Protein AF-0000000086683714 (afdb_homodimer)

InterPro domains:
  IPR001851 ABC transporter, permease [PF02653] (77-359)
  IPR043428 High-affinity branched-chain amino acid transport system permease protein LivM-like [PTHR30482] (70-381)
  IPR043428 High-affinity branched-chain amino acid transport system permease protein LivM-like [cd06581] (82-370)

Solvent-accessible surface area (backbone atoms only — not comparable to full-atom values): 38631 Å² total; per-residue (Å²): 137,82,82,75,75,75,75,72,73,73,76,73,63,71,72,74,78,73,78,64,72,76,67,77,70,49,73,66,53,53,60,70,66,47,55,72,66,55,52,48,50,51,48,49,49,50,49,52,47,62,71,42,48,74,69,61,72,47,76,80,58,28,76,73,32,30,45,68,40,93,89,35,57,56,46,30,52,50,51,29,51,31,34,40,42,24,39,33,16,50,17,48,26,41,23,39,25,35,40,55,41,57,62,50,18,54,34,28,24,24,44,47,3,23,47,37,28,31,34,43,24,2,64,75,17,53,53,28,46,48,49,26,67,72,68,70,47,60,88,82,52,42,50,53,52,76,60,33,48,60,50,13,27,51,53,14,22,49,50,21,39,62,54,32,60,60,37,70,75,42,54,74,71,50,29,28,50,23,29,35,17,47,17,44,28,48,30,42,48,34,34,72,26,75,67,42,41,16,73,77,17,40,53,62,21,48,49,68,85,50,61,36,97,84,67,44,54,42,63,38,89,82,51,38,54,53,51,25,53,50,39,43,51,52,36,52,50,48,52,52,52,51,52,53,40,53,74,34,72,64,31,49,48,26,43,41,36,45,72,36,49,70,62,26,42,75,72,69,46,63,58,68,63,56,50,34,48,27,33,20,52,20,16,21,34,19,2,48,32,14,33,57,50,23,24,71,66,24,40,47,41,36,81,79,44,39,66,68,54,17,48,48,46,49,34,15,18,52,44,4,2,55,56,17,68,70,17,11,38,50,20,19,41,51,69,50,45,51,33,58,62,36,56,89,37,42,84,40,39,62,36,51,48,12,47,44,37,42,48,39,52,63,78,35,72,46,24,75,34,52,24,71,64,55,50,49,52,52,52,51,49,51,58,63,71,46,72,87,124,135,81,80,76,77,73,75,71,74,73,77,72,64,73,73,74,77,73,77,64,73,77,67,76,69,49,73,67,53,52,60,69,66,47,56,72,66,56,51,48,50,51,49,50,50,49,50,53,48,62,72,42,48,73,71,62,71,48,76,82,59,30,76,72,33,30,46,66,41,95,89,35,56,56,45,30,50,52,53,28,51,32,34,38,42,24,37,33,16,50,15,48,26,41,24,40,26,35,40,55,41,58,63,50,17,53,34,28,26,24,44,47,2,23,47,39,28,30,34,43,24,2,62,76,17,54,54,27,47,49,49,24,67,74,68,70,50,60,88,82,51,44,50,52,52,76,60,34,50,60,51,12,27,51,53,14,22,49,50,20,38,63,55,31,60,62,37,68,75,45,55,73,71,52,30,29,50,23,29,35,15,45,16,44,29,49,31,42,47,34,35,72,25,73,67,42,40,15,74,78,17,37,52,61,20,47,49,69,86,52,61,37,96,86,67,43,54,44,65,37,88,80,52,38,54,54,50,24,53,49,39,45,51,52,37,53,51,49,52,51,52,51,52,54,39,52,75,32,73,63,30,49,49,25,43,40,36,47,73,35,50,70,62,27,42,77,71,68,44,61,58,68,62,55,50,34,49,28,31,19,52,21,15,22,36,19,2,49,34,14,32,55,49,23,24,71,65,25,39,48,40,35,80,79,46,39,68,69,56,17,47,47,46,48,35,15,19,54,46,4,2,56,56,18,66,69,16,12,38,50,22,21,41,48,68,50,48,50,33,57,63,37,55,89,39,43,85,40,40,61,35,51,46,12,47,44,37,43,47,38,53,62,77,35,72,46,24,74,34,51,24,70,66,54,51,50,51,52,52,52,49,52,59,65,70,47,72,85,127

Sequence (778 aa):
MSDQKEGVLDLSQPPPPSQQPRKKQSIRDRWATLPGWQKLIGLAAFIGFLYYLPLFGIPGLNYLRTDAIAQGTSWAATLFTISIYVIIAIGLNVVIGLAGLLDLGYVGFFAIGAYSVGLFGSPDSKVVAWMREEFNLSQDWAVSWAICIPIAIALTMISGVILGWPTLRLRGDYLAIVTLGFGEIIRITARNSEFTGGPQGITSIPGPPGEKADGTRLFGVIDIKPWYWMALTVLLIVIFLVRRLEHSRVGRAWLAIREDEDAASVMGVYGFKFKLWAFAIGAALGGLSGVLFASRQGYVDPANFSLELSIMFVAMVVIGGPGNMAGVAVGAILLTYIPERFRELSDYRPLMVGLALVIIPILRPQGLIPSRRRARELKDREEAVAPSAMSDQKEGVLDLSQPPPPSQQPRKKQSIRDRWATLPGWQKLIGLAAFIGFLYYLPLFGIPGLNYLRTDAIAQGTSWAATLFTISIYVIIAIGLNVVIGLAGLLDLGYVGFFAIGAYSVGLFGSPDSKVVAWMREEFNLSQDWAVSWAICIPIAIALTMISGVILGWPTLRLRGDYLAIVTLGFGEIIRITARNSEFTGGPQGITSIPGPPGEKADGTRLFGVIDIKPWYWMALTVLLIVIFLVRRLEHSRVGRAWLAIREDEDAASVMGVYGFKFKLWAFAIGAALGGLSGVLFASRQGYVDPANFSLELSIMFVAMVVIGGPGNMAGVAVGAILLTYIPERFRELSDYRPLMVGLALVIIPILRPQGLIPSRRRARELKDREEAVAPSA

Organism: NCBI:txid175570

Radius of gyration: 31.66 Å; Cα contacts (8 Å, |Δi|>4): 1239; chains: 2; bounding box: 101×93×118 Å

Foldseek 3Di:
DPPPPPPPPCVPPPPDPPPPPPPPCPPVNVLVPDPPVVVVVVVVVVLVCLLCVLVCPPPVCCLLQQVSPDVFDRSLVLLLQLLLLLLLLLLVLLQCFQQNAAQLLLLLLLLLLQLLLLQQPALQFVNVVVVCVVVVHDSPDGPALVVSLVVLLVRLLVVLLVLLQVLVVDDRVVRHVSNLVSSVCSLQCLQPDVRQVHQVGGFQRADHADADPVRHGPLDLPDSSVLSVVSSVVSVVSVVVVVVCCPDPLSVLSNVCNQPVVVSVVVVRDSSVSSSVSSSSSSSSSSSSSSSVNNNVRTDGSVVRDSLVSLLSVLLCQQQFRNDSRSSSVSSSCLSSVCSSPVVCVVVSSVVSVCSVVPRCVVPVRHPDHDPVVVVSVVVVVVVPPPPD/DDPPPPPPPPVPPPPDPPPPPPPPCPPVNVLVPDPPVVVVVVVVVVLVCLLCVLVCPPPPCCLLQQVSPDVFDRSLVLLLQLLLLLLLLLLVLLQCFQQNAAQLLLLLLLLLLQLLLLQQPALQFVNVVVVCVVVVHDSPDGDALVVSLVVLLVRLLVVLLVLLVVLVVDDRVVRHVSNLVSSVVSLQCLQPDVRQVHQVGGFQRADHADADPVRHGPLDLPDSSVLSVVSSVVSVVSVVVVVVCCPDPLSVLSNVCNLPVVVSVVVPRDSSVSSSVSSSSSSSSSSSSSSSVNNNVRTDGSVVRDSLVSLLSVLLCQQQFRNDSRSSSVSSSCLSSVCSSVVVCVVVSSVVSVCSVPPRCVVPVRHPDHDPVVVVSVVVVVVVPPPPD

Structure (mmCIF, N/CA/C/O backbone):
data_AF-0000000086683714-model_v1
#
loop_
_entity.id
_entity.type
_entity.pdbx_description
1 polymer 'Branched-chain amino acid ABC transporter permease'
#
loop_
_atom_site.group_PDB
_atom_site.id
_atom_site.type_symbol
_atom_site.label_atom_id
_atom_site.label_alt_id
_atom_site.label_comp_id
_atom_site.label_asym_id
_atom_site.label_entity_id
_atom_site.label_seq_id
_atom_site.pdbx_PDB_ins_code
_atom_site.Cartn_x
_atom_site.Cartn_y
_atom_site.Cartn_z
_atom_site.occupancy
_atom_site.B_iso_or_equiv
_atom_site.auth_seq_id
_atom_site.auth_comp_id
_atom_site.auth_asym_id
_atom_site.auth_atom_id
_atom_site.pdbx_PDB_model_num
ATOM 1 N N . MET A 1 1 ? 69.812 -31.594 58.125 1 29.23 1 MET A N 1
ATOM 2 C CA . MET A 1 1 ? 69.312 -30.469 57.344 1 29.23 1 MET A CA 1
ATOM 3 C C . MET A 1 1 ? 68.75 -30.938 56.031 1 29.23 1 MET A C 1
ATOM 5 O O . MET A 1 1 ? 69.5 -31.297 55.125 1 29.23 1 MET A O 1
ATOM 9 N N . SER A 1 2 ? 67.625 -31.766 56.094 1 31.77 2 SER A N 1
ATOM 10 C CA . SER A 1 2 ? 66.812 -32.438 55.125 1 31.77 2 SER A CA 1
ATOM 11 C C . SER A 1 2 ? 66.25 -31.469 54.094 1 31.77 2 SER A C 1
ATOM 13 O O . SER A 1 2 ? 65.688 -30.438 54.469 1 31.77 2 SER A O 1
ATOM 15 N N . ASP A 1 3 ? 66.875 -31.438 52.906 1 32.06 3 ASP A N 1
ATOM 16 C CA . ASP A 1 3 ? 66.625 -30.656 51.688 1 32.06 3 ASP A CA 1
ATOM 17 C C . ASP A 1 3 ? 65.188 -30.875 51.156 1 32.06 3 ASP A C 1
ATOM 19 O O . ASP A 1 3 ? 64.938 -31.922 50.562 1 32.06 3 ASP A O 1
ATOM 23 N N . GLN A 1 4 ? 64.125 -30.656 51.906 1 27.91 4 GLN A N 1
ATOM 24 C CA . GLN A 1 4 ? 62.781 -30.781 51.469 1 27.91 4 GLN A CA 1
ATOM 25 C C . GLN A 1 4 ? 62.531 -29.906 50.219 1 27.91 4 GLN A C 1
ATOM 27 O O . GLN A 1 4 ? 62.531 -28.688 50.312 1 27.91 4 GLN A O 1
ATOM 32 N N . LYS A 1 5 ? 63 -30.391 49.031 1 31.12 5 LYS A N 1
ATOM 33 C CA . LYS A 1 5 ? 62.781 -29.766 47.75 1 31.12 5 LYS A CA 1
ATOM 34 C C . LYS A 1 5 ? 61.281 -29.5 47.531 1 31.12 5 LYS A C 1
ATOM 36 O O . LYS A 1 5 ? 60.469 -30.422 47.562 1 31.12 5 LYS A O 1
ATOM 41 N N . GLU A 1 6 ? 60.719 -28.406 48.062 1 33.75 6 GLU A N 1
ATOM 42 C CA . GLU A 1 6 ? 59.375 -27.953 47.781 1 33.75 6 GLU A CA 1
ATOM 43 C C . GLU A 1 6 ? 59.062 -28 46.281 1 33.75 6 GLU A C 1
ATOM 45 O O . GLU A 1 6 ? 59.812 -27.438 45.469 1 33.75 6 GLU A O 1
ATOM 50 N N . GLY A 1 7 ? 58.656 -29.172 45.75 1 33.69 7 GLY A N 1
ATOM 51 C CA . GLY A 1 7 ? 58.188 -29.375 44.406 1 33.69 7 GLY A CA 1
ATOM 52 C C . GLY A 1 7 ? 57.312 -28.25 43.906 1 33.69 7 GLY A C 1
ATOM 53 O O . GLY A 1 7 ? 56.25 -27.953 44.5 1 33.69 7 GLY A O 1
ATOM 54 N N . VAL A 1 8 ? 57.938 -27.156 43.406 1 36.12 8 VAL A N 1
ATOM 55 C CA . VAL A 1 8 ? 57.281 -26.062 42.719 1 36.12 8 VAL A CA 1
ATOM 56 C C . VAL A 1 8 ? 56.25 -26.609 41.719 1 36.12 8 VAL A C 1
ATOM 58 O O . VAL A 1 8 ? 56.594 -27.375 40.812 1 36.12 8 VAL A O 1
ATOM 61 N N . LEU A 1 9 ? 55.031 -26.969 42.281 1 37.41 9 LEU A N 1
ATOM 62 C CA . LEU A 1 9 ? 53.906 -27.266 41.438 1 37.41 9 LEU A CA 1
ATOM 63 C C . LEU A 1 9 ? 53.906 -26.359 40.188 1 37.41 9 LEU A C 1
ATOM 65 O O . LEU A 1 9 ? 53.969 -25.141 40.312 1 37.41 9 LEU A O 1
ATOM 69 N N . ASP A 1 10 ? 54.594 -26.844 39.156 1 38.44 10 ASP A N 1
ATOM 70 C CA . ASP A 1 10 ? 54.625 -26.172 37.844 1 38.44 10 ASP A CA 1
ATOM 71 C C . ASP A 1 10 ? 53.219 -25.734 37.438 1 38.44 10 ASP A C 1
ATOM 73 O O . ASP A 1 10 ? 52.375 -26.562 37.062 1 38.44 10 ASP A O 1
ATOM 77 N N . LEU A 1 11 ? 52.562 -24.812 38.188 1 41.25 11 LEU A N 1
ATOM 78 C CA . LEU A 1 11 ? 51.281 -24.141 37.906 1 41.25 11 LEU A CA 1
ATOM 79 C C . LEU A 1 11 ? 51.188 -23.719 36.438 1 41.25 11 LEU A C 1
ATOM 81 O O . LEU A 1 11 ? 50.25 -23.016 36.062 1 41.25 11 LEU A O 1
ATOM 85 N N . SER A 1 12 ? 52.281 -23.906 35.688 1 39.97 12 SER A N 1
ATOM 86 C CA . SER A 1 12 ? 52.188 -23.328 34.344 1 39.97 12 SER A CA 1
ATOM 87 C C . SER A 1 12 ? 51.281 -24.141 33.438 1 39.97 12 SER A C 1
ATOM 89 O O . SER A 1 12 ? 51.219 -23.922 32.25 1 39.97 12 SER A O 1
ATOM 91 N N . GLN A 1 13 ? 50.938 -25.359 33.844 1 41.69 13 GLN A N 1
ATOM 92 C CA . GLN A 1 13 ? 50.125 -26 32.812 1 41.69 13 GLN A CA 1
ATOM 93 C C . GLN A 1 13 ? 48.781 -25.328 32.656 1 41.69 13 GLN A C 1
ATOM 95 O O . GLN A 1 13 ? 48.094 -25.094 33.656 1 41.69 13 GLN A O 1
ATOM 100 N N . PRO A 1 14 ? 48.594 -24.578 31.531 1 43.91 14 PRO A N 1
ATOM 101 C CA . PRO A 1 14 ? 47.281 -23.969 31.375 1 43.91 14 PRO A CA 1
ATOM 102 C C . PRO A 1 14 ? 46.125 -24.969 31.625 1 43.91 14 PRO A C 1
ATOM 104 O O . PRO A 1 14 ? 46.312 -26.172 31.469 1 43.91 14 PRO A O 1
ATOM 107 N N . PRO A 1 15 ? 45.25 -24.594 32.562 1 48.72 15 PRO A N 1
ATOM 108 C CA . PRO A 1 15 ? 44.125 -25.516 32.781 1 48.72 15 PRO A CA 1
ATOM 109 C C . PRO A 1 15 ? 43.594 -26.109 31.5 1 48.72 15 PRO A C 1
ATOM 111 O O . PRO A 1 15 ? 43.719 -25.516 30.438 1 48.72 15 PRO A O 1
ATOM 114 N N . PRO A 1 16 ? 43.375 -27.484 31.484 1 44.5 16 PRO A N 1
ATOM 115 C CA . PRO A 1 16 ? 42.812 -28.062 30.281 1 44.5 16 PRO A CA 1
ATOM 116 C C . PRO A 1 16 ? 41.656 -27.234 29.719 1 44.5 16 PRO A C 1
ATOM 118 O O . PRO A 1 16 ? 40.969 -26.547 30.484 1 44.5 16 PRO A O 1
ATOM 121 N N . PRO A 1 17 ? 41.75 -26.828 28.422 1 39.72 17 PRO A N 1
ATOM 122 C CA . PRO A 1 17 ? 40.688 -26.016 27.859 1 39.72 17 PRO A CA 1
ATOM 123 C C . PRO A 1 17 ? 39.281 -26.469 28.312 1 39.72 17 PRO A C 1
ATOM 125 O O . PRO A 1 17 ? 39.062 -27.672 28.516 1 39.72 17 PRO A O 1
ATOM 128 N N . SER A 1 18 ? 38.688 -25.719 29.219 1 39.81 18 SER A N 1
ATOM 129 C CA . SER A 1 18 ? 37.281 -25.969 29.594 1 39.81 18 SER A CA 1
ATOM 130 C C . SER A 1 18 ? 36.5 -26.531 28.438 1 39.81 18 SER A C 1
ATOM 132 O O . SER A 1 18 ? 36.562 -26.016 27.312 1 39.81 18 SER A O 1
ATOM 134 N N . GLN A 1 19 ? 36.281 -27.859 28.438 1 37.38 19 GLN A N 1
ATOM 135 C CA . GLN A 1 19 ? 35.344 -28.5 27.5 1 37.38 19 GLN A CA 1
ATOM 136 C C . GLN A 1 19 ? 34.156 -27.609 27.234 1 37.38 19 GLN A C 1
ATOM 138 O O . GLN A 1 19 ? 33.312 -27.391 28.125 1 37.38 19 GLN A O 1
ATOM 143 N N . GLN A 1 20 ? 34.344 -26.531 26.484 1 37.59 20 GLN A N 1
ATOM 144 C CA . GLN A 1 20 ? 33.156 -25.797 26.047 1 37.59 20 GLN A CA 1
ATOM 145 C C . GLN A 1 20 ? 32.031 -26.75 25.734 1 37.59 20 GLN A C 1
ATOM 147 O O . GLN A 1 20 ? 32.219 -27.781 25.078 1 37.59 20 GLN A O 1
ATOM 152 N N . PRO A 1 21 ? 31 -26.812 26.547 1 37.69 21 PRO A N 1
ATOM 153 C CA . PRO A 1 21 ? 29.891 -27.703 26.219 1 37.69 21 PRO A CA 1
ATOM 154 C C . PRO A 1 21 ? 29.594 -27.734 24.719 1 37.69 21 PRO A C 1
ATOM 156 O O . PRO A 1 21 ? 29.797 -26.75 24.016 1 37.69 21 PRO A O 1
ATOM 159 N N . ARG A 1 22 ? 29.812 -28.938 24.094 1 35.31 22 ARG A N 1
ATOM 160 C CA . ARG A 1 22 ? 29.391 -29.156 22.719 1 35.31 22 ARG A CA 1
ATOM 161 C C . ARG A 1 22 ? 28.078 -28.406 22.438 1 35.31 22 ARG A C 1
ATOM 163 O O . ARG A 1 22 ? 27.062 -28.688 23.062 1 35.31 22 ARG A O 1
ATOM 170 N N . LYS A 1 23 ? 28.156 -27.25 22.156 1 37.91 23 LYS A N 1
ATOM 171 C CA . LYS A 1 23 ? 26.984 -26.562 21.641 1 37.91 23 LYS A CA 1
ATOM 172 C C . LYS A 1 23 ? 26.047 -27.516 20.922 1 37.91 23 LYS A C 1
ATOM 174 O O . LYS A 1 23 ? 26.469 -28.266 20.031 1 37.91 23 LYS A O 1
ATOM 179 N N . LYS A 1 24 ? 25 -27.984 21.5 1 38.47 24 LYS A N 1
ATOM 180 C CA . LYS A 1 24 ? 23.938 -28.734 20.859 1 38.47 24 LYS A CA 1
ATOM 181 C C . LYS A 1 24 ? 23.859 -28.438 19.359 1 38.47 24 LYS A C 1
ATOM 183 O O . LYS A 1 24 ? 23.625 -27.297 18.969 1 38.47 24 LYS A O 1
ATOM 188 N N . GLN A 1 25 ? 24.578 -29.047 18.484 1 41.75 25 GLN A N 1
ATOM 189 C CA . GLN A 1 25 ? 24.516 -28.938 17.031 1 41.75 25 GLN A CA 1
ATOM 190 C C . GLN A 1 25 ? 23.062 -28.797 16.562 1 41.75 25 GLN A C 1
ATOM 192 O O . GLN A 1 25 ? 22.234 -29.672 16.812 1 41.75 25 GLN A O 1
ATOM 197 N N . SER A 1 26 ? 22.484 -27.594 16.516 1 45.69 26 SER A N 1
ATOM 198 C CA . SER A 1 26 ? 21.141 -27.281 16.047 1 45.69 26 SER A CA 1
ATOM 199 C C . SER A 1 26 ? 20.75 -28.172 14.875 1 45.69 26 SER A C 1
ATOM 201 O O . SER A 1 26 ? 21.609 -28.719 14.172 1 45.69 26 SER A O 1
ATOM 203 N N . ILE A 1 27 ? 19.594 -28.922 14.938 1 49.22 27 ILE A N 1
ATOM 204 C CA . ILE A 1 27 ? 19 -29.703 13.867 1 49.22 27 ILE A CA 1
ATOM 205 C C . ILE A 1 27 ? 19.469 -29.172 12.508 1 49.22 27 ILE A C 1
ATOM 207 O O . ILE A 1 27 ? 19.672 -29.953 11.57 1 49.22 27 ILE A O 1
ATOM 211 N N . ARG A 1 28 ? 19.641 -27.953 12.43 1 53.19 28 ARG A N 1
ATOM 212 C CA . ARG A 1 28 ? 20.125 -27.328 11.203 1 53.19 28 ARG A CA 1
ATOM 213 C C . ARG A 1 28 ? 21.547 -27.766 10.883 1 53.19 28 ARG A C 1
ATOM 215 O O . ARG A 1 28 ? 21.891 -27.984 9.719 1 53.19 28 ARG A O 1
ATOM 222 N N . ASP A 1 29 ? 22.375 -27.859 11.844 1 51.56 29 ASP A N 1
ATOM 223 C CA . ASP A 1 29 ? 23.766 -28.266 11.648 1 51.56 29 ASP A CA 1
ATOM 224 C C . ASP A 1 29 ? 23.844 -29.75 11.266 1 51.56 29 ASP A C 1
ATOM 226 O O . ASP A 1 29 ? 24.688 -30.141 10.453 1 51.56 29 ASP A O 1
ATOM 230 N N . ARG A 1 30 ? 23.016 -30.531 11.867 1 50.88 30 ARG A N 1
ATOM 231 C CA . ARG A 1 30 ? 23.031 -31.953 11.523 1 50.88 30 ARG A CA 1
ATOM 232 C C . ARG A 1 30 ? 22.578 -32.156 10.078 1 50.88 30 ARG A C 1
ATOM 234 O O . ARG A 1 30 ? 23.094 -33.062 9.391 1 50.88 30 ARG A O 1
ATOM 241 N N . TRP A 1 31 ? 21.531 -31.469 9.703 1 53.91 31 TRP A N 1
ATOM 242 C CA . TRP A 1 31 ? 21.078 -31.562 8.32 1 53.91 31 TRP A CA 1
ATOM 243 C C . TRP A 1 31 ? 22.172 -31.125 7.352 1 53.91 31 TRP A C 1
ATOM 245 O O . TRP A 1 31 ? 22.328 -31.703 6.273 1 53.91 31 TRP A O 1
ATOM 255 N N . ALA A 1 32 ? 22.938 -30.172 7.73 1 56.62 32 ALA A N 1
ATOM 256 C CA . ALA A 1 32 ? 24.016 -29.688 6.871 1 56.62 32 ALA A CA 1
ATOM 257 C C . ALA A 1 32 ? 25.109 -30.734 6.727 1 56.62 32 ALA A C 1
ATOM 259 O O . ALA A 1 32 ? 25.828 -30.766 5.727 1 56.62 32 ALA A O 1
ATOM 260 N N . THR A 1 33 ? 25.203 -31.609 7.727 1 54.69 33 THR A N 1
ATOM 261 C CA . THR A 1 33 ? 26.297 -32.562 7.66 1 54.69 33 THR A CA 1
ATOM 262 C C . THR A 1 33 ? 25.812 -33.875 7.043 1 54.69 33 THR A C 1
ATOM 264 O O . THR A 1 33 ? 26.609 -34.812 6.859 1 54.69 33 THR A O 1
ATOM 267 N N . LEU A 1 34 ? 24.547 -34.031 6.875 1 56.5 34 LEU A N 1
ATOM 268 C CA . LEU A 1 34 ? 24.094 -35.312 6.336 1 56.5 34 LEU A CA 1
ATOM 269 C C . LEU A 1 34 ? 24.531 -35.5 4.883 1 56.5 34 LEU A C 1
ATOM 271 O O . LEU A 1 34 ? 24.641 -34.5 4.148 1 56.5 34 LEU A O 1
ATOM 275 N N . PRO A 1 35 ? 24.938 -36.656 4.547 1 61.38 35 PRO A N 1
ATOM 276 C CA . PRO A 1 35 ? 25.359 -36.938 3.17 1 61.38 35 PRO A CA 1
ATOM 277 C C . PRO A 1 35 ? 24.266 -36.625 2.15 1 61.38 35 PRO A C 1
ATOM 279 O O . PRO A 1 35 ? 23.094 -36.531 2.506 1 61.38 35 PRO A O 1
ATOM 282 N N . GLY A 1 36 ? 24.578 -36.125 1.01 1 60.66 36 GLY A N 1
ATOM 283 C CA . GLY A 1 36 ? 23.734 -35.719 -0.099 1 60.66 36 GLY A CA 1
ATOM 284 C C . GLY A 1 36 ? 22.562 -36.625 -0.335 1 60.66 36 GLY A C 1
ATOM 285 O O . GLY A 1 36 ? 21.438 -36.156 -0.582 1 60.66 36 GLY A O 1
ATOM 286 N N . TRP A 1 37 ? 22.875 -37.938 -0.107 1 64.38 37 TRP A N 1
ATOM 287 C CA . TRP A 1 37 ? 21.828 -38.906 -0.415 1 64.38 37 TRP A CA 1
ATOM 288 C C . TRP A 1 37 ? 20.719 -38.875 0.637 1 64.38 37 TRP A C 1
ATOM 290 O O . TRP A 1 37 ? 19.531 -39 0.311 1 64.38 37 TRP A O 1
ATOM 300 N N . GLN A 1 38 ? 20.984 -38.688 1.846 1 65.06 38 GLN A N 1
ATOM 301 C CA . GLN A 1 38 ? 19.984 -38.594 2.914 1 65.06 38 GLN A CA 1
ATOM 302 C C . GLN A 1 38 ? 19.156 -37.344 2.807 1 65.06 38 GLN A C 1
ATOM 304 O O . GLN A 1 38 ? 17.953 -37.344 3.076 1 65.06 38 GLN A O 1
ATOM 309 N N . LYS A 1 39 ? 19.875 -36.375 2.389 1 68.62 39 LYS A N 1
ATOM 310 C CA . LYS A 1 39 ? 19.125 -35.156 2.143 1 68.62 39 LYS A CA 1
ATOM 311 C C . LYS A 1 39 ? 18.078 -35.344 1.05 1 68.62 39 LYS A C 1
ATOM 313 O O . LYS A 1 39 ? 16.953 -34.844 1.152 1 68.62 39 LYS A O 1
ATOM 318 N N . LEU A 1 40 ? 18.531 -36.156 0.117 1 73.56 40 LEU A N 1
ATOM 319 C CA . LEU A 1 40 ? 17.625 -36.406 -0.994 1 73.56 40 LEU A CA 1
ATOM 320 C C . LEU A 1 40 ? 16.453 -37.281 -0.543 1 73.56 40 LEU A C 1
ATOM 322 O O . LEU A 1 40 ? 15.32 -37.062 -0.964 1 73.56 40 LEU A O 1
ATOM 326 N N . ILE A 1 41 ? 16.719 -38.25 0.296 1 72.19 41 ILE A N 1
ATOM 327 C CA . ILE A 1 41 ? 15.672 -39.125 0.803 1 72.19 41 ILE A CA 1
ATOM 328 C C . ILE A 1 41 ? 14.727 -38.312 1.7 1 72.19 41 ILE A C 1
ATOM 330 O O . ILE A 1 41 ? 13.508 -38.5 1.641 1 72.19 41 ILE A O 1
ATOM 334 N N . GLY A 1 42 ? 15.328 -37.562 2.514 1 71.38 42 GLY A N 1
ATOM 335 C CA . GLY A 1 42 ? 14.5 -36.688 3.348 1 71.38 42 GLY A CA 1
ATOM 336 C C . GLY A 1 42 ? 13.617 -35.75 2.547 1 71.38 42 GLY A C 1
ATOM 337 O O . GLY A 1 42 ? 12.445 -35.562 2.871 1 71.38 42 GLY A O 1
ATOM 338 N N . LEU A 1 43 ? 14.211 -35.219 1.555 1 78.25 43 LEU A N 1
ATOM 339 C CA . LEU A 1 43 ? 13.453 -34.344 0.681 1 78.25 43 LEU A CA 1
ATOM 340 C C . LEU A 1 43 ? 12.336 -35.094 -0.032 1 78.25 43 LEU A C 1
ATOM 342 O O . LEU A 1 43 ? 11.211 -34.594 -0.139 1 78.25 43 LEU A O 1
ATOM 346 N N . ALA A 1 44 ? 12.719 -36.281 -0.514 1 80.44 44 ALA A N 1
ATOM 347 C CA . ALA A 1 44 ? 11.711 -37.125 -1.185 1 80.44 44 ALA A CA 1
ATOM 348 C C . ALA A 1 44 ? 10.586 -37.5 -0.227 1 80.44 44 ALA A C 1
ATOM 350 O O . ALA A 1 44 ? 9.406 -37.469 -0.602 1 80.44 44 ALA A O 1
ATOM 351 N N . ALA A 1 45 ? 10.953 -37.812 0.948 1 76 45 ALA A N 1
ATOM 352 C CA . ALA A 1 45 ? 9.953 -38.156 1.953 1 76 45 ALA A CA 1
ATOM 353 C C . ALA A 1 45 ? 9.07 -36.969 2.271 1 76 45 ALA A C 1
ATOM 355 O O . ALA A 1 45 ? 7.859 -37.094 2.453 1 76 45 ALA A O 1
ATOM 356 N N . PHE A 1 46 ? 9.711 -35.875 2.346 1 80.19 46 PHE A N 1
ATOM 357 C CA . PHE A 1 46 ? 8.969 -34.656 2.615 1 80.19 46 PHE A CA 1
ATOM 358 C C . PHE A 1 46 ? 8 -34.344 1.48 1 80.19 46 PHE A C 1
ATOM 360 O O . PHE A 1 46 ? 6.844 -34 1.724 1 80.19 46 PHE A O 1
ATOM 367 N N . ILE A 1 47 ? 8.398 -34.562 0.293 1 83 47 ILE A N 1
ATOM 368 C CA . ILE A 1 47 ? 7.547 -34.344 -0.873 1 83 47 ILE A CA 1
ATOM 369 C C . ILE A 1 47 ? 6.395 -35.344 -0.867 1 83 47 ILE A C 1
ATOM 371 O O . ILE A 1 47 ? 5.246 -35 -1.134 1 83 47 ILE A O 1
ATOM 375 N N . GLY A 1 48 ? 6.762 -36.594 -0.638 1 83.31 48 GLY A N 1
ATOM 376 C CA . GLY A 1 48 ? 5.719 -37.594 -0.515 1 83.31 48 GLY A CA 1
ATOM 377 C C . GLY A 1 48 ? 4.695 -37.281 0.559 1 83.31 48 GLY A C 1
ATOM 378 O O . GLY A 1 48 ? 3.496 -37.469 0.364 1 83.31 48 GLY A O 1
ATOM 379 N N . PHE A 1 49 ? 5.219 -36.781 1.619 1 80.25 49 PHE A N 1
ATOM 380 C CA . PHE A 1 49 ? 4.336 -36.375 2.707 1 80.25 49 PHE A CA 1
ATOM 381 C C . PHE A 1 49 ? 3.406 -35.25 2.264 1 80.25 49 PHE A C 1
ATOM 383 O O . PHE A 1 49 ? 2.217 -35.25 2.588 1 80.25 49 PHE A O 1
ATOM 390 N N . LEU A 1 50 ? 3.932 -34.281 1.524 1 84.44 50 LEU A N 1
ATOM 391 C CA . LEU A 1 50 ? 3.125 -33.188 1.045 1 84.44 50 LEU A CA 1
ATOM 392 C C . LEU A 1 50 ? 2.023 -33.656 0.112 1 84.44 50 LEU A C 1
ATOM 394 O O . LEU A 1 50 ? 0.904 -33.156 0.141 1 84.44 50 LEU A O 1
ATOM 398 N N . TYR A 1 51 ? 2.328 -34.656 -0.729 1 84.38 51 TYR A N 1
ATOM 399 C CA . TYR A 1 51 ? 1.323 -35.188 -1.638 1 84.38 51 TYR A CA 1
ATOM 400 C C . TYR A 1 51 ? 0.27 -36 -0.875 1 84.38 51 TYR A C 1
ATOM 402 O O . TYR A 1 51 ? -0.873 -36.125 -1.322 1 84.38 51 TYR A O 1
ATOM 410 N N . TYR A 1 52 ? 0.63 -36.469 0.303 1 77.75 52 TYR A N 1
ATOM 411 C CA . TYR A 1 52 ? -0.277 -37.312 1.085 1 77.75 52 TYR A CA 1
ATOM 412 C C . TYR A 1 52 ? -1.113 -36.469 2.035 1 77.75 52 TYR A C 1
ATOM 414 O O . TYR A 1 52 ? -2.088 -36.938 2.615 1 77.75 52 TYR A O 1
ATOM 422 N N . LEU A 1 53 ? -0.874 -35.219 2.164 1 78.31 53 LEU A N 1
ATOM 423 C CA . LEU A 1 53 ? -1.481 -34.344 3.158 1 78.31 53 LEU A CA 1
ATOM 424 C C . LEU A 1 53 ? -2.998 -34.344 3.008 1 78.31 53 LEU A C 1
ATOM 426 O O . LEU A 1 53 ? -3.727 -34.312 4.004 1 78.31 53 LEU A O 1
ATOM 430 N N . PRO A 1 54 ? -3.471 -34.25 1.759 1 71.62 54 PRO A N 1
ATOM 431 C CA . PRO A 1 54 ? -4.93 -34.156 1.661 1 71.62 54 PRO A CA 1
ATOM 432 C C . PRO A 1 54 ? -5.613 -35.438 2.137 1 71.62 54 PRO A C 1
ATOM 434 O O . PRO A 1 54 ? -6.797 -35.438 2.492 1 71.62 54 PRO A O 1
ATOM 437 N N . LEU A 1 55 ? -4.867 -36.5 2.043 1 66.56 55 LEU A N 1
ATOM 438 C CA . LEU A 1 55 ? -5.438 -37.781 2.422 1 66.56 55 LEU A CA 1
ATOM 439 C C . LEU A 1 55 ? -5.391 -38 3.934 1 66.56 55 LEU A C 1
ATOM 441 O O . LEU A 1 55 ? -5.988 -38.938 4.461 1 66.56 55 LEU A O 1
ATOM 445 N N . PHE A 1 56 ? -4.453 -37.125 4.625 1 60.62 56 PHE A N 1
ATOM 446 C CA . PHE A 1 56 ? -4.238 -37.312 6.059 1 60.62 56 PHE A CA 1
ATOM 447 C C . PHE A 1 56 ? -5.527 -37.094 6.832 1 60.62 56 PHE A C 1
ATOM 449 O O . PHE A 1 56 ? -6.008 -35.938 6.926 1 60.62 56 PHE A O 1
ATOM 456 N N . GLY A 1 57 ? -6.52 -37.781 6.695 1 50.75 57 GLY A N 1
ATOM 457 C CA . GLY A 1 57 ? -7.66 -37.906 7.586 1 50.75 57 GLY A CA 1
ATOM 458 C C . GLY A 1 57 ? -7.273 -38.312 8.992 1 50.75 57 GLY A C 1
ATOM 459 O O . GLY A 1 57 ? -8.031 -39.031 9.664 1 50.75 57 GLY A O 1
ATOM 460 N N . ILE A 1 58 ? -6.145 -38.125 9.383 1 43.28 58 ILE A N 1
ATOM 461 C CA . ILE A 1 58 ? -5.773 -38.688 10.68 1 43.28 58 ILE A CA 1
ATOM 462 C C . ILE A 1 58 ? -6.473 -37.906 11.797 1 43.28 58 ILE A C 1
ATOM 464 O O . ILE A 1 58 ? -6.395 -36.688 11.844 1 43.28 58 ILE A O 1
ATOM 468 N N . PRO A 1 59 ? -7.289 -38.5 12.57 1 43.03 59 PRO A N 1
ATOM 469 C CA . PRO A 1 59 ? -8.055 -37.938 13.68 1 43.03 59 PRO A CA 1
ATOM 470 C C . PRO A 1 59 ? -7.285 -36.844 14.422 1 43.03 59 PRO A C 1
ATOM 472 O O . PRO A 1 59 ? -7.883 -35.844 14.859 1 43.03 59 PRO A O 1
ATOM 475 N N . GLY A 1 60 ? -6.102 -37.094 14.898 1 43.22 60 GLY A N 1
ATOM 476 C CA . GLY A 1 60 ? -5.316 -36.25 15.781 1 43.22 60 GLY A CA 1
ATOM 477 C C . GLY A 1 60 ? -4.867 -34.938 15.133 1 43.22 60 GLY A C 1
ATOM 478 O O . GLY A 1 60 ? -4.672 -33.938 15.812 1 43.22 60 GLY A O 1
ATOM 479 N N . LEU A 1 61 ? -4.402 -34.969 14.031 1 46.09 61 LEU A N 1
ATOM 480 C CA . LEU A 1 61 ? -4 -33.781 13.32 1 46.09 61 LEU A CA 1
ATOM 481 C C . LEU A 1 61 ? -5.203 -33.094 12.664 1 46.09 61 LEU A C 1
ATOM 483 O O . LEU A 1 61 ? -5.051 -32.156 11.898 1 46.09 61 LEU A O 1
ATOM 487 N N . ASN A 1 62 ? -6.188 -33.75 12.742 1 47.88 62 ASN A N 1
ATOM 488 C CA . ASN A 1 62 ? -7.5 -33.25 12.367 1 47.88 62 ASN A CA 1
ATOM 489 C C . ASN A 1 62 ? -7.711 -31.828 12.875 1 47.88 62 ASN A C 1
ATOM 491 O O . ASN A 1 62 ? -8.461 -31.047 12.281 1 47.88 62 ASN A O 1
ATOM 495 N N . TYR A 1 63 ? -7.047 -31.75 14.016 1 49.28 63 TYR A N 1
ATOM 496 C CA . TYR A 1 63 ? -7.215 -30.406 14.586 1 49.28 63 TYR A CA 1
ATOM 497 C C . TYR A 1 63 ? -6.602 -29.359 13.672 1 49.28 63 TYR A C 1
ATOM 499 O O . TYR A 1 63 ? -7.012 -28.188 13.703 1 49.28 63 TYR A O 1
ATOM 507 N N . LEU A 1 64 ? -5.66 -29.891 12.93 1 54.25 64 LEU A N 1
ATOM 508 C CA . LEU A 1 64 ? -5.027 -28.922 12.039 1 54.25 64 LEU A CA 1
ATOM 509 C C . LEU A 1 64 ? -5.852 -28.75 10.766 1 54.25 64 LEU A C 1
ATOM 511 O O . LEU A 1 64 ? -5.66 -27.766 10.031 1 54.25 64 LEU A O 1
ATOM 515 N N . ARG A 1 65 ? -6.766 -29.719 10.594 1 56.19 65 ARG A N 1
ATOM 516 C CA . ARG A 1 65 ? -7.562 -29.656 9.375 1 56.19 65 ARG A CA 1
ATOM 517 C C . ARG A 1 65 ? -8.672 -28.625 9.5 1 56.19 65 ARG A C 1
ATOM 519 O O . ARG A 1 65 ? -9.375 -28.578 10.516 1 56.19 65 ARG A O 1
ATOM 526 N N . THR A 1 66 ? -8.68 -27.688 8.648 1 53.75 66 THR A N 1
ATOM 527 C CA . THR A 1 66 ? -9.656 -26.609 8.656 1 53.75 66 THR A CA 1
ATOM 528 C C . THR A 1 66 ? -11.078 -27.156 8.539 1 53.75 66 THR A C 1
ATOM 530 O O . THR A 1 66 ? -12.039 -26.484 8.93 1 53.75 66 THR A O 1
ATOM 533 N N . ASP A 1 67 ? -11.32 -28.484 7.898 1 53.09 67 ASP A N 1
ATOM 534 C CA . ASP A 1 67 ? -12.672 -29.016 7.746 1 53.09 67 ASP A CA 1
ATOM 535 C C . ASP A 1 67 ? -13.172 -29.625 9.062 1 53.09 67 ASP A C 1
ATOM 537 O O . ASP A 1 67 ? -14.336 -29.984 9.172 1 53.09 67 ASP A O 1
ATOM 541 N N . ALA A 1 68 ? -12.203 -29.922 9.93 1 50.97 68 ALA A N 1
ATOM 542 C CA . ALA A 1 68 ? -12.648 -30.562 11.172 1 50.97 68 ALA A CA 1
ATOM 543 C C . ALA A 1 68 ? -13.398 -29.562 12.055 1 50.97 68 ALA A C 1
ATOM 545 O O . ALA A 1 68 ? -14.086 -29.969 13 1 50.97 68 ALA A O 1
ATOM 546 N N . ILE A 1 69 ? -13.086 -28.391 11.789 1 50.72 69 ILE A N 1
ATOM 547 C CA . ILE A 1 69 ? -13.859 -27.453 12.594 1 50.72 69 ILE A CA 1
ATOM 548 C C . ILE A 1 69 ? -15.219 -27.203 11.93 1 50.72 69 ILE A C 1
ATOM 550 O O . ILE A 1 69 ? -15.359 -27.344 10.719 1 50.72 69 ILE A O 1
ATOM 554 N N . ALA A 1 70 ? -16.297 -27.172 12.68 1 45.56 70 ALA A N 1
ATOM 555 C CA . ALA A 1 70 ? -17.656 -26.828 12.273 1 45.56 70 ALA A CA 1
ATOM 556 C C . ALA A 1 70 ? -17.641 -25.672 11.281 1 45.56 70 ALA A C 1
ATOM 558 O O . ALA A 1 70 ? -17.031 -24.625 11.531 1 45.56 70 ALA A O 1
ATOM 559 N N . GLN A 1 71 ? -17.984 -25.906 9.859 1 49.81 71 GLN A N 1
ATOM 560 C CA . GLN A 1 71 ? -18.156 -24.953 8.758 1 49.81 71 GLN A CA 1
ATOM 561 C C . GLN A 1 71 ? -16.844 -24.734 8.008 1 49.81 71 GLN A C 1
ATOM 563 O O . GLN A 1 71 ? -16.641 -23.688 7.402 1 49.81 71 GLN A O 1
ATOM 568 N N . GLY A 1 72 ? -15.961 -25.594 8.344 1 53.41 72 GLY A N 1
ATOM 569 C CA . GLY A 1 72 ? -14.602 -25.375 7.867 1 53.41 72 GLY A CA 1
ATOM 570 C C . GLY A 1 72 ? -14.438 -25.625 6.383 1 53.41 72 GLY A C 1
ATOM 571 O O . GLY A 1 72 ? -15.289 -26.281 5.766 1 53.41 72 GLY A O 1
ATOM 572 N N . THR A 1 73 ? -13.695 -24.797 5.703 1 60.47 73 THR A N 1
ATOM 573 C CA . THR A 1 73 ? -13.367 -24.938 4.289 1 60.47 73 THR A CA 1
ATOM 574 C C . THR A 1 73 ? -12.656 -26.266 4.031 1 60.47 73 THR A C 1
ATOM 576 O O . THR A 1 73 ? -12.055 -26.844 4.941 1 60.47 73 THR A O 1
ATOM 579 N N . SER A 1 74 ? -12.977 -26.938 2.918 1 73.69 74 SER A N 1
ATOM 580 C CA . SER A 1 74 ? -12.32 -28.172 2.463 1 73.69 74 SER A CA 1
ATOM 581 C C . SER A 1 74 ? -10.812 -28.094 2.648 1 73.69 74 SER A C 1
ATOM 583 O O . SER A 1 74 ? -10.195 -27.062 2.328 1 73.69 74 SER A O 1
ATOM 585 N N . TRP A 1 75 ? -10.273 -28.938 3.521 1 79.12 75 TRP A N 1
ATOM 586 C CA . TRP A 1 75 ? -8.844 -29.047 3.773 1 79.12 75 TRP A CA 1
ATOM 587 C C . TRP A 1 75 ? -8.055 -28.984 2.471 1 79.12 75 TRP A C 1
ATOM 589 O O . TRP A 1 75 ? -7.051 -28.281 2.369 1 79.12 75 TRP A O 1
ATOM 599 N N . ALA A 1 76 ? -8.586 -29.672 1.488 1 80.38 76 ALA A N 1
ATOM 600 C CA . ALA A 1 76 ? -7.91 -29.688 0.192 1 80.38 76 ALA A CA 1
ATOM 601 C C . ALA A 1 76 ? -7.926 -28.312 -0.459 1 80.38 76 ALA A C 1
ATOM 603 O O . ALA A 1 76 ? -6.969 -27.922 -1.13 1 80.38 76 ALA A O 1
ATOM 604 N N . ALA A 1 77 ? -8.992 -27.609 -0.215 1 83.5 77 ALA A N 1
ATOM 605 C CA . ALA A 1 77 ? -9.094 -26.266 -0.765 1 83.5 77 ALA A CA 1
ATOM 606 C C . ALA A 1 77 ? -8.078 -25.328 -0.12 1 83.5 77 ALA A C 1
ATOM 608 O O . ALA A 1 77 ? -7.477 -24.484 -0.8 1 83.5 77 ALA A O 1
ATOM 609 N N . THR A 1 78 ? -7.914 -25.484 1.143 1 86.06 78 THR A N 1
ATOM 610 C CA . THR A 1 78 ? -6.945 -24.672 1.866 1 86.06 78 THR A CA 1
ATOM 611 C C . THR A 1 78 ? -5.523 -24.984 1.41 1 86.06 78 THR A C 1
ATOM 613 O O . THR A 1 78 ? -4.711 -24.078 1.224 1 86.06 78 THR A O 1
ATOM 616 N N . LEU A 1 79 ? -5.258 -26.25 1.213 1 89.62 79 LEU A N 1
ATOM 617 C CA . LEU A 1 79 ? -3.934 -26.656 0.758 1 89.62 79 LEU A CA 1
ATOM 618 C C . LEU A 1 79 ? -3.648 -26.125 -0.639 1 89.62 79 LEU A C 1
ATOM 620 O O . LEU A 1 79 ? -2.514 -25.75 -0.944 1 89.62 79 LEU A O 1
ATOM 624 N N . PHE A 1 80 ? -4.645 -26.094 -1.466 1 90.88 80 PHE A N 1
ATOM 625 C CA . PHE A 1 80 ? -4.5 -25.516 -2.795 1 90.88 80 PHE A CA 1
ATOM 626 C C . PHE A 1 80 ? -4.152 -24.031 -2.699 1 90.88 80 PHE A C 1
ATOM 628 O O . PHE A 1 80 ? -3.209 -23.578 -3.342 1 90.88 80 PHE A O 1
ATOM 635 N N . THR A 1 81 ? -4.871 -23.359 -1.852 1 91.56 81 THR A N 1
ATOM 636 C CA . THR A 1 81 ? -4.648 -21.922 -1.691 1 91.56 81 THR A CA 1
ATOM 637 C C . THR A 1 81 ? -3.254 -21.641 -1.139 1 91.56 81 THR A C 1
ATOM 639 O O . THR A 1 81 ? -2.572 -20.719 -1.587 1 91.56 81 THR A O 1
ATOM 642 N N . ILE A 1 82 ? -2.836 -22.406 -0.236 1 93.44 82 ILE A N 1
ATOM 643 C CA . ILE A 1 82 ? -1.5 -22.266 0.332 1 93.44 82 ILE A CA 1
ATOM 644 C C . ILE A 1 82 ? -0.452 -22.438 -0.764 1 93.44 82 ILE A C 1
ATOM 646 O O . ILE A 1 82 ? 0.503 -21.672 -0.848 1 93.44 82 ILE A O 1
ATOM 650 N N . SER A 1 83 ? -0.663 -23.453 -1.559 1 95.62 83 SER A N 1
ATOM 651 C CA . SER A 1 83 ? 0.292 -23.734 -2.627 1 95.62 83 SER A CA 1
ATOM 652 C C . SER A 1 83 ? 0.398 -22.547 -3.588 1 95.62 83 SER A C 1
ATOM 654 O O . SER A 1 83 ? 1.501 -22.141 -3.965 1 95.62 83 SER A O 1
ATOM 656 N N . ILE A 1 84 ? -0.682 -21.906 -3.941 1 96.5 84 ILE A N 1
ATOM 657 C CA . ILE A 1 84 ? -0.705 -20.781 -4.863 1 96.5 84 ILE A CA 1
ATOM 658 C C . ILE A 1 84 ? -0.007 -19.578 -4.227 1 96.5 84 ILE A C 1
ATOM 660 O O . ILE A 1 84 ? 0.791 -18.906 -4.879 1 96.5 84 ILE A O 1
ATOM 664 N N . TYR A 1 85 ? -0.266 -19.375 -2.992 1 96.5 85 TYR A N 1
ATOM 665 C CA . TYR A 1 85 ? 0.305 -18.219 -2.318 1 96.5 85 TYR A CA 1
ATOM 666 C C . TYR A 1 85 ? 1.799 -18.406 -2.08 1 96.5 85 TYR A C 1
ATOM 668 O O . TYR A 1 85 ? 2.561 -17.438 -2.082 1 96.5 85 TYR A O 1
ATOM 676 N N . VAL A 1 86 ? 2.188 -19.656 -1.902 1 97.62 86 VAL A N 1
ATOM 677 C CA . VAL A 1 86 ? 3.621 -19.891 -1.79 1 97.62 86 VAL A CA 1
ATOM 678 C C . VAL A 1 86 ? 4.305 -19.578 -3.119 1 97.62 86 VAL A C 1
ATOM 680 O O . VAL A 1 86 ? 5.395 -19 -3.143 1 97.62 86 VAL A O 1
ATOM 683 N N . ILE A 1 87 ? 3.666 -19.953 -4.234 1 98.06 87 ILE A N 1
ATOM 684 C CA . ILE A 1 87 ? 4.215 -19.625 -5.547 1 98.06 87 ILE A CA 1
ATOM 685 C C . ILE A 1 87 ? 4.324 -18.109 -5.699 1 98.06 87 ILE A C 1
ATOM 687 O O . ILE A 1 87 ? 5.352 -17.609 -6.148 1 98.06 87 ILE A O 1
ATOM 691 N N . ILE A 1 88 ? 3.336 -17.391 -5.254 1 98 88 ILE A N 1
ATOM 692 C CA . ILE A 1 88 ? 3.311 -15.938 -5.328 1 98 88 ILE A CA 1
ATOM 693 C C . ILE A 1 88 ? 4.438 -15.359 -4.477 1 98 88 ILE A C 1
ATOM 695 O O . ILE A 1 88 ? 5.176 -14.477 -4.926 1 98 88 ILE A O 1
ATOM 699 N N . ALA A 1 89 ? 4.516 -15.867 -3.291 1 97.81 89 ALA A N 1
ATOM 700 C CA . ALA A 1 89 ? 5.52 -15.359 -2.363 1 97.81 89 ALA A CA 1
ATOM 701 C C . ALA A 1 89 ? 6.93 -15.602 -2.895 1 97.81 89 ALA A C 1
ATOM 703 O O . ALA A 1 89 ? 7.805 -14.742 -2.773 1 97.81 89 ALA A O 1
ATOM 704 N N . ILE A 1 90 ? 7.148 -16.75 -3.496 1 97.75 90 ILE A N 1
ATOM 705 C CA . ILE A 1 90 ? 8.453 -17.078 -4.062 1 97.75 90 ILE A CA 1
ATOM 706 C C . ILE A 1 90 ? 8.75 -16.141 -5.238 1 97.75 90 ILE A C 1
ATOM 708 O O . ILE A 1 90 ? 9.867 -15.656 -5.387 1 97.75 90 ILE A O 1
ATOM 712 N N . GLY A 1 91 ? 7.777 -15.961 -6.066 1 98 91 GLY A N 1
ATOM 713 C CA . GLY A 1 91 ? 7.953 -15.023 -7.164 1 98 91 GLY A CA 1
ATOM 714 C C . GLY A 1 91 ? 8.281 -13.617 -6.703 1 98 91 GLY A C 1
ATOM 715 O O . GLY A 1 91 ? 9.18 -12.977 -7.25 1 98 91 GLY A O 1
ATOM 716 N N . LEU A 1 92 ? 7.543 -13.164 -5.738 1 97.81 92 LEU A N 1
ATOM 717 C CA . LEU A 1 92 ? 7.781 -11.828 -5.195 1 97.81 92 LEU A CA 1
ATOM 718 C C . LEU A 1 92 ? 9.133 -11.766 -4.488 1 97.81 92 LEU A C 1
ATOM 720 O O . LEU A 1 92 ? 9.781 -10.719 -4.48 1 97.81 92 LEU A O 1
ATOM 724 N N . ASN A 1 93 ? 9.562 -12.867 -3.932 1 96.81 93 ASN A N 1
ATOM 725 C CA . ASN A 1 93 ? 10.867 -12.945 -3.277 1 96.81 93 ASN A CA 1
ATOM 726 C C . ASN A 1 93 ? 12 -12.727 -4.273 1 96.81 93 ASN A C 1
ATOM 728 O O . ASN A 1 93 ? 13.055 -12.211 -3.908 1 96.81 93 ASN A O 1
ATOM 732 N N . VAL A 1 94 ? 11.828 -13.117 -5.465 1 96.69 94 VAL A N 1
ATOM 733 C CA . VAL A 1 94 ? 12.836 -12.875 -6.496 1 96.69 94 VAL A CA 1
ATOM 734 C C . VAL A 1 94 ? 13.039 -11.375 -6.68 1 96.69 94 VAL A C 1
ATOM 736 O O . VAL A 1 94 ? 14.18 -10.906 -6.758 1 96.69 94 VAL A O 1
ATOM 739 N N . VAL A 1 95 ? 11.969 -10.648 -6.637 1 95.69 95 VAL A N 1
ATOM 740 C CA . VAL A 1 95 ? 12.023 -9.219 -6.91 1 95.69 95 VAL A CA 1
ATOM 741 C C . VAL A 1 95 ? 12.461 -8.469 -5.652 1 95.69 95 VAL A C 1
ATOM 743 O O . VAL A 1 95 ? 13.469 -7.75 -5.672 1 95.69 95 VAL A O 1
ATOM 746 N N . ILE A 1 96 ? 11.781 -8.719 -4.559 1 93.81 96 ILE A N 1
ATOM 747 C CA . ILE A 1 96 ? 12.062 -7.992 -3.326 1 93.81 96 ILE A CA 1
ATOM 748 C C . ILE A 1 96 ? 13.281 -8.594 -2.631 1 93.81 96 ILE A C 1
ATOM 750 O O . ILE A 1 96 ? 14.172 -7.871 -2.191 1 93.81 96 ILE A O 1
ATOM 754 N N . GLY A 1 97 ? 13.352 -9.891 -2.545 1 92.19 97 GLY A N 1
ATOM 755 C CA . GLY A 1 97 ? 14.336 -10.57 -1.717 1 92.19 97 GLY A CA 1
ATOM 756 C C . GLY A 1 97 ? 15.703 -10.664 -2.369 1 92.19 97 GLY A C 1
ATOM 757 O O . GLY A 1 97 ? 16.719 -10.398 -1.729 1 92.19 97 GLY A O 1
ATOM 758 N N . LEU A 1 98 ? 15.734 -11.031 -3.596 1 93.88 98 LEU A N 1
ATOM 759 C CA . LEU A 1 98 ? 17.016 -11.25 -4.262 1 93.88 98 LEU A CA 1
ATOM 760 C C . LEU A 1 98 ? 17.5 -9.977 -4.949 1 93.88 98 LEU A C 1
ATOM 762 O O . LEU A 1 98 ? 18.625 -9.523 -4.703 1 93.88 98 LEU A O 1
ATOM 766 N N . ALA A 1 99 ? 16.641 -9.344 -5.691 1 93.19 99 ALA A N 1
ATOM 767 C CA . ALA A 1 99 ? 17.078 -8.18 -6.469 1 93.19 99 ALA A CA 1
ATOM 768 C C . ALA A 1 99 ? 16.969 -6.902 -5.645 1 93.19 99 ALA A C 1
ATOM 770 O O . ALA A 1 99 ? 17.531 -5.871 -6.012 1 93.19 99 ALA A O 1
ATOM 771 N N . GLY A 1 100 ? 16.188 -6.918 -4.598 1 90.69 100 GLY A N 1
ATOM 772 C CA . GLY A 1 100 ? 16.094 -5.77 -3.713 1 90.69 100 GLY A CA 1
ATOM 773 C C . GLY A 1 100 ? 15.195 -4.672 -4.25 1 90.69 100 GLY A C 1
ATOM 774 O O . GLY A 1 100 ? 15.43 -3.488 -3.988 1 90.69 100 GLY A O 1
ATOM 775 N N . LEU A 1 101 ? 14.211 -5.008 -5.043 1 92.06 101 LEU A N 1
ATOM 776 C CA . LEU A 1 101 ? 13.281 -4.047 -5.633 1 92.06 101 LEU A CA 1
ATOM 777 C C . LEU A 1 101 ? 11.922 -4.125 -4.957 1 92.06 101 LEU A C 1
ATOM 779 O O . LEU A 1 101 ? 11.312 -5.195 -4.891 1 92.06 101 LEU A O 1
ATOM 783 N N . LEU A 1 102 ? 11.516 -3.057 -4.434 1 91.94 102 LEU A N 1
ATOM 784 C CA . LEU A 1 102 ? 10.242 -3.055 -3.719 1 91.94 102 LEU A CA 1
ATOM 785 C C . LEU A 1 102 ? 9.07 -3.008 -4.691 1 91.94 102 LEU A C 1
ATOM 787 O O . LEU A 1 102 ? 8.828 -1.979 -5.324 1 91.94 102 LEU A O 1
ATOM 791 N N . ASP A 1 103 ? 8.469 -4.094 -4.859 1 94.25 103 ASP A N 1
ATOM 792 C CA . ASP A 1 103 ? 7.285 -4.203 -5.703 1 94.25 103 ASP A CA 1
ATOM 793 C C . ASP A 1 103 ? 6.016 -4.32 -4.859 1 94.25 103 ASP A C 1
ATOM 795 O O . ASP A 1 103 ? 5.707 -5.395 -4.344 1 94.25 103 ASP A O 1
ATOM 799 N N . LEU A 1 104 ? 5.207 -3.242 -4.824 1 92.81 104 LEU A N 1
ATOM 800 C CA . LEU A 1 104 ? 4.023 -3.215 -3.975 1 92.81 104 LEU A CA 1
ATOM 801 C C . LEU A 1 104 ? 2.768 -3.518 -4.785 1 92.81 104 LEU A C 1
ATOM 803 O O . LEU A 1 104 ? 1.681 -3.668 -4.219 1 92.81 104 LEU A O 1
ATOM 807 N N . GLY A 1 105 ? 2.883 -3.566 -6.043 1 93.81 105 GLY A N 1
ATOM 808 C CA . GLY A 1 105 ? 1.752 -3.844 -6.914 1 93.81 105 GLY A CA 1
ATOM 809 C C . GLY A 1 105 ? 1.818 -5.215 -7.559 1 93.81 105 GLY A C 1
ATOM 810 O O . GLY A 1 105 ? 1.377 -5.395 -8.695 1 93.81 105 GLY A O 1
ATOM 811 N N . TYR A 1 106 ? 2.344 -6.18 -6.844 1 97.06 106 TYR A N 1
ATOM 812 C CA . TYR A 1 106 ? 2.586 -7.508 -7.398 1 97.06 106 TYR A CA 1
ATOM 813 C C . TYR A 1 106 ? 1.275 -8.195 -7.77 1 97.06 106 TYR A C 1
ATOM 815 O O . TYR A 1 106 ? 1.248 -9.062 -8.641 1 97.06 106 TYR A O 1
ATOM 823 N N . VAL A 1 107 ? 0.181 -7.773 -7.141 1 96.81 107 VAL A N 1
ATOM 824 C CA . VAL A 1 107 ? -1.145 -8.328 -7.406 1 96.81 107 VAL A CA 1
ATOM 825 C C . VAL A 1 107 ? -1.526 -8.078 -8.859 1 96.81 107 VAL A C 1
ATOM 827 O O . VAL A 1 107 ? -2.318 -8.82 -9.438 1 96.81 107 VAL A O 1
ATOM 830 N N . GLY A 1 108 ? -0.964 -7.016 -9.461 1 96.69 108 GLY A N 1
ATOM 831 C CA . GLY A 1 108 ? -1.216 -6.746 -10.867 1 96.69 108 GLY A CA 1
ATOM 832 C C . GLY A 1 108 ? -0.806 -7.891 -11.781 1 96.69 108 GLY A C 1
ATOM 833 O O . GLY A 1 108 ? -1.524 -8.227 -12.727 1 96.69 108 GLY A O 1
ATOM 834 N N . PHE A 1 109 ? 0.313 -8.492 -11.508 1 98.19 109 PHE A N 1
ATOM 835 C CA . PHE A 1 109 ? 0.775 -9.617 -12.312 1 98.19 109 PHE A CA 1
ATOM 836 C C . PHE A 1 109 ? -0.094 -10.852 -12.07 1 98.19 109 PHE A C 1
ATOM 838 O O . PHE A 1 109 ? -0.368 -11.617 -12.992 1 98.19 109 PHE A O 1
ATOM 845 N N . PHE A 1 110 ? -0.503 -11.023 -10.812 1 98.19 110 PHE A N 1
ATOM 846 C CA . PHE A 1 110 ? -1.465 -12.062 -10.461 1 98.19 110 PHE A CA 1
ATOM 847 C C . PHE A 1 110 ? -2.752 -11.898 -11.258 1 98.19 110 PHE A C 1
ATOM 849 O O . PHE A 1 110 ? -3.281 -12.875 -11.789 1 98.19 110 PHE A O 1
ATOM 856 N N . ALA A 1 111 ? -3.186 -10.672 -11.375 1 98.12 111 ALA A N 1
ATOM 857 C CA . ALA A 1 111 ? -4.402 -10.344 -12.109 1 98.12 111 ALA A CA 1
ATOM 858 C C . ALA A 1 111 ? -4.227 -10.602 -13.609 1 98.12 111 ALA A C 1
ATOM 860 O O . ALA A 1 111 ? -5.105 -11.172 -14.25 1 98.12 111 ALA A O 1
ATOM 861 N N . ILE A 1 112 ? -3.127 -10.211 -14.125 1 97.81 112 ILE A N 1
ATOM 862 C CA . ILE A 1 112 ? -2.873 -10.391 -15.555 1 97.81 112 ILE A CA 1
ATOM 863 C C . ILE A 1 112 ? -2.893 -11.883 -15.891 1 97.81 112 ILE A C 1
ATOM 865 O O . ILE A 1 112 ? -3.469 -12.289 -16.906 1 97.81 112 ILE A O 1
ATOM 869 N N . GLY A 1 113 ? -2.307 -12.688 -15.07 1 98.06 113 GLY A N 1
ATOM 870 C CA . GLY A 1 113 ? -2.342 -14.125 -15.281 1 98.06 113 GLY A CA 1
ATOM 871 C C . GLY A 1 113 ? -3.742 -14.703 -15.219 1 98.06 113 GLY A C 1
ATOM 872 O O . GLY A 1 113 ? -4.125 -15.516 -16.062 1 98.06 113 GLY A O 1
ATOM 873 N N . ALA A 1 114 ? -4.488 -14.305 -14.234 1 97.81 114 ALA A N 1
ATOM 874 C CA . ALA A 1 114 ? -5.855 -14.781 -14.055 1 97.81 114 ALA A CA 1
ATOM 875 C C . ALA A 1 114 ? -6.738 -14.383 -15.234 1 97.81 114 ALA A C 1
ATOM 877 O O . ALA A 1 114 ? -7.473 -15.211 -15.773 1 97.81 114 ALA A O 1
ATOM 878 N N . TYR A 1 115 ? -6.594 -13.172 -15.664 1 96.81 115 TYR A N 1
ATOM 879 C CA . TYR A 1 115 ? -7.43 -12.695 -16.766 1 96.81 115 TYR A CA 1
ATOM 880 C C . TYR A 1 115 ? -6.973 -13.281 -18.094 1 96.81 115 TYR A C 1
ATOM 882 O O . TYR A 1 115 ? -7.773 -13.43 -19.016 1 96.81 115 TYR A O 1
ATOM 890 N N . SER A 1 116 ? -5.691 -13.594 -18.172 1 96.5 116 SER A N 1
ATOM 891 C CA . SER A 1 116 ? -5.207 -14.219 -19.406 1 96.5 116 SER A CA 1
ATOM 892 C C . SER A 1 116 ? -5.918 -15.539 -19.672 1 96.5 116 SER A C 1
ATOM 894 O O . SER A 1 116 ? -6.422 -15.766 -20.781 1 96.5 116 SER A O 1
ATOM 896 N N . VAL A 1 117 ? -6.027 -16.375 -18.688 1 95.5 117 VAL A N 1
ATOM 897 C CA . VAL A 1 117 ? -6.695 -17.672 -18.891 1 95.5 117 VAL A CA 1
ATOM 898 C C . VAL A 1 117 ? -8.195 -17.453 -19.062 1 95.5 117 VAL A C 1
ATOM 900 O O . VAL A 1 117 ? -8.859 -18.203 -19.781 1 95.5 117 VAL A O 1
ATOM 903 N N . GLY A 1 118 ? -8.75 -16.453 -18.391 1 94.81 118 GLY A N 1
ATOM 904 C CA . GLY A 1 118 ? -10.156 -16.125 -18.578 1 94.81 118 GLY A CA 1
ATOM 905 C C . GLY A 1 118 ? -10.461 -15.602 -19.969 1 94.81 118 GLY A C 1
ATOM 906 O O . GLY A 1 118 ? -11.461 -16 -20.578 1 94.81 118 GLY A O 1
ATOM 907 N N . LEU A 1 119 ? -9.617 -14.781 -20.5 1 94.69 119 LEU A N 1
ATOM 908 C CA . LEU A 1 119 ? -9.836 -14.125 -21.781 1 94.69 119 LEU A CA 1
ATOM 909 C C . LEU A 1 119 ? -9.625 -15.109 -22.938 1 94.69 119 LEU A C 1
ATOM 911 O O . LEU A 1 119 ? -10.359 -15.078 -23.922 1 94.69 119 LEU A O 1
ATOM 915 N N . PHE A 1 120 ? -8.688 -16.031 -22.828 1 93.88 120 PHE A N 1
ATOM 916 C CA . PHE A 1 120 ? -8.352 -16.922 -23.938 1 93.88 120 PHE A CA 1
ATOM 917 C C . PHE A 1 120 ? -8.961 -18.297 -23.734 1 93.88 120 PHE A C 1
ATOM 919 O O . PHE A 1 120 ? -9.164 -19.047 -24.688 1 93.88 120 PHE A O 1
ATOM 926 N N . GLY A 1 121 ? -9.266 -18.641 -22.484 1 92.31 121 GLY A N 1
ATOM 927 C CA . GLY A 1 121 ? -9.695 -20 -22.219 1 92.31 121 GLY A CA 1
ATOM 928 C C . GLY A 1 121 ? -11.195 -20.109 -22 1 92.31 121 GLY A C 1
ATOM 929 O O . GLY A 1 121 ? -11.758 -21.203 -22.125 1 92.31 121 GLY A O 1
ATOM 930 N N . SER A 1 122 ? -11.844 -19.062 -21.688 1 91.56 122 SER A N 1
ATOM 931 C CA . SER A 1 122 ? -13.266 -19.125 -21.375 1 91.56 122 SER A CA 1
ATOM 932 C C . SER A 1 122 ? -14.117 -18.969 -22.641 1 91.56 122 SER A C 1
ATOM 934 O O . SER A 1 122 ? -13.883 -18.047 -23.438 1 91.56 122 SER A O 1
ATOM 936 N N . PRO A 1 123 ? -15.117 -19.812 -22.75 1 87.25 123 PRO A N 1
ATOM 937 C CA . PRO A 1 123 ? -16.031 -19.656 -23.891 1 87.25 123 PRO A CA 1
ATOM 938 C C . PRO A 1 123 ? -16.891 -18.391 -23.781 1 87.25 123 PRO A C 1
ATOM 940 O O . PRO A 1 123 ? -17.422 -17.922 -24.797 1 87.25 123 PRO A O 1
ATOM 943 N N . ASP A 1 124 ? -17 -17.859 -22.594 1 85.19 124 ASP A N 1
ATOM 944 C CA . ASP A 1 124 ? -17.859 -16.688 -22.375 1 85.19 124 ASP A CA 1
ATOM 945 C C . ASP A 1 124 ? -17.078 -15.398 -22.578 1 85.19 124 ASP A C 1
ATOM 947 O O . ASP A 1 124 ? -17.641 -14.305 -22.516 1 85.19 124 ASP A O 1
ATOM 951 N N . SER A 1 125 ? -15.805 -15.547 -22.875 1 89.62 125 SER A N 1
ATOM 952 C CA . SER A 1 125 ? -14.969 -14.367 -23.047 1 89.62 125 SER A CA 1
ATOM 953 C C . SER A 1 125 ? -15.203 -13.727 -24.422 1 89.62 125 SER A C 1
ATOM 955 O O . SER A 1 125 ? -15.469 -14.422 -25.406 1 89.62 125 SER A O 1
ATOM 957 N N . LYS A 1 126 ? -15.125 -12.414 -24.469 1 86.19 126 LYS A N 1
ATOM 958 C CA . LYS A 1 126 ? -15.32 -11.672 -25.703 1 86.19 126 LYS A CA 1
ATOM 959 C C . LYS A 1 126 ? -14.148 -11.891 -26.656 1 86.19 126 LYS A C 1
ATOM 961 O O . LYS A 1 126 ? -14.32 -11.812 -27.875 1 86.19 126 LYS A O 1
ATOM 966 N N . VAL A 1 127 ? -13.008 -12.172 -26.109 1 86.31 127 VAL A N 1
ATOM 967 C CA . VAL A 1 127 ? -11.836 -12.406 -26.953 1 86.31 127 VAL A CA 1
ATOM 968 C C . VAL A 1 127 ? -11.992 -13.727 -27.703 1 86.31 127 VAL A C 1
ATOM 970 O O . VAL A 1 127 ? -11.711 -13.805 -28.891 1 86.31 127 VAL A O 1
ATOM 973 N N . VAL A 1 128 ? -12.43 -14.727 -27.016 1 87.44 128 VAL A N 1
ATOM 974 C CA . VAL A 1 128 ? -12.656 -16.031 -27.641 1 87.44 128 VAL A CA 1
ATOM 975 C C . VAL A 1 128 ? -13.781 -15.906 -28.672 1 87.44 128 VAL A C 1
ATOM 977 O O . VAL A 1 128 ? -13.711 -16.5 -29.75 1 87.44 128 VAL A O 1
ATOM 980 N N . ALA A 1 129 ? -14.828 -15.141 -28.266 1 84.88 129 ALA A N 1
ATOM 981 C CA . ALA A 1 129 ? -15.922 -14.906 -29.203 1 84.88 129 ALA A CA 1
ATOM 982 C C . ALA A 1 129 ? -15.422 -14.234 -30.484 1 84.88 129 ALA A C 1
ATOM 984 O O . ALA A 1 129 ? -15.82 -14.602 -31.578 1 84.88 129 ALA A O 1
ATOM 985 N N . TRP A 1 130 ? -14.57 -13.281 -30.266 1 83.38 130 TRP A N 1
ATOM 986 C CA . TRP A 1 130 ? -13.984 -12.578 -31.406 1 83.38 130 TRP A CA 1
ATOM 987 C C . TRP A 1 130 ? -13.133 -13.531 -32.25 1 83.38 130 TRP A C 1
ATOM 989 O O . TRP A 1 130 ? -13.203 -13.508 -33.469 1 83.38 130 TRP A O 1
ATOM 999 N N . MET A 1 131 ? -12.32 -14.344 -31.609 1 83.06 131 MET A N 1
ATOM 1000 C CA . MET A 1 131 ? -11.469 -15.297 -32.312 1 83.06 131 MET A CA 1
ATOM 1001 C C . MET A 1 131 ? -12.305 -16.328 -33.062 1 83.06 131 MET A C 1
ATOM 1003 O O . MET A 1 131 ? -11.953 -16.75 -34.156 1 83.06 131 MET A O 1
ATOM 1007 N N . ARG A 1 132 ? -13.414 -16.703 -32.406 1 84.38 132 ARG A N 1
ATOM 1008 C CA . ARG A 1 132 ? -14.32 -17.672 -33.031 1 84.38 132 ARG A CA 1
ATOM 1009 C C . ARG A 1 132 ? -14.914 -17.094 -34.312 1 84.38 132 ARG A C 1
ATOM 1011 O O . ARG A 1 132 ? -15.008 -17.797 -35.312 1 84.38 132 ARG A O 1
ATOM 1018 N N . GLU A 1 133 ? -15.336 -15.898 -34.188 1 83.19 133 GLU A N 1
ATOM 1019 C CA . GLU A 1 133 ? -15.93 -15.234 -35.344 1 83.19 133 GLU A CA 1
ATOM 1020 C C . GLU A 1 133 ? -14.891 -15.016 -36.438 1 83.19 133 GLU A C 1
ATOM 1022 O O . GLU A 1 133 ? -15.18 -15.203 -37.625 1 83.19 133 GLU A O 1
ATOM 1027 N N . GLU A 1 134 ? -13.727 -14.602 -36.094 1 82.44 134 GLU A N 1
ATOM 1028 C CA . GLU A 1 134 ? -12.68 -14.266 -37.062 1 82.44 134 GLU A CA 1
ATOM 1029 C C . GLU A 1 134 ? -12.125 -15.523 -37.75 1 82.44 134 GLU A C 1
ATOM 1031 O O . GLU A 1 134 ? -11.844 -15.523 -38.938 1 82.44 134 GLU A O 1
ATOM 1036 N N . PHE A 1 135 ? -11.898 -16.594 -37 1 83.62 135 PHE A N 1
ATOM 1037 C CA . PHE A 1 135 ? -11.258 -17.781 -37.531 1 83.62 135 PHE A CA 1
ATOM 1038 C C . PHE A 1 135 ? -12.281 -18.875 -37.812 1 83.62 135 PHE A C 1
ATOM 1040 O O . PHE A 1 135 ? -11.914 -20 -38.156 1 83.62 135 PHE A O 1
ATOM 1047 N N . ASN A 1 136 ? -13.57 -18.594 -37.688 1 80.38 136 ASN A N 1
ATOM 1048 C CA . ASN A 1 136 ? -14.68 -19.5 -38 1 80.38 136 ASN A CA 1
ATOM 1049 C C . ASN A 1 136 ? -14.547 -20.812 -37.25 1 80.38 136 ASN A C 1
ATOM 1051 O O . ASN A 1 136 ? -14.617 -21.891 -37.844 1 80.38 136 ASN A O 1
ATOM 1055 N N . LEU A 1 137 ? -14.305 -20.672 -35.969 1 77.81 137 LEU A N 1
ATOM 1056 C CA . LEU A 1 137 ? -14.133 -21.859 -35.125 1 77.81 137 LEU A CA 1
ATOM 1057 C C . LEU A 1 137 ? -15.453 -22.266 -34.469 1 77.81 137 LEU A C 1
ATOM 1059 O O . LEU A 1 137 ? -16.438 -21.531 -34.531 1 77.81 137 LEU A O 1
ATOM 1063 N N . SER A 1 138 ? -15.492 -23.562 -33.969 1 75.06 138 SER A N 1
ATOM 1064 C CA . SER A 1 138 ? -16.719 -24.078 -33.375 1 75.06 138 SER A CA 1
ATOM 1065 C C . SER A 1 138 ? -17.141 -23.25 -32.156 1 75.06 138 SER A C 1
ATOM 1067 O O . SER A 1 138 ? -16.328 -22.547 -31.578 1 75.06 138 SER A O 1
ATOM 1069 N N . GLN A 1 139 ? -18.391 -23.25 -31.859 1 69.81 139 GLN A N 1
ATOM 1070 C CA . GLN A 1 139 ? -18.984 -22.469 -30.781 1 69.81 139 GLN A CA 1
ATOM 1071 C C . GLN A 1 139 ? -18.391 -22.859 -29.438 1 69.81 139 GLN A C 1
ATOM 1073 O O . GLN A 1 139 ? -18.344 -22.047 -28.5 1 69.81 139 GLN A O 1
ATOM 1078 N N . ASP A 1 140 ? -17.875 -24.078 -29.391 1 68.56 140 ASP A N 1
ATOM 1079 C CA . ASP A 1 140 ? -17.391 -24.562 -28.109 1 68.56 140 ASP A CA 1
ATOM 1080 C C . ASP A 1 140 ? -15.875 -24.469 -28.016 1 68.56 140 ASP A C 1
ATOM 1082 O O . ASP A 1 140 ? -15.273 -24.953 -27.062 1 68.56 140 ASP A O 1
ATOM 1086 N N . TRP A 1 141 ? -15.383 -23.875 -29.031 1 73 141 TRP A N 1
ATOM 1087 C CA . TRP A 1 141 ? -13.93 -23.844 -29.078 1 73 141 TRP A CA 1
ATOM 1088 C C . TRP A 1 141 ? -13.375 -22.766 -28.156 1 73 141 TRP A C 1
ATOM 1090 O O . TRP A 1 141 ? -13.953 -21.672 -28.062 1 73 141 TRP A O 1
ATOM 1100 N N . ALA A 1 142 ? -12.508 -23.078 -27.312 1 77.69 142 ALA A N 1
ATOM 1101 C CA . ALA A 1 142 ? -11.656 -22.141 -26.562 1 77.69 142 ALA A CA 1
ATOM 1102 C C . ALA A 1 142 ? -10.211 -22.625 -26.531 1 77.69 142 ALA A C 1
ATOM 1104 O O . ALA A 1 142 ? -9.922 -23.766 -26.906 1 77.69 142 ALA A O 1
ATOM 1105 N N . VAL A 1 143 ? -9.266 -21.672 -26.406 1 84.38 143 VAL A N 1
ATOM 1106 C CA . VAL A 1 143 ? -7.867 -22.094 -26.297 1 84.38 143 VAL A CA 1
ATOM 1107 C C . VAL A 1 143 ? -7.715 -23.125 -25.188 1 84.38 143 VAL A C 1
ATOM 1109 O O . VAL A 1 143 ? -8.281 -22.969 -24.094 1 84.38 143 VAL A O 1
ATOM 1112 N N . SER A 1 144 ? -7.082 -24.172 -25.516 1 88.06 144 SER A N 1
ATOM 1113 C CA . SER A 1 144 ? -6.887 -25.219 -24.516 1 88.06 144 SER A CA 1
ATOM 1114 C C . SER A 1 144 ? -6.184 -24.688 -23.281 1 88.06 144 SER A C 1
ATOM 1116 O O . SER A 1 144 ? -5.352 -23.781 -23.375 1 88.06 144 SER A O 1
ATOM 1118 N N . TRP A 1 145 ? -6.527 -25.156 -22.156 1 91.19 145 TRP A N 1
ATOM 1119 C CA . TRP A 1 145 ? -5.996 -24.719 -20.859 1 91.19 145 TRP A CA 1
ATOM 1120 C C . TRP A 1 145 ? -4.473 -24.781 -20.859 1 91.19 145 TRP A C 1
ATOM 1122 O O . TRP A 1 145 ? -3.811 -23.875 -20.344 1 91.19 145 TRP A O 1
ATOM 1132 N N . ALA A 1 146 ? -3.873 -25.797 -21.484 1 91.25 146 ALA A N 1
ATOM 1133 C CA . ALA A 1 146 ? -2.426 -25.984 -21.5 1 91.25 146 ALA A CA 1
ATOM 1134 C C . ALA A 1 146 ? -1.727 -24.875 -22.25 1 91.25 146 ALA A C 1
ATOM 1136 O O . ALA A 1 146 ? -0.631 -24.438 -21.875 1 91.25 146 ALA A O 1
ATOM 1137 N N . ILE A 1 147 ? -2.355 -24.375 -23.281 1 93.06 147 ILE A N 1
ATOM 1138 C CA . ILE A 1 147 ? -1.772 -23.312 -24.109 1 93.06 147 ILE A CA 1
ATOM 1139 C C . ILE A 1 147 ? -1.937 -21.969 -23.406 1 93.06 147 ILE A C 1
ATOM 1141 O O . ILE A 1 147 ? -1.139 -21.047 -23.609 1 93.06 147 ILE A O 1
ATOM 1145 N N . CYS A 1 148 ? -2.947 -21.891 -22.562 1 94.38 148 CYS A N 1
ATOM 1146 C CA . CYS A 1 148 ? -3.182 -20.656 -21.828 1 94.38 148 CYS A CA 1
ATOM 1147 C C . CYS A 1 148 ? -2.051 -20.375 -20.844 1 94.38 148 CYS A C 1
ATOM 1149 O O . CYS A 1 148 ? -1.786 -19.219 -20.5 1 94.38 148 CYS A O 1
ATOM 1151 N N . ILE A 1 149 ? -1.321 -21.406 -20.438 1 95.62 149 ILE A N 1
ATOM 1152 C CA . ILE A 1 149 ? -0.269 -21.266 -19.438 1 95.62 149 ILE A CA 1
ATOM 1153 C C . ILE A 1 149 ? 0.903 -20.484 -20.031 1 95.62 149 ILE A C 1
ATOM 1155 O O . ILE A 1 149 ? 1.298 -19.438 -19.516 1 95.62 149 ILE A O 1
ATOM 1159 N N . PRO A 1 150 ? 1.451 -20.938 -21.203 1 96.5 150 PRO A N 1
ATOM 1160 C CA . PRO A 1 150 ? 2.547 -20.172 -21.797 1 96.5 150 PRO A CA 1
ATOM 1161 C C . PRO A 1 150 ? 2.115 -18.766 -22.234 1 96.5 150 PRO A C 1
ATOM 1163 O O . PRO A 1 150 ? 2.914 -17.828 -22.172 1 96.5 150 PRO A O 1
ATOM 1166 N N . ILE A 1 151 ? 0.858 -18.609 -22.625 1 96.75 151 ILE A N 1
ATOM 1167 C CA . ILE A 1 151 ? 0.363 -17.297 -23.016 1 96.75 151 ILE A CA 1
ATOM 1168 C C . ILE A 1 151 ? 0.361 -16.375 -21.797 1 96.75 151 ILE A C 1
ATOM 1170 O O . ILE A 1 151 ? 0.804 -15.227 -21.875 1 96.75 151 ILE A O 1
ATOM 1174 N N . ALA A 1 152 ? -0.149 -16.891 -20.641 1 97.69 152 ALA A N 1
ATOM 1175 C CA . ALA A 1 152 ? -0.183 -16.109 -19.422 1 97.69 152 ALA A CA 1
ATOM 1176 C C . ALA A 1 152 ? 1.227 -15.742 -18.969 1 97.69 152 ALA A C 1
ATOM 1178 O O . ALA A 1 152 ? 1.472 -14.609 -18.547 1 97.69 152 ALA A O 1
ATOM 1179 N N . ILE A 1 153 ? 2.129 -16.688 -19.047 1 97.81 153 ILE A N 1
ATOM 1180 C CA . ILE A 1 153 ? 3.516 -16.453 -18.672 1 97.81 153 ILE A CA 1
ATOM 1181 C C . ILE A 1 153 ? 4.121 -15.383 -19.578 1 97.81 153 ILE A C 1
ATOM 1183 O O . ILE A 1 153 ? 4.766 -14.445 -19.094 1 97.81 153 ILE A O 1
ATOM 1187 N N . ALA A 1 154 ? 3.896 -15.469 -20.875 1 98.19 154 ALA A N 1
ATOM 1188 C CA . ALA A 1 154 ? 4.426 -14.508 -21.828 1 98.19 154 ALA A CA 1
ATOM 1189 C C . ALA A 1 154 ? 3.852 -13.109 -21.578 1 98.19 154 ALA A C 1
ATOM 1191 O O . ALA A 1 154 ? 4.594 -12.125 -21.547 1 98.19 154 ALA A O 1
ATOM 1192 N N . LEU A 1 155 ? 2.535 -13.047 -21.375 1 98 155 LEU A N 1
ATOM 1193 C CA . LEU A 1 155 ? 1.882 -11.758 -21.172 1 98 155 LEU A CA 1
ATOM 1194 C C . LEU A 1 155 ? 2.369 -11.102 -19.891 1 98 155 LEU A C 1
ATOM 1196 O O . LEU A 1 155 ? 2.594 -9.891 -19.844 1 98 155 LEU A O 1
ATOM 1200 N N . THR A 1 156 ? 2.492 -11.875 -18.812 1 98.31 156 THR A N 1
ATOM 1201 C CA . THR A 1 156 ? 2.943 -11.32 -17.531 1 98.31 156 THR A CA 1
ATOM 1202 C C . THR A 1 156 ? 4.418 -10.93 -17.609 1 98.31 156 THR A C 1
ATOM 1204 O O . THR A 1 156 ? 4.824 -9.906 -17.062 1 98.31 156 THR A O 1
ATOM 1207 N N . MET A 1 157 ? 5.219 -11.742 -18.328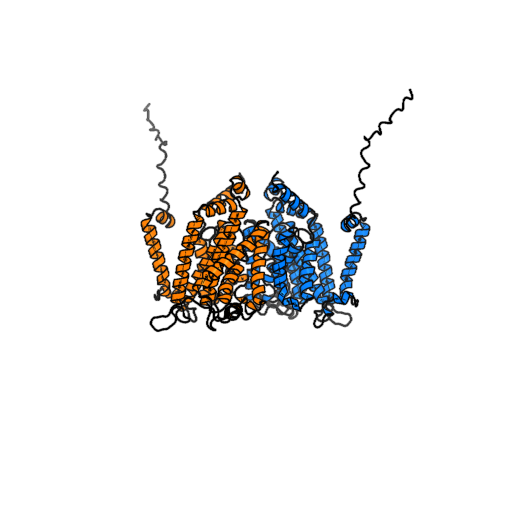 1 98 157 MET A N 1
ATOM 1208 C CA . MET A 1 157 ? 6.621 -11.383 -18.516 1 98 157 MET A CA 1
ATOM 1209 C C . MET A 1 157 ? 6.75 -10.078 -19.281 1 98 157 MET A C 1
ATOM 1211 O O . MET A 1 157 ? 7.551 -9.211 -18.922 1 98 157 MET A O 1
ATOM 1215 N N . ILE A 1 158 ? 6.02 -9.93 -20.281 1 97.88 158 ILE A N 1
ATOM 1216 C CA . ILE A 1 158 ? 6.039 -8.711 -21.094 1 97.88 158 ILE A CA 1
ATOM 1217 C C . ILE A 1 158 ? 5.598 -7.527 -20.234 1 97.88 158 ILE A C 1
ATOM 1219 O O . ILE A 1 158 ? 6.219 -6.461 -20.281 1 97.88 158 ILE A O 1
ATOM 1223 N N . SER A 1 159 ? 4.516 -7.738 -19.5 1 96.88 159 SER A N 1
ATOM 1224 C CA . SER A 1 159 ? 4.043 -6.676 -18.625 1 96.88 159 SER A CA 1
ATOM 1225 C C . SER A 1 159 ? 5.098 -6.301 -17.594 1 96.88 159 SER A C 1
ATOM 1227 O O . SER A 1 159 ? 5.254 -5.125 -17.25 1 96.88 159 SER A O 1
ATOM 1229 N N . GLY A 1 160 ? 5.762 -7.34 -17.062 1 95.81 160 GLY A N 1
ATOM 1230 C CA . GLY A 1 160 ? 6.855 -7.074 -16.141 1 95.81 160 GLY A CA 1
ATOM 1231 C C . GLY A 1 160 ? 7.965 -6.246 -16.766 1 95.81 160 GLY A C 1
ATOM 1232 O O . GLY A 1 160 ? 8.484 -5.324 -16.125 1 95.81 160 GLY A O 1
ATOM 1233 N N . VAL A 1 161 ? 8.281 -6.48 -18 1 96.19 161 VAL A N 1
ATOM 1234 C CA . VAL A 1 161 ? 9.328 -5.75 -18.719 1 96.19 161 VAL A CA 1
ATOM 1235 C C . VAL A 1 161 ? 8.852 -4.332 -19.016 1 96.19 161 VAL A C 1
ATOM 1237 O O . VAL A 1 161 ? 9.617 -3.371 -18.875 1 96.19 161 VAL A O 1
ATOM 1240 N N . ILE A 1 162 ? 7.633 -4.219 -19.344 1 94 162 ILE A N 1
ATOM 1241 C CA . ILE A 1 162 ? 7.074 -2.91 -19.656 1 94 162 ILE A CA 1
ATOM 1242 C C . ILE A 1 162 ? 7.07 -2.031 -18.406 1 94 162 ILE A C 1
ATOM 1244 O O . ILE A 1 162 ? 7.375 -0.839 -18.484 1 94 162 ILE A O 1
ATOM 1248 N N . LEU A 1 163 ? 6.727 -2.623 -17.328 1 91.5 163 LEU A N 1
ATOM 1249 C CA . LEU A 1 163 ? 6.727 -1.885 -16.062 1 91.5 163 LEU A CA 1
ATOM 1250 C C . LEU A 1 163 ? 8.156 -1.608 -15.602 1 91.5 163 LEU A C 1
ATOM 1252 O O . LEU A 1 163 ? 8.469 -0.494 -15.172 1 91.5 163 LEU A O 1
ATOM 1256 N N . GLY A 1 164 ? 9 -2.635 -15.719 1 90.81 164 GLY A N 1
ATOM 1257 C CA . GLY A 1 164 ? 10.359 -2.549 -15.203 1 90.81 164 GLY A CA 1
ATOM 1258 C C . GLY A 1 164 ? 11.234 -1.604 -16 1 90.81 164 GLY A C 1
ATOM 1259 O O . GLY A 1 164 ? 12.039 -0.868 -15.422 1 90.81 164 GLY A O 1
ATOM 1260 N N . TRP A 1 165 ? 11.023 -1.479 -17.219 1 91.69 165 TRP A N 1
ATOM 1261 C CA . TRP A 1 165 ? 11.922 -0.742 -18.109 1 91.69 165 TRP A CA 1
ATOM 1262 C C . TRP A 1 165 ? 11.938 0.741 -17.75 1 91.69 165 TRP A C 1
ATOM 1264 O O . TRP A 1 165 ? 12.992 1.304 -17.453 1 91.69 165 TRP A O 1
ATOM 1274 N N . PRO A 1 166 ? 10.898 1.39 -17.656 1 86.12 166 PRO A N 1
ATOM 1275 C CA . PRO A 1 166 ? 10.938 2.814 -17.328 1 86.12 166 PRO A CA 1
ATOM 1276 C C . PRO A 1 166 ? 11.141 3.062 -15.828 1 86.12 166 PRO A C 1
ATOM 1278 O O . PRO A 1 166 ? 11.688 4.098 -15.445 1 86.12 166 PRO A O 1
ATOM 1281 N N . THR A 1 167 ? 10.781 2.098 -15.039 1 85.25 167 THR A N 1
ATOM 1282 C CA . THR A 1 167 ? 10.742 2.324 -13.594 1 85.25 167 THR A CA 1
ATOM 1283 C C . THR A 1 167 ? 12.125 2.125 -12.977 1 85.25 167 THR A C 1
ATOM 1285 O O . THR A 1 167 ? 12.43 2.695 -11.93 1 85.25 167 THR A O 1
ATOM 1288 N N . LEU A 1 168 ? 12.953 1.311 -13.602 1 87.12 168 LEU A N 1
ATOM 1289 C CA . LEU A 1 168 ? 14.273 1.014 -13.047 1 87.12 168 LEU A CA 1
ATOM 1290 C C . LEU A 1 168 ? 15.211 2.203 -13.211 1 87.12 168 LEU A C 1
ATOM 1292 O O . LEU A 1 168 ? 16.281 2.244 -12.602 1 87.12 168 LEU A O 1
ATOM 1296 N N . ARG A 1 169 ? 14.695 3.117 -13.914 1 77.94 169 ARG A N 1
ATOM 1297 C CA . ARG A 1 169 ? 15.484 4.336 -14.086 1 77.94 169 ARG A CA 1
ATOM 1298 C C . ARG A 1 169 ? 15.195 5.332 -12.961 1 77.94 169 ARG A C 1
ATOM 1300 O O . ARG A 1 169 ? 15.898 6.332 -12.82 1 77.94 169 ARG A O 1
ATOM 1307 N N . LEU A 1 170 ? 14.18 4.973 -12.242 1 74.25 170 LEU A N 1
ATOM 1308 C CA . LEU A 1 170 ? 13.781 5.828 -11.133 1 74.25 170 LEU A CA 1
ATOM 1309 C C . LEU A 1 170 ? 14.461 5.395 -9.836 1 74.25 170 LEU A C 1
ATOM 1311 O O . LEU A 1 170 ? 15.055 4.316 -9.773 1 74.25 170 LEU A O 1
ATOM 1315 N N . ARG A 1 171 ? 14.43 6.262 -8.836 1 73.38 171 ARG A N 1
ATOM 1316 C CA . ARG A 1 171 ? 14.961 5.918 -7.523 1 73.38 171 ARG A CA 1
ATOM 1317 C C . ARG A 1 171 ? 14.133 4.812 -6.871 1 73.38 171 ARG A C 1
ATOM 1319 O O . ARG A 1 171 ? 13.016 4.531 -7.301 1 73.38 171 ARG A O 1
ATOM 1326 N N . GLY A 1 172 ? 14.742 4.191 -5.906 1 69.69 172 GLY A N 1
ATOM 1327 C CA . GLY A 1 172 ? 14.109 3.072 -5.223 1 69.69 172 GLY A CA 1
ATOM 1328 C C . GLY A 1 172 ? 12.742 3.416 -4.66 1 69.69 172 GLY A C 1
ATOM 1329 O O . GLY A 1 172 ? 11.812 2.619 -4.758 1 69.69 172 GLY A O 1
ATOM 1330 N N . ASP A 1 173 ? 12.531 4.637 -4.184 1 77.25 173 ASP A N 1
ATOM 1331 C CA . ASP A 1 173 ? 11.266 5.023 -3.572 1 77.25 173 ASP A CA 1
ATOM 1332 C C . ASP A 1 173 ? 10.18 5.203 -4.629 1 77.25 173 ASP A C 1
ATOM 1334 O O . ASP A 1 173 ? 9.008 4.898 -4.379 1 77.25 173 ASP A O 1
ATOM 1338 N N . TYR A 1 174 ? 10.562 5.578 -5.73 1 82.5 174 TYR A N 1
ATOM 1339 C CA . TYR A 1 174 ? 9.594 5.809 -6.797 1 82.5 174 TYR A CA 1
ATOM 1340 C C . TYR A 1 174 ? 9.141 4.488 -7.414 1 82.5 174 TYR A C 1
ATOM 1342 O O . TYR A 1 174 ? 7.996 4.371 -7.859 1 82.5 174 TYR A O 1
ATOM 1350 N N . LEU A 1 175 ? 10.102 3.553 -7.34 1 87.56 175 LEU A N 1
ATOM 1351 C CA . LEU A 1 175 ? 9.742 2.246 -7.871 1 87.56 175 LEU A CA 1
ATOM 1352 C C . LEU A 1 175 ? 8.547 1.663 -7.113 1 87.56 175 LEU A C 1
ATOM 1354 O O . LEU A 1 175 ? 7.609 1.148 -7.727 1 87.56 175 LEU A O 1
ATOM 1358 N N . ALA A 1 176 ? 8.578 1.749 -5.777 1 89.88 176 ALA A N 1
ATOM 1359 C CA . ALA A 1 176 ? 7.492 1.253 -4.938 1 89.88 176 ALA A CA 1
ATOM 1360 C C . ALA A 1 176 ? 6.168 1.924 -5.301 1 89.88 176 ALA A C 1
ATOM 1362 O O . ALA A 1 176 ? 5.141 1.256 -5.426 1 89.88 176 ALA A O 1
ATOM 1363 N N . ILE A 1 177 ? 6.191 3.191 -5.484 1 88 177 ILE A N 1
ATOM 1364 C CA . ILE A 1 177 ? 5 3.984 -5.766 1 88 177 ILE A CA 1
ATOM 1365 C C . ILE A 1 177 ? 4.457 3.629 -7.145 1 88 177 ILE A C 1
ATOM 1367 O O . ILE A 1 177 ? 3.248 3.439 -7.312 1 88 177 ILE A O 1
ATOM 1371 N N . VAL A 1 178 ? 5.387 3.49 -8.117 1 89.38 178 VAL A N 1
ATOM 1372 C CA . VAL A 1 178 ? 4.984 3.201 -9.492 1 89.38 178 VAL A CA 1
ATOM 1373 C C . VAL A 1 178 ? 4.359 1.812 -9.562 1 89.38 178 VAL A C 1
ATOM 1375 O O . VAL A 1 178 ? 3.354 1.611 -10.25 1 89.38 178 VAL A O 1
ATOM 1378 N N . THR A 1 179 ? 4.961 0.894 -8.867 1 92.75 179 THR A N 1
ATOM 1379 C CA . THR A 1 179 ? 4.414 -0.458 -8.906 1 92.75 179 THR A CA 1
ATOM 1380 C C . THR A 1 179 ? 3.055 -0.512 -8.211 1 92.75 179 THR A C 1
ATOM 1382 O O . THR A 1 179 ? 2.178 -1.28 -8.617 1 92.75 179 THR A O 1
ATOM 1385 N N . LEU A 1 180 ? 2.91 0.278 -7.184 1 91 180 LEU A N 1
ATOM 1386 C CA . LEU A 1 180 ? 1.61 0.395 -6.531 1 91 180 LEU A CA 1
ATOM 1387 C C . LEU A 1 180 ? 0.555 0.9 -7.512 1 91 180 LEU A C 1
ATOM 1389 O O . LEU A 1 180 ? -0.532 0.326 -7.609 1 91 180 LEU A O 1
ATOM 1393 N N . GLY A 1 181 ? 0.898 1.974 -8.203 1 89.19 181 GLY A N 1
ATOM 1394 C CA . GLY A 1 181 ? 0.007 2.514 -9.219 1 89.19 181 GLY A CA 1
ATOM 1395 C C . GLY A 1 181 ? -0.323 1.518 -10.312 1 89.19 181 GLY A C 1
ATOM 1396 O O . GLY A 1 181 ? -1.467 1.441 -10.766 1 89.19 181 GLY A O 1
ATOM 1397 N N . PHE A 1 182 ? 0.628 0.741 -10.719 1 90.88 182 PHE A N 1
ATOM 1398 C CA . PHE A 1 182 ? 0.439 -0.269 -11.75 1 90.88 182 PHE A CA 1
ATOM 1399 C C . PHE A 1 182 ? -0.594 -1.302 -11.32 1 90.88 182 PHE A C 1
ATOM 1401 O O . PHE A 1 182 ? -1.479 -1.668 -12.094 1 90.88 182 PHE A O 1
ATOM 1408 N N . GLY A 1 183 ? -0.42 -1.821 -10.117 1 91.38 183 GLY A N 1
ATOM 1409 C CA . GLY A 1 183 ? -1.401 -2.766 -9.609 1 91.38 183 GLY A CA 1
ATOM 1410 C C . GLY A 1 183 ? -2.822 -2.236 -9.664 1 91.38 183 GLY A C 1
ATOM 1411 O O . GLY A 1 183 ? -3.742 -2.953 -10.07 1 91.38 183 GLY A O 1
ATOM 1412 N N . GLU A 1 184 ? -2.951 -1 -9.375 1 87.19 184 GLU A N 1
ATOM 1413 C CA . GLU A 1 184 ? -4.273 -0.379 -9.367 1 87.19 184 GLU A CA 1
ATOM 1414 C C . GLU A 1 184 ? -4.785 -0.16 -10.789 1 87.19 184 GLU A C 1
ATOM 1416 O O . GLU A 1 184 ? -5.977 -0.314 -11.055 1 87.19 184 GLU A O 1
ATOM 1421 N N . ILE A 1 185 ? -3.928 0.204 -11.656 1 89.25 185 ILE A N 1
ATOM 1422 C CA . ILE A 1 185 ? -4.305 0.424 -13.047 1 89.25 185 ILE A CA 1
ATOM 1423 C C . ILE A 1 185 ? -4.891 -0.859 -13.633 1 89.25 185 ILE A C 1
ATOM 1425 O O . ILE A 1 185 ? -5.914 -0.827 -14.32 1 89.25 185 ILE A O 1
ATOM 1429 N N . ILE A 1 186 ? -4.207 -1.942 -13.328 1 92.12 186 ILE A N 1
ATOM 1430 C CA . ILE A 1 186 ? -4.664 -3.217 -13.875 1 92.12 186 ILE A CA 1
ATOM 1431 C C . ILE A 1 186 ? -6.055 -3.541 -13.336 1 92.12 186 ILE A C 1
ATOM 1433 O O . ILE A 1 186 ? -6.941 -3.947 -14.094 1 92.12 186 ILE A O 1
ATOM 1437 N N . ARG A 1 187 ? -6.234 -3.404 -12.07 1 90.75 187 ARG A N 1
ATOM 1438 C CA . ARG A 1 187 ? -7.523 -3.695 -11.453 1 90.75 187 ARG A CA 1
ATOM 1439 C C . ARG A 1 187 ? -8.625 -2.807 -12.031 1 90.75 187 ARG A C 1
ATOM 1441 O O . ARG A 1 187 ? -9.688 -3.295 -12.406 1 90.75 187 ARG A O 1
ATOM 1448 N N . ILE A 1 188 ? -8.375 -1.563 -12.203 1 86.38 188 ILE A N 1
ATOM 1449 C CA . ILE A 1 188 ? -9.391 -0.617 -12.648 1 86.38 188 ILE A CA 1
ATOM 1450 C C . ILE A 1 188 ? -9.656 -0.809 -14.141 1 86.38 188 ILE A C 1
ATOM 1452 O O . ILE A 1 188 ? -10.789 -0.678 -14.602 1 86.38 188 ILE A O 1
ATOM 1456 N N . THR A 1 189 ? -8.641 -1.039 -14.883 1 89.69 189 THR A N 1
ATOM 1457 C CA . THR A 1 189 ? -8.828 -1.321 -16.297 1 89.69 189 THR A CA 1
ATOM 1458 C C . THR A 1 189 ? -9.703 -2.551 -16.5 1 89.69 189 THR A C 1
ATOM 1460 O O . THR A 1 189 ? -10.57 -2.566 -17.375 1 89.69 189 THR A O 1
ATOM 1463 N N . ALA A 1 190 ? -9.477 -3.566 -15.656 1 92.06 190 ALA A N 1
ATOM 1464 C CA . ALA A 1 190 ? -10.305 -4.766 -15.734 1 92.06 190 ALA A CA 1
ATOM 1465 C C . ALA A 1 190 ? -11.758 -4.449 -15.375 1 92.06 190 ALA A C 1
ATOM 1467 O O . ALA A 1 190 ? -12.688 -5.004 -15.961 1 92.06 190 ALA A O 1
ATOM 1468 N N . ARG A 1 191 ? -11.938 -3.588 -14.477 1 89.69 191 ARG A N 1
ATOM 1469 C CA . ARG A 1 191 ? -13.273 -3.24 -14.008 1 89.69 191 ARG A CA 1
ATOM 1470 C C . ARG A 1 191 ? -14.023 -2.412 -15.047 1 89.69 191 ARG A C 1
ATOM 1472 O O . ARG A 1 191 ? -15.242 -2.496 -15.148 1 89.69 191 ARG A O 1
ATOM 1479 N N . ASN A 1 192 ? -13.266 -1.645 -15.852 1 85.94 192 ASN A N 1
ATOM 1480 C CA . ASN A 1 192 ? -13.922 -0.721 -16.766 1 85.94 192 ASN A CA 1
ATOM 1481 C C . ASN A 1 192 ? -13.844 -1.218 -18.219 1 85.94 192 ASN A C 1
ATOM 1483 O O . ASN A 1 192 ? -14.336 -0.56 -19.125 1 85.94 192 ASN A O 1
ATOM 1487 N N . SER A 1 193 ? -13.266 -2.312 -18.391 1 87.5 193 SER A N 1
ATOM 1488 C CA . SER A 1 193 ? -13.141 -2.848 -19.75 1 87.5 193 SER A CA 1
ATOM 1489 C C . SER A 1 193 ? -14.273 -3.822 -20.062 1 87.5 193 SER A C 1
ATOM 1491 O O . SER A 1 193 ? -14.633 -4.652 -19.234 1 87.5 193 SER A O 1
ATOM 1493 N N . GLU A 1 194 ? -14.734 -3.676 -21.203 1 85.81 194 GLU A N 1
ATOM 1494 C CA . GLU A 1 194 ? -15.773 -4.598 -21.656 1 85.81 194 GLU A CA 1
ATOM 1495 C C . GLU A 1 194 ? -15.188 -5.973 -21.969 1 85.81 194 GLU A C 1
ATOM 1497 O O . GLU A 1 194 ? -15.875 -6.988 -21.844 1 85.81 194 GLU A O 1
ATOM 1502 N N . PHE A 1 195 ? -13.93 -5.941 -22.281 1 87.25 195 PHE A N 1
ATOM 1503 C CA . PHE A 1 195 ? -13.281 -7.191 -22.656 1 87.25 195 PHE A CA 1
ATOM 1504 C C . PHE A 1 195 ? -13.141 -8.109 -21.453 1 87.25 195 PHE A C 1
ATOM 1506 O O . PHE A 1 195 ? -13.156 -9.336 -21.594 1 87.25 195 PHE A O 1
ATOM 1513 N N . THR A 1 196 ? -13.133 -7.586 -20.25 1 90.44 196 THR A N 1
ATOM 1514 C CA . THR A 1 196 ? -12.938 -8.391 -19.047 1 90.44 196 THR A CA 1
ATOM 1515 C C . THR A 1 196 ? -14.266 -8.641 -18.344 1 90.44 196 THR A C 1
ATOM 1517 O O . THR A 1 196 ? -14.297 -9.203 -17.25 1 90.44 196 THR A O 1
ATOM 1520 N N . GLY A 1 197 ? -15.344 -8.219 -18.969 1 88.75 197 GLY A N 1
ATOM 1521 C CA . GLY A 1 197 ? -16.656 -8.398 -18.359 1 88.75 197 GLY A CA 1
ATOM 1522 C C . GLY A 1 197 ? -16.969 -7.367 -17.297 1 88.75 197 GLY A C 1
ATOM 1523 O O . GLY A 1 197 ? -17.922 -7.527 -16.531 1 88.75 197 GLY A O 1
ATOM 1524 N N . GLY A 1 198 ? -16.125 -6.352 -17.203 1 87.62 198 GLY A N 1
ATOM 1525 C CA . GLY A 1 198 ? -16.359 -5.277 -16.25 1 87.62 198 GLY A CA 1
ATOM 1526 C C . GLY A 1 198 ? -16.391 -5.754 -14.805 1 87.62 198 GLY A C 1
ATOM 1527 O O . GLY A 1 198 ? -15.594 -6.613 -14.414 1 87.62 198 GLY A O 1
ATOM 1528 N N . PRO A 1 199 ? -17.312 -5.184 -14 1 86.62 199 PRO A N 1
ATOM 1529 C CA . PRO A 1 199 ? -17.375 -5.578 -12.594 1 86.62 199 PRO A CA 1
ATOM 1530 C C . PRO A 1 199 ? -17.891 -7.008 -12.406 1 86.62 199 PRO A C 1
ATOM 1532 O O . PRO A 1 199 ? -17.625 -7.625 -11.375 1 86.62 199 PRO A O 1
ATOM 1535 N N . GLN A 1 200 ? -18.578 -7.523 -13.359 1 89.25 200 GLN A N 1
ATOM 1536 C CA . GLN A 1 200 ? -19.125 -8.875 -13.266 1 89.25 200 GLN A CA 1
ATOM 1537 C C . GLN A 1 200 ? -18.031 -9.922 -13.508 1 89.25 200 GLN A C 1
ATOM 1539 O O . GLN A 1 200 ? -18.125 -11.039 -13 1 89.25 200 GLN A O 1
ATOM 1544 N N . GLY A 1 201 ? -17.016 -9.586 -14.289 1 92.5 201 GLY A N 1
ATOM 1545 C CA . GLY A 1 201 ? -15.898 -10.492 -14.508 1 92.5 201 GLY A CA 1
ATOM 1546 C C . GLY A 1 201 ? -16.172 -11.516 -15.594 1 92.5 201 GLY A C 1
ATOM 1547 O O . GLY A 1 201 ? -17.031 -11.32 -16.453 1 92.5 201 GLY A O 1
ATOM 1548 N N . ILE A 1 202 ? -15.352 -12.539 -15.68 1 92.81 202 ILE A N 1
ATOM 1549 C CA . ILE A 1 202 ? -15.422 -13.625 -16.656 1 92.81 202 ILE A CA 1
ATOM 1550 C C . ILE A 1 202 ? -15.742 -14.938 -15.938 1 92.81 202 ILE A C 1
ATOM 1552 O O . ILE A 1 202 ? -15.125 -15.258 -14.922 1 92.81 202 ILE A O 1
ATOM 1556 N N . THR A 1 203 ? -16.734 -15.625 -16.469 1 91.81 203 THR A N 1
ATOM 1557 C CA . THR A 1 203 ? -17.141 -16.891 -15.867 1 91.81 203 THR A CA 1
ATOM 1558 C C . THR A 1 203 ? -16.719 -18.062 -16.75 1 91.81 203 THR A C 1
ATOM 1560 O O . THR A 1 203 ? -16.172 -17.875 -17.828 1 91.81 203 THR A O 1
ATOM 1563 N N . SER A 1 204 ? -16.844 -19.266 -16.266 1 90.19 204 SER A N 1
ATOM 1564 C CA . SER A 1 204 ? -16.594 -20.516 -16.984 1 90.19 204 SER A CA 1
ATOM 1565 C C . SER A 1 204 ? -15.133 -20.625 -17.422 1 90.19 204 SER A C 1
ATOM 1567 O O . SER A 1 204 ? -14.844 -20.922 -18.578 1 90.19 204 SER A O 1
ATOM 1569 N N . ILE A 1 205 ? -14.297 -20.297 -16.547 1 91.56 205 ILE A N 1
ATOM 1570 C CA . ILE A 1 205 ? -12.875 -20.453 -16.828 1 91.56 205 ILE A CA 1
ATOM 1571 C C . ILE A 1 205 ? -12.492 -21.938 -16.781 1 91.56 205 ILE A C 1
ATOM 1573 O O . ILE A 1 205 ? -12.828 -22.641 -15.836 1 91.56 205 ILE A O 1
ATOM 1577 N N . PRO A 1 206 ? -11.852 -22.328 -17.812 1 87.88 206 PRO A N 1
ATOM 1578 C CA . PRO A 1 206 ? -11.555 -23.766 -17.906 1 87.88 206 PRO A CA 1
ATOM 1579 C C . PRO A 1 206 ? -10.438 -24.188 -16.953 1 87.88 206 PRO A C 1
ATOM 1581 O O . PRO A 1 206 ? -9.672 -23.359 -16.469 1 87.88 206 PRO A O 1
ATOM 1584 N N . GLY A 1 207 ? -10.469 -25.469 -16.562 1 86.25 207 GLY A N 1
ATOM 1585 C CA . GLY A 1 207 ? -9.391 -26.125 -15.844 1 86.25 207 GLY A CA 1
ATOM 1586 C C . GLY A 1 207 ? -8.68 -27.188 -16.656 1 86.25 207 GLY A C 1
ATOM 1587 O O . GLY A 1 207 ? -8.891 -27.281 -17.875 1 86.25 207 GLY A O 1
ATOM 1588 N N . PRO A 1 208 ? -7.777 -27.828 -16.016 1 84.88 208 PRO A N 1
ATOM 1589 C CA . PRO A 1 208 ? -7.066 -28.891 -16.734 1 84.88 208 PRO A CA 1
ATOM 1590 C C . PRO A 1 208 ? -8 -30 -17.234 1 84.88 208 PRO A C 1
ATOM 1592 O O . PRO A 1 208 ? -9.062 -30.219 -16.656 1 84.88 208 PRO A O 1
ATOM 1595 N N . PRO A 1 209 ? -7.574 -30.484 -18.328 1 76.5 209 PRO A N 1
ATOM 1596 C CA . PRO A 1 209 ? -8.391 -31.578 -18.844 1 76.5 209 PRO A CA 1
ATOM 1597 C C . PRO A 1 209 ? -8.266 -32.844 -18.016 1 76.5 209 PRO A C 1
ATOM 1599 O O . PRO A 1 209 ? -7.332 -32.969 -17.219 1 76.5 209 PRO A O 1
ATOM 1602 N N . GLY A 1 210 ? -9.344 -33.594 -17.906 1 70.69 210 GLY A N 1
ATOM 1603 C CA . GLY A 1 210 ? -9.25 -34.906 -17.25 1 70.69 210 GLY A CA 1
ATOM 1604 C C . GLY A 1 210 ? -10.586 -35.406 -16.734 1 70.69 210 GLY A C 1
ATOM 1605 O O . GLY A 1 210 ? -11.422 -34.625 -16.281 1 70.69 210 GLY A O 1
ATOM 1606 N N . GLU A 1 211 ? -10.914 -36.469 -17.156 1 70.12 211 GLU A N 1
ATOM 1607 C CA . GLU A 1 211 ? -12.125 -37.156 -16.688 1 70.12 211 GLU A CA 1
ATOM 1608 C C . GLU A 1 211 ? -11.789 -38.406 -15.875 1 70.12 211 GLU A C 1
ATOM 1610 O O . GLU A 1 211 ? -10.789 -39.062 -16.141 1 70.12 211 GLU A O 1
ATOM 1615 N N . LYS A 1 212 ? -12.367 -38.469 -14.68 1 67.5 212 LYS A N 1
ATOM 1616 C CA . LYS A 1 212 ? -12.219 -39.688 -13.922 1 67.5 212 LYS A CA 1
ATOM 1617 C C . LYS A 1 212 ? -12.859 -40.875 -14.648 1 67.5 212 LYS A C 1
ATOM 1619 O O . LYS A 1 212 ? -13.477 -40.688 -15.695 1 67.5 212 LYS A O 1
ATOM 1624 N N . ALA A 1 213 ? -12.422 -42 -14.211 1 60.78 213 ALA A N 1
ATOM 1625 C CA . ALA A 1 213 ? -12.945 -43.25 -14.797 1 60.78 213 ALA A CA 1
ATOM 1626 C C . ALA A 1 213 ? -14.469 -43.25 -14.812 1 60.78 213 ALA A C 1
ATOM 1628 O O . ALA A 1 213 ? -15.086 -43.812 -15.703 1 60.78 213 ALA A O 1
ATOM 1629 N N . ASP A 1 214 ? -15.039 -42.5 -13.898 1 61.69 214 ASP A N 1
ATOM 1630 C CA . ASP A 1 214 ? -16.5 -42.5 -13.789 1 61.69 214 ASP A CA 1
ATOM 1631 C C . ASP A 1 214 ? -17.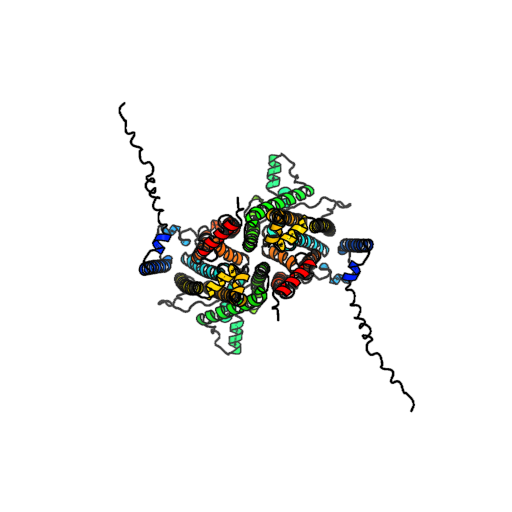109 -41.406 -14.648 1 61.69 214 ASP A C 1
ATOM 1633 O O . ASP A 1 214 ? -18.328 -41.219 -14.656 1 61.69 214 ASP A O 1
ATOM 1637 N N . GLY A 1 215 ? -16.266 -40.75 -15.422 1 62.84 215 GLY A N 1
ATOM 1638 C CA . GLY A 1 215 ? -16.781 -39.719 -16.312 1 62.84 215 GLY A CA 1
ATOM 1639 C C . GLY A 1 215 ? -16.812 -38.344 -15.672 1 62.84 215 GLY A C 1
ATOM 1640 O O . GLY A 1 215 ? -17.109 -37.344 -16.344 1 62.84 215 GLY A O 1
ATOM 1641 N N . THR A 1 216 ? -16.578 -38.375 -14.391 1 64.88 216 THR A N 1
ATOM 1642 C CA . THR A 1 216 ? -16.625 -37.062 -13.719 1 64.88 216 THR A CA 1
ATOM 1643 C C . THR A 1 216 ? -15.312 -36.312 -13.914 1 64.88 216 THR A C 1
ATOM 1645 O O . THR A 1 216 ? -14.273 -36.906 -14.188 1 64.88 216 THR A O 1
ATOM 1648 N N . ARG A 1 217 ? -15.445 -35.125 -13.883 1 66.94 217 ARG A N 1
ATOM 1649 C CA . ARG A 1 217 ? -14.281 -34.25 -14.102 1 66.94 217 ARG A CA 1
ATOM 1650 C C . ARG A 1 217 ? -13.242 -34.469 -13.008 1 66.94 217 ARG A C 1
ATOM 1652 O O . ARG A 1 217 ? -13.578 -34.469 -11.82 1 66.94 217 ARG A O 1
ATOM 1659 N N . LEU A 1 218 ? -12.047 -34.906 -13.391 1 69.44 218 LEU A N 1
ATOM 1660 C CA . LEU A 1 218 ? -10.93 -35.062 -12.469 1 69.44 218 LEU A CA 1
ATOM 1661 C C . LEU A 1 218 ? -10.727 -33.781 -11.664 1 69.44 218 LEU A C 1
ATOM 1663 O O . LEU A 1 218 ? -10.484 -33.844 -10.453 1 69.44 218 LEU A O 1
ATOM 1667 N N . PHE A 1 219 ? -10.82 -32.688 -12.344 1 75.44 219 PHE A N 1
ATOM 1668 C CA . PHE A 1 219 ? -10.672 -31.391 -11.719 1 75.44 219 PHE A CA 1
ATOM 1669 C C . PHE A 1 219 ? -12.023 -30.719 -11.539 1 75.44 219 PHE A C 1
ATOM 1671 O O . PHE A 1 219 ? -12.359 -29.781 -12.281 1 75.44 219 PHE A O 1
ATOM 1678 N N . GLY A 1 220 ? -12.805 -31.281 -10.688 1 67.31 220 GLY A N 1
ATOM 1679 C CA . GLY A 1 220 ? -14.156 -30.797 -10.469 1 67.31 220 GLY A CA 1
ATOM 1680 C C . GLY A 1 220 ? -14.289 -29.953 -9.227 1 67.31 220 GLY A C 1
ATOM 1681 O O . GLY A 1 220 ? -13.297 -29.641 -8.57 1 67.31 220 GLY A O 1
ATOM 1682 N N . VAL A 1 221 ? -15.453 -29.516 -8.992 1 64.81 221 VAL A N 1
ATOM 1683 C CA . VAL A 1 221 ? -15.781 -28.609 -7.906 1 64.81 221 VAL A CA 1
ATOM 1684 C C . VAL A 1 221 ? -15.906 -29.375 -6.594 1 64.81 221 VAL A C 1
ATOM 1686 O O . VAL A 1 221 ? -15.602 -28.844 -5.523 1 64.81 221 VAL A O 1
ATOM 1689 N N . ILE A 1 222 ? -16.188 -30.625 -6.738 1 64.25 222 ILE A N 1
ATOM 1690 C CA . ILE A 1 222 ? -16.484 -31.391 -5.527 1 64.25 222 ILE A CA 1
ATOM 1691 C C . ILE A 1 222 ? -15.18 -31.938 -4.934 1 64.25 222 ILE A C 1
ATOM 1693 O O . ILE A 1 222 ? -14.906 -31.75 -3.746 1 64.25 222 ILE A O 1
ATOM 1697 N N . ASP A 1 223 ? -14.438 -32.625 -5.75 1 73.75 223 ASP A N 1
ATOM 1698 C CA . ASP A 1 223 ? -13.164 -33.156 -5.281 1 73.75 223 ASP A CA 1
ATOM 1699 C C . ASP A 1 223 ? -12.023 -32.188 -5.586 1 73.75 223 ASP A C 1
ATOM 1701 O O . ASP A 1 223 ? -11.617 -32.031 -6.738 1 73.75 223 ASP A O 1
ATOM 1705 N N . ILE A 1 224 ? -11.445 -31.609 -4.582 1 80.56 224 ILE A N 1
ATOM 1706 C CA . ILE A 1 224 ? -10.453 -30.547 -4.758 1 80.56 224 ILE A CA 1
ATOM 1707 C C . ILE A 1 224 ? -9.047 -31.141 -4.625 1 80.56 224 ILE A C 1
ATOM 1709 O O . ILE A 1 224 ? -8.055 -30.438 -4.852 1 80.56 224 ILE A O 1
ATOM 1713 N N . LYS A 1 225 ? -8.914 -32.438 -4.434 1 83.75 225 LYS A N 1
ATOM 1714 C CA . LYS A 1 225 ? -7.621 -33.062 -4.203 1 83.75 225 LYS A CA 1
ATOM 1715 C C . LYS A 1 225 ? -6.734 -32.969 -5.441 1 83.75 225 LYS A C 1
ATOM 1717 O O . LYS A 1 225 ? -5.555 -32.625 -5.34 1 83.75 225 LYS A O 1
ATOM 1722 N N . PRO A 1 226 ? -7.359 -33.25 -6.625 1 86.12 226 PRO A N 1
ATOM 1723 C CA . PRO A 1 226 ? -6.5 -33.125 -7.809 1 86.12 226 PRO A CA 1
ATOM 1724 C C . PRO A 1 226 ? -5.957 -31.734 -8.023 1 86.12 226 PRO A C 1
ATOM 1726 O O . PRO A 1 226 ? -4.836 -31.562 -8.523 1 86.12 226 PRO A O 1
ATOM 1729 N N . TRP A 1 227 ? -6.723 -30.75 -7.703 1 89.06 227 TRP A N 1
ATOM 1730 C CA . TRP A 1 227 ? -6.266 -29.359 -7.82 1 89.06 227 TRP A CA 1
ATOM 1731 C C . TRP A 1 227 ? -5.051 -29.109 -6.934 1 89.06 227 TRP A C 1
ATOM 1733 O O . TRP A 1 227 ? -4.098 -28.453 -7.348 1 89.06 227 TRP A O 1
ATOM 1743 N N . TYR A 1 228 ? -5.078 -29.641 -5.781 1 90.44 228 TYR A N 1
ATOM 1744 C CA . TYR A 1 228 ? -3.959 -29.5 -4.859 1 90.44 228 TYR A CA 1
ATOM 1745 C C . TYR A 1 228 ? -2.711 -30.188 -5.398 1 90.44 228 TYR A C 1
ATOM 1747 O O . TYR A 1 228 ? -1.618 -29.609 -5.375 1 90.44 228 TYR A O 1
ATOM 1755 N N . TRP A 1 229 ? -2.887 -31.422 -5.891 1 91.19 229 TRP A N 1
ATOM 1756 C CA . TRP A 1 229 ? -1.739 -32.156 -6.398 1 91.19 229 TRP A CA 1
ATOM 1757 C C . TRP A 1 229 ? -1.113 -31.453 -7.59 1 91.19 229 TRP A C 1
ATOM 1759 O O . TRP A 1 229 ? 0.11 -31.438 -7.746 1 91.19 229 TRP A O 1
ATOM 1769 N N . MET A 1 230 ? -1.919 -30.844 -8.383 1 91.62 230 MET A N 1
ATOM 1770 C CA . MET A 1 230 ? -1.4 -30.094 -9.523 1 91.62 230 MET A CA 1
ATOM 1771 C C . MET A 1 230 ? -0.654 -28.844 -9.047 1 91.62 230 MET A C 1
ATOM 1773 O O . MET A 1 230 ? 0.462 -28.578 -9.5 1 91.62 230 MET A O 1
ATOM 1777 N N . ALA A 1 231 ? -1.293 -28.078 -8.18 1 94.12 231 ALA A N 1
ATOM 1778 C CA . ALA A 1 231 ? -0.664 -26.875 -7.648 1 94.12 231 ALA A CA 1
ATOM 1779 C C . ALA A 1 231 ? 0.652 -27.203 -6.949 1 94.12 231 ALA A C 1
ATOM 1781 O O . ALA A 1 231 ? 1.631 -26.469 -7.078 1 94.12 231 ALA A O 1
ATOM 1782 N N . LEU A 1 232 ? 0.675 -28.312 -6.215 1 94.56 232 LEU A N 1
ATOM 1783 C CA . LEU A 1 232 ? 1.885 -28.734 -5.52 1 94.56 232 LEU A CA 1
ATOM 1784 C C . LEU A 1 232 ? 2.984 -29.094 -6.512 1 94.56 232 LEU A C 1
ATOM 1786 O O . LEU A 1 232 ? 4.152 -28.766 -6.293 1 94.56 232 LEU A O 1
ATOM 1790 N N . THR A 1 233 ? 2.586 -29.812 -7.551 1 94.94 233 THR A N 1
ATOM 1791 C CA . THR A 1 233 ? 3.562 -30.172 -8.57 1 94.94 233 THR A CA 1
ATOM 1792 C C . THR A 1 233 ? 4.164 -28.922 -9.211 1 94.94 233 THR A C 1
ATOM 1794 O O . THR A 1 233 ? 5.379 -28.844 -9.391 1 94.94 233 THR A O 1
ATOM 1797 N N . VAL A 1 234 ? 3.303 -27.953 -9.562 1 96.06 234 VAL A N 1
ATOM 1798 C CA . VAL A 1 234 ? 3.777 -26.688 -10.133 1 96.06 234 VAL A CA 1
ATOM 1799 C C . VAL A 1 234 ? 4.688 -25.984 -9.141 1 96.06 234 VAL A C 1
ATOM 1801 O O . VAL A 1 234 ? 5.73 -25.438 -9.516 1 96.06 234 VAL A O 1
ATOM 1804 N N . LEU A 1 235 ? 4.297 -25.969 -7.887 1 97.31 235 LEU A N 1
ATOM 1805 C CA . LEU A 1 235 ? 5.09 -25.344 -6.832 1 97.31 235 LEU A CA 1
ATOM 1806 C C . LEU A 1 235 ? 6.477 -25.969 -6.746 1 97.31 235 LEU A C 1
ATOM 1808 O O . LEU A 1 235 ? 7.48 -25.266 -6.652 1 97.31 235 LEU A O 1
ATOM 1812 N N . LEU A 1 236 ? 6.539 -27.312 -6.797 1 96.25 236 LEU A N 1
ATOM 1813 C CA . LEU A 1 236 ? 7.82 -28.016 -6.719 1 96.25 236 LEU A CA 1
ATOM 1814 C C . LEU A 1 236 ? 8.695 -27.672 -7.922 1 96.25 236 LEU A C 1
ATOM 1816 O O . LEU A 1 236 ? 9.906 -27.5 -7.785 1 96.25 236 LEU A O 1
ATOM 1820 N N . ILE A 1 237 ? 8.086 -27.562 -9.07 1 96.44 237 ILE A N 1
ATOM 1821 C CA . ILE A 1 237 ? 8.828 -27.172 -10.266 1 96.44 237 ILE A CA 1
ATOM 1822 C C . ILE A 1 237 ? 9.352 -25.75 -10.102 1 96.44 237 ILE A C 1
ATOM 1824 O O . ILE A 1 237 ? 10.508 -25.469 -10.43 1 96.44 237 ILE A O 1
ATOM 1828 N N . VAL A 1 238 ? 8.516 -24.844 -9.609 1 96.94 238 VAL A N 1
ATOM 1829 C CA . VAL A 1 238 ? 8.898 -23.453 -9.398 1 96.94 238 VAL A CA 1
ATOM 1830 C C . VAL A 1 238 ? 10.047 -23.375 -8.406 1 96.94 238 VAL A C 1
ATOM 1832 O O . VAL A 1 238 ? 11.016 -22.641 -8.617 1 96.94 238 VAL A O 1
ATOM 1835 N N . ILE A 1 239 ? 9.945 -24.141 -7.289 1 95.94 239 ILE A N 1
ATOM 1836 C CA . ILE A 1 239 ? 11.008 -24.141 -6.289 1 95.94 239 ILE A CA 1
ATOM 1837 C C . ILE A 1 239 ? 12.312 -24.609 -6.926 1 95.94 239 ILE A C 1
ATOM 1839 O O . ILE A 1 239 ? 13.375 -24.016 -6.684 1 95.94 239 ILE A O 1
ATOM 1843 N N . PHE A 1 240 ? 12.219 -25.641 -7.742 1 95.38 240 PHE A N 1
ATOM 1844 C CA . PHE A 1 240 ? 13.398 -26.172 -8.414 1 95.38 240 PHE A CA 1
ATOM 1845 C C . PHE A 1 240 ? 14 -25.141 -9.352 1 95.38 240 PHE A C 1
ATOM 1847 O O . PHE A 1 240 ? 15.219 -24.922 -9.344 1 95.38 240 PHE A O 1
ATOM 1854 N N . LEU A 1 241 ? 13.195 -24.438 -10.133 1 96 241 LEU A N 1
ATOM 1855 C CA . LEU A 1 241 ? 13.672 -23.469 -11.109 1 96 241 LEU A CA 1
ATOM 1856 C C . LEU A 1 241 ? 14.258 -22.25 -10.422 1 96 241 LEU A C 1
ATOM 1858 O O . LEU A 1 241 ? 15.297 -21.734 -10.836 1 96 241 LEU A O 1
ATOM 1862 N N . VAL A 1 242 ? 13.609 -21.766 -9.406 1 95.44 242 VAL A N 1
ATOM 1863 C CA . VAL A 1 242 ? 14.07 -20.578 -8.703 1 95.44 242 VAL A CA 1
ATOM 1864 C C . VAL A 1 242 ? 15.359 -20.891 -7.945 1 95.44 242 VAL A C 1
ATOM 1866 O O . VAL A 1 242 ? 16.266 -20.047 -7.863 1 95.44 242 VAL A O 1
ATOM 1869 N N . ARG A 1 243 ? 15.453 -22.094 -7.383 1 93.38 243 ARG A N 1
ATOM 1870 C CA . ARG A 1 243 ? 16.688 -22.5 -6.711 1 93.38 243 ARG A CA 1
ATOM 1871 C C . ARG A 1 243 ? 17.859 -22.547 -7.688 1 93.38 243 ARG A C 1
ATOM 1873 O O . ARG A 1 243 ? 18.969 -22.125 -7.348 1 93.38 243 ARG A O 1
ATOM 1880 N N . ARG A 1 244 ? 17.594 -23.078 -8.828 1 94.44 244 ARG A N 1
ATOM 1881 C CA . ARG A 1 244 ? 18.625 -23.109 -9.867 1 94.44 244 ARG A CA 1
ATOM 1882 C C . ARG A 1 244 ? 19.031 -21.703 -10.273 1 94.44 244 ARG A C 1
ATOM 1884 O O . ARG A 1 244 ? 20.219 -21.438 -10.508 1 94.44 244 ARG A O 1
ATOM 1891 N N . LEU A 1 245 ? 18.078 -20.828 -10.32 1 93.88 245 LEU A N 1
ATOM 1892 C CA . LEU A 1 245 ? 18.359 -19.438 -10.664 1 93.88 245 LEU A CA 1
ATOM 1893 C C . LEU A 1 245 ? 19.172 -18.75 -9.578 1 93.88 245 LEU A C 1
ATOM 1895 O O . LEU A 1 245 ? 20.094 -17.984 -9.875 1 93.88 245 LEU A O 1
ATOM 1899 N N . GLU A 1 246 ? 18.859 -18.938 -8.352 1 91.62 246 GLU A N 1
ATOM 1900 C CA . GLU A 1 246 ? 19.547 -18.359 -7.211 1 91.62 246 GLU A CA 1
ATOM 1901 C C . GLU A 1 246 ? 21.031 -18.75 -7.207 1 91.62 246 GLU A C 1
ATOM 1903 O O . GLU A 1 246 ? 21.875 -17.969 -6.785 1 91.62 246 GLU A O 1
ATOM 1908 N N . HIS A 1 247 ? 21.328 -20 -7.645 1 91.44 247 HIS A N 1
ATOM 1909 C CA . HIS A 1 247 ? 22.703 -20.484 -7.613 1 91.44 247 HIS A CA 1
ATOM 1910 C C . HIS A 1 247 ? 23.406 -20.234 -8.945 1 91.44 247 HIS A C 1
ATOM 1912 O O . HIS A 1 247 ? 24.562 -20.625 -9.125 1 91.44 247 HIS A O 1
ATOM 1918 N N . SER A 1 248 ? 22.766 -19.547 -9.766 1 94.69 248 SER A N 1
ATOM 1919 C CA . SER A 1 248 ? 23.359 -19.219 -11.062 1 94.69 248 SER A CA 1
ATOM 1920 C C . SER A 1 248 ? 24.047 -17.859 -11.016 1 94.69 248 SER A C 1
ATOM 1922 O O . SER A 1 248 ? 24.141 -17.234 -9.961 1 94.69 248 SER A O 1
ATOM 1924 N N . ARG A 1 249 ? 24.562 -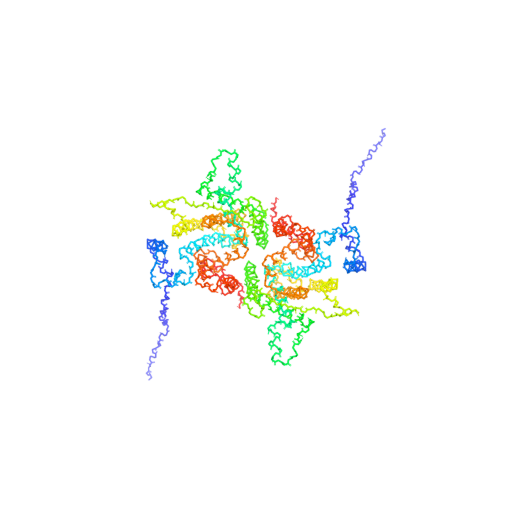17.453 -12.188 1 93.06 249 ARG A N 1
ATOM 1925 C CA . ARG A 1 249 ? 25.219 -16.156 -12.328 1 93.06 249 ARG A CA 1
ATOM 1926 C C . ARG A 1 249 ? 24.234 -15.016 -12.141 1 93.06 249 ARG A C 1
ATOM 1928 O O . ARG A 1 249 ? 24.594 -13.969 -11.586 1 93.06 249 ARG A O 1
ATOM 1935 N N . VAL A 1 250 ? 23.031 -15.289 -12.5 1 94.69 250 VAL A N 1
ATOM 1936 C CA . VAL A 1 250 ? 21.984 -14.273 -12.398 1 94.69 250 VAL A CA 1
ATOM 1937 C C . VAL A 1 250 ? 21.672 -14 -10.93 1 94.69 250 VAL A C 1
ATOM 1939 O O . VAL A 1 250 ? 21.562 -12.844 -10.516 1 94.69 250 VAL A O 1
ATOM 1942 N N . GLY A 1 251 ? 21.5 -15.039 -10.18 1 93.5 251 GLY A N 1
ATOM 1943 C CA . GLY A 1 251 ? 21.234 -14.891 -8.758 1 93.5 251 GLY A CA 1
ATOM 1944 C C . GLY A 1 251 ? 22.328 -14.156 -8.016 1 93.5 251 GLY A C 1
ATOM 1945 O O . GLY A 1 251 ? 22.047 -13.312 -7.156 1 93.5 251 GLY A O 1
ATOM 1946 N N . ARG A 1 252 ? 23.547 -14.43 -8.398 1 92.56 252 ARG A N 1
ATOM 1947 C CA . ARG A 1 252 ? 24.688 -13.758 -7.777 1 92.56 252 ARG A CA 1
ATOM 1948 C C . ARG A 1 252 ? 24.734 -12.281 -8.164 1 92.56 252 ARG A C 1
ATOM 1950 O O . ARG A 1 252 ? 25.094 -11.438 -7.348 1 92.56 252 ARG A O 1
ATOM 1957 N N . ALA A 1 253 ? 24.375 -12.102 -9.336 1 95.31 253 ALA A N 1
ATOM 1958 C CA . ALA A 1 253 ? 24.328 -10.711 -9.797 1 95.31 253 ALA A CA 1
ATOM 1959 C C . ALA A 1 253 ? 23.266 -9.922 -9.031 1 95.31 253 ALA A C 1
ATOM 1961 O O . ALA A 1 253 ? 23.484 -8.766 -8.664 1 95.31 253 ALA A O 1
ATOM 1962 N N . TRP A 1 254 ? 22.125 -10.562 -8.797 1 94.81 254 TRP A N 1
ATOM 1963 C CA . TRP A 1 254 ? 21.062 -9.914 -8.047 1 94.81 254 TRP A CA 1
ATOM 1964 C C . TRP A 1 254 ? 21.516 -9.562 -6.641 1 94.81 254 TRP A C 1
ATOM 1966 O O . TRP A 1 254 ? 21.297 -8.445 -6.168 1 94.81 254 TRP A O 1
ATOM 1976 N N . LEU A 1 255 ? 22.203 -10.422 -6.062 1 90.19 255 LEU A N 1
ATOM 1977 C CA . LEU A 1 255 ? 22.672 -10.219 -4.691 1 90.19 255 LEU A CA 1
ATOM 1978 C C . LEU A 1 255 ? 23.703 -9.102 -4.633 1 90.19 255 LEU A C 1
ATOM 1980 O O . LEU A 1 255 ? 23.703 -8.297 -3.699 1 90.19 255 LEU A O 1
ATOM 1984 N N . ALA A 1 256 ? 24.594 -9.094 -5.602 1 91.69 256 ALA A N 1
ATOM 1985 C CA . ALA A 1 256 ? 25.609 -8.047 -5.672 1 91.69 256 ALA A CA 1
ATOM 1986 C C . ALA A 1 256 ? 24.969 -6.672 -5.848 1 91.69 256 ALA A C 1
ATOM 1988 O O . ALA A 1 256 ? 25.359 -5.703 -5.199 1 91.69 256 ALA A O 1
ATOM 1989 N N . ILE A 1 257 ? 23.969 -6.613 -6.707 1 91.81 257 ILE A N 1
ATOM 1990 C CA . ILE A 1 257 ? 23.281 -5.359 -6.984 1 91.81 257 ILE A CA 1
ATOM 1991 C C . ILE A 1 257 ? 22.531 -4.898 -5.734 1 91.81 257 ILE A C 1
ATOM 1993 O O . ILE A 1 257 ? 22.531 -3.709 -5.406 1 91.81 257 ILE A O 1
ATOM 1997 N N . ARG A 1 258 ? 21.906 -5.824 -5.105 1 89.19 258 ARG A N 1
ATOM 1998 C CA . ARG A 1 258 ? 21.125 -5.523 -3.916 1 89.19 258 ARG A CA 1
ATOM 1999 C C . ARG A 1 258 ? 22 -4.957 -2.805 1 89.19 258 ARG A C 1
ATOM 2001 O O . ARG A 1 258 ? 21.562 -4.07 -2.061 1 89.19 258 ARG A O 1
ATOM 2008 N N . GLU A 1 259 ? 23.156 -5.453 -2.691 1 84.38 259 GLU A N 1
ATOM 2009 C CA . GLU A 1 259 ? 24.062 -5.004 -1.637 1 84.38 259 GLU A CA 1
ATOM 2010 C C . GLU A 1 259 ? 24.609 -3.613 -1.936 1 84.38 259 GLU A C 1
ATOM 2012 O O . GLU A 1 259 ? 24.562 -2.725 -1.081 1 84.38 259 GLU A O 1
ATOM 2017 N N . ASP A 1 260 ? 25.234 -3.523 -3.051 1 87.12 260 ASP A N 1
ATOM 2018 C CA . ASP A 1 260 ? 25.766 -2.238 -3.494 1 87.12 260 ASP A CA 1
ATOM 2019 C C . ASP A 1 260 ? 25.766 -2.145 -5.02 1 87.12 260 ASP A C 1
ATOM 2021 O O . ASP A 1 260 ? 26.656 -2.693 -5.672 1 87.12 260 ASP A O 1
ATOM 2025 N N . GLU A 1 261 ? 24.766 -1.384 -5.438 1 86.38 261 GLU A N 1
ATOM 2026 C CA . GLU A 1 261 ? 24.609 -1.291 -6.887 1 86.38 261 GLU A CA 1
ATOM 2027 C C . GLU A 1 261 ? 25.828 -0.628 -7.523 1 86.38 261 GLU A C 1
ATOM 2029 O O . GLU A 1 261 ? 26.266 -1.033 -8.602 1 86.38 261 GLU A O 1
ATOM 2034 N N . ASP A 1 262 ? 26.375 0.418 -6.887 1 84.06 262 ASP A N 1
ATOM 2035 C CA . ASP A 1 262 ? 27.531 1.126 -7.43 1 84.06 262 ASP A CA 1
ATOM 2036 C C . ASP A 1 262 ? 28.766 0.224 -7.461 1 84.06 262 ASP A C 1
ATOM 2038 O O . ASP A 1 262 ? 29.5 0.201 -8.445 1 84.06 262 ASP A O 1
ATOM 2042 N N . ALA A 1 263 ? 28.938 -0.503 -6.371 1 87.56 263 ALA A N 1
ATOM 2043 C CA . ALA A 1 263 ? 30.062 -1.438 -6.312 1 87.56 263 ALA A CA 1
ATOM 2044 C C . ALA A 1 263 ? 29.922 -2.533 -7.367 1 87.56 263 ALA A C 1
ATOM 2046 O O . ALA A 1 263 ? 30.906 -2.928 -8 1 87.56 263 ALA A O 1
ATOM 2047 N N . ALA A 1 264 ? 28.719 -2.998 -7.539 1 91.88 264 ALA A N 1
ATOM 2048 C CA . ALA A 1 264 ? 28.469 -4.035 -8.531 1 91.88 264 ALA A CA 1
ATOM 2049 C C . ALA A 1 264 ? 28.781 -3.537 -9.938 1 91.88 264 ALA A C 1
ATOM 2051 O O . ALA A 1 264 ? 29.328 -4.281 -10.758 1 91.88 264 ALA A O 1
ATOM 2052 N N . SER A 1 265 ? 28.469 -2.268 -10.18 1 90.62 265 SER A N 1
ATOM 2053 C CA . SER A 1 265 ? 28.719 -1.689 -11.5 1 90.62 265 SER A CA 1
ATOM 2054 C C . SER A 1 265 ? 30.203 -1.619 -11.805 1 90.62 265 SER A C 1
ATOM 2056 O O . SER A 1 265 ? 30.625 -1.84 -12.945 1 90.62 265 SER A O 1
ATOM 2058 N N . VAL A 1 266 ? 30.969 -1.293 -10.828 1 92 266 VAL A N 1
ATOM 2059 C CA . VAL A 1 266 ? 32.406 -1.208 -10.977 1 92 266 VAL A CA 1
ATOM 2060 C C . VAL A 1 266 ? 32.969 -2.59 -11.289 1 92 266 VAL A C 1
ATOM 2062 O O . VAL A 1 266 ? 34 -2.711 -11.992 1 92 266 VAL A O 1
ATOM 2065 N N . MET A 1 267 ? 32.312 -3.607 -10.867 1 92.94 267 MET A N 1
ATOM 2066 C CA . MET A 1 267 ? 32.75 -4.98 -11.102 1 92.94 267 MET A CA 1
ATOM 2067 C C . MET A 1 267 ? 32.219 -5.512 -12.422 1 92.94 267 MET A C 1
ATOM 2069 O O . MET A 1 267 ? 32.375 -6.688 -12.742 1 92.94 267 MET A O 1
ATOM 2073 N N . GLY A 1 268 ? 31.484 -4.75 -13.203 1 91.81 268 GLY A N 1
ATOM 2074 C CA . GLY A 1 268 ? 31.031 -5.117 -14.539 1 91.81 268 GLY A CA 1
ATOM 2075 C C . GLY A 1 268 ? 29.641 -5.699 -14.562 1 91.81 268 GLY A C 1
ATOM 2076 O O . GLY A 1 268 ? 29.219 -6.273 -15.562 1 91.81 268 GLY A O 1
ATOM 2077 N N . VAL A 1 269 ? 29 -5.664 -13.469 1 92.44 269 VAL A N 1
ATOM 2078 C CA . VAL A 1 269 ? 27.641 -6.18 -13.422 1 92.44 269 VAL A CA 1
ATOM 2079 C C . VAL A 1 269 ? 26.656 -5.094 -13.859 1 92.44 269 VAL A C 1
ATOM 2081 O O . VAL A 1 269 ? 26.594 -4.023 -13.25 1 92.44 269 VAL A O 1
ATOM 2084 N N . TYR A 1 270 ? 25.906 -5.355 -14.992 1 92.31 270 TYR A N 1
ATOM 2085 C CA . TYR A 1 270 ? 24.938 -4.395 -15.516 1 92.31 270 TYR A CA 1
ATOM 2086 C C . TYR A 1 270 ? 23.641 -4.43 -14.711 1 92.31 270 TYR A C 1
ATOM 2088 O O . TYR A 1 270 ? 22.766 -5.246 -14.992 1 92.31 270 TYR A O 1
ATOM 2096 N N . GLY A 1 271 ? 23.484 -3.561 -13.844 1 92.25 271 GLY A N 1
ATOM 2097 C CA . GLY A 1 271 ? 22.359 -3.541 -12.906 1 92.25 271 GLY A CA 1
ATOM 2098 C C . GLY A 1 271 ? 21.016 -3.504 -13.602 1 92.25 271 GLY A C 1
ATOM 2099 O O . GLY A 1 271 ? 20.109 -4.262 -13.242 1 92.25 271 GLY A O 1
ATOM 2100 N N . PHE A 1 272 ? 20.906 -2.732 -14.656 1 93.12 272 PHE A N 1
ATOM 2101 C CA . PHE A 1 272 ? 19.625 -2.533 -15.344 1 93.12 272 PHE A CA 1
ATOM 2102 C C . PHE A 1 272 ? 19.125 -3.84 -15.945 1 93.12 272 PHE A C 1
ATOM 2104 O O . PHE A 1 272 ? 17.953 -4.199 -15.773 1 93.12 272 PHE A O 1
ATOM 2111 N N . LYS A 1 273 ? 19.953 -4.539 -16.578 1 94.5 273 LYS A N 1
ATOM 2112 C CA . LYS A 1 273 ? 19.578 -5.785 -17.25 1 94.5 273 LYS A CA 1
ATOM 2113 C C . LYS A 1 273 ? 19.109 -6.828 -16.234 1 94.5 273 LYS A C 1
ATOM 2115 O O . LYS A 1 273 ? 18.062 -7.449 -16.422 1 94.5 273 LYS A O 1
ATOM 2120 N N . PHE A 1 274 ? 19.844 -6.969 -15.203 1 95.56 274 PHE A N 1
ATOM 2121 C CA . PHE A 1 274 ? 19.531 -8.016 -14.234 1 95.56 274 PHE A CA 1
ATOM 2122 C C . PHE A 1 274 ? 18.297 -7.645 -13.414 1 95.56 274 PHE A C 1
ATOM 2124 O O . PHE A 1 274 ? 17.531 -8.523 -13.016 1 95.56 274 PHE A O 1
ATOM 2131 N N . LYS A 1 275 ? 18.125 -6.398 -13.141 1 95.44 275 LYS A N 1
ATOM 2132 C CA . LYS A 1 275 ? 16.906 -5.965 -12.461 1 95.44 275 LYS A CA 1
ATOM 2133 C C . LYS A 1 275 ? 15.672 -6.199 -13.328 1 95.44 275 LYS A C 1
ATOM 2135 O O . LYS A 1 275 ? 14.609 -6.578 -12.828 1 95.44 275 LYS A O 1
ATOM 2140 N N . LEU A 1 276 ? 15.867 -6.008 -14.594 1 96.56 276 LEU A N 1
ATOM 2141 C CA . LEU A 1 276 ? 14.773 -6.25 -15.523 1 96.56 276 LEU A CA 1
ATOM 2142 C C . LEU A 1 276 ? 14.422 -7.734 -15.578 1 96.56 276 LEU A C 1
ATOM 2144 O O . LEU A 1 276 ? 13.25 -8.094 -15.656 1 96.56 276 LEU A O 1
ATOM 2148 N N . TRP A 1 277 ? 15.414 -8.547 -15.492 1 96.56 277 TRP A N 1
ATOM 2149 C CA . TRP A 1 277 ? 15.188 -9.984 -15.453 1 96.56 277 TRP A CA 1
ATOM 2150 C C . TRP A 1 277 ? 14.422 -10.383 -14.188 1 96.56 277 TRP A C 1
ATOM 2152 O O . TRP A 1 277 ? 13.578 -11.273 -14.227 1 96.56 277 TRP A O 1
ATOM 2162 N N . ALA A 1 278 ? 14.766 -9.734 -13.133 1 96.5 278 ALA A N 1
ATOM 2163 C CA . ALA A 1 278 ? 14.07 -10.023 -11.875 1 96.5 278 ALA A CA 1
ATOM 2164 C C . ALA A 1 278 ? 12.586 -9.703 -11.992 1 96.5 278 ALA A C 1
ATOM 2166 O O . ALA A 1 278 ? 11.734 -10.484 -11.555 1 96.5 278 ALA A O 1
ATOM 2167 N N . PHE A 1 279 ? 12.281 -8.578 -12.633 1 96.75 279 PHE A N 1
ATOM 2168 C CA . PHE A 1 279 ? 10.891 -8.188 -12.82 1 96.75 279 PHE A CA 1
ATOM 2169 C C . PHE A 1 279 ? 10.172 -9.164 -13.75 1 96.75 279 PHE A C 1
ATOM 2171 O O . PHE A 1 279 ? 9.031 -9.547 -13.492 1 96.75 279 PHE A O 1
ATOM 2178 N N . ALA A 1 280 ? 10.836 -9.531 -14.797 1 97.69 280 ALA A N 1
ATOM 2179 C CA . ALA A 1 280 ? 10.234 -10.438 -15.773 1 97.69 280 ALA A CA 1
ATOM 2180 C C . ALA A 1 280 ? 9.945 -11.797 -15.141 1 97.69 280 ALA A C 1
ATOM 2182 O O . ALA A 1 280 ? 8.836 -12.328 -15.289 1 97.69 280 ALA A O 1
ATOM 2183 N N . ILE A 1 281 ? 10.883 -12.32 -14.453 1 97.38 281 ILE A N 1
ATOM 2184 C CA . ILE A 1 281 ? 10.75 -13.641 -13.844 1 97.38 281 ILE A CA 1
ATOM 2185 C C . ILE A 1 281 ? 9.727 -13.586 -12.711 1 97.38 281 ILE A C 1
ATOM 2187 O O . ILE A 1 281 ? 8.891 -14.484 -12.586 1 97.38 281 ILE A O 1
ATOM 2191 N N . GLY A 1 282 ? 9.867 -12.57 -11.875 1 97.56 282 GLY A N 1
ATOM 2192 C CA . GLY A 1 282 ? 8.859 -12.391 -10.844 1 97.56 282 GLY A CA 1
ATOM 2193 C C . GLY A 1 282 ? 7.449 -12.297 -11.391 1 97.56 282 GLY A C 1
ATOM 2194 O O . GLY A 1 282 ? 6.527 -12.914 -10.852 1 97.56 282 GLY A O 1
ATOM 2195 N N . ALA A 1 283 ? 7.305 -11.531 -12.445 1 98.38 283 ALA A N 1
ATOM 2196 C CA . ALA A 1 283 ? 6 -11.359 -13.078 1 98.38 283 ALA A CA 1
ATOM 2197 C C . ALA A 1 283 ? 5.477 -12.68 -13.633 1 98.38 283 ALA A C 1
ATOM 2199 O O . ALA A 1 283 ? 4.289 -12.984 -13.508 1 98.38 283 ALA A O 1
ATOM 2200 N N . ALA A 1 284 ? 6.344 -13.461 -14.234 1 98.38 284 ALA A N 1
ATOM 2201 C CA . ALA A 1 284 ? 5.965 -14.758 -14.797 1 98.38 284 ALA A CA 1
ATOM 2202 C C . ALA A 1 284 ? 5.391 -15.672 -13.719 1 98.38 284 ALA A C 1
ATOM 2204 O O . ALA A 1 284 ? 4.367 -16.328 -13.938 1 98.38 284 ALA A O 1
ATOM 2205 N N . LEU A 1 285 ? 6.035 -15.688 -12.594 1 98.38 285 LEU A N 1
ATOM 2206 C CA . LEU A 1 285 ? 5.586 -16.547 -11.508 1 98.38 285 LEU A CA 1
ATOM 2207 C C . LEU A 1 285 ? 4.285 -16.031 -10.906 1 98.38 285 LEU A C 1
ATOM 2209 O O . LEU A 1 285 ? 3.42 -16.812 -10.508 1 98.38 285 LEU A O 1
ATOM 2213 N N . GLY A 1 286 ? 4.172 -14.719 -10.797 1 97.69 286 GLY A N 1
ATOM 2214 C CA . GLY A 1 286 ? 2.898 -14.148 -10.391 1 97.69 286 GLY A CA 1
ATOM 2215 C C . GLY A 1 286 ? 1.761 -14.492 -11.336 1 97.69 286 GLY A C 1
ATOM 2216 O O . GLY A 1 286 ? 0.663 -14.836 -10.891 1 97.69 286 GLY A O 1
ATOM 2217 N N . GLY A 1 287 ? 2.057 -14.406 -12.586 1 98.12 287 GLY A N 1
ATOM 2218 C CA . GLY A 1 287 ? 1.062 -14.75 -13.594 1 98.12 287 GLY A CA 1
ATOM 2219 C C . GLY A 1 287 ? 0.661 -16.219 -13.555 1 98.12 287 GLY A C 1
ATOM 2220 O O . GLY A 1 287 ? -0.521 -16.547 -13.68 1 98.12 287 GLY A O 1
ATOM 2221 N N . LEU A 1 288 ? 1.654 -17.094 -13.406 1 98.12 288 LEU A N 1
ATOM 2222 C CA . LEU A 1 288 ? 1.389 -18.531 -13.312 1 98.12 288 LEU A CA 1
ATOM 2223 C C . LEU A 1 288 ? 0.439 -18.828 -12.164 1 98.12 288 LEU A C 1
ATOM 2225 O O . LEU A 1 288 ? -0.487 -19.625 -12.305 1 98.12 288 LEU A O 1
ATOM 2229 N N . SER A 1 289 ? 0.648 -18.219 -11.039 1 97.75 289 SER A N 1
ATOM 2230 C CA . SER A 1 289 ? -0.232 -18.391 -9.891 1 97.75 289 SER A CA 1
ATOM 2231 C C . SER A 1 289 ? -1.641 -17.891 -10.188 1 97.75 289 SER A C 1
ATOM 2233 O O . SER A 1 289 ? -2.623 -18.469 -9.727 1 97.75 289 SER A O 1
ATOM 2235 N N . GLY A 1 290 ? -1.712 -16.828 -10.945 1 97.56 290 GLY A N 1
ATOM 2236 C CA . GLY A 1 290 ? -3.01 -16.312 -11.336 1 97.56 290 GLY A CA 1
ATOM 2237 C C . GLY A 1 290 ? -3.803 -17.266 -12.203 1 97.56 290 GLY A C 1
ATOM 2238 O O . GLY A 1 290 ? -5.016 -17.406 -12.047 1 97.56 290 GLY A O 1
ATOM 2239 N N . VAL A 1 291 ? -3.105 -17.938 -13.125 1 97.25 291 VAL A N 1
ATOM 2240 C CA . VAL A 1 291 ? -3.742 -18.922 -14 1 97.25 291 VAL A CA 1
ATOM 2241 C C . VAL A 1 291 ? -4.355 -20.031 -13.156 1 97.25 291 VAL A C 1
ATOM 2243 O O . VAL A 1 291 ? -5.512 -20.422 -13.359 1 97.25 291 VAL A O 1
ATOM 2246 N N . LEU A 1 292 ? -3.574 -20.547 -12.219 1 96.44 292 LEU A N 1
ATOM 2247 C CA . LEU A 1 292 ? -4.031 -21.656 -11.375 1 96.44 292 LEU A CA 1
ATOM 2248 C C . LEU A 1 292 ? -5.191 -21.219 -10.492 1 96.44 292 LEU A C 1
ATOM 2250 O O . LEU A 1 292 ? -6.156 -21.969 -10.312 1 96.44 292 LEU A O 1
ATOM 2254 N N . PHE A 1 293 ? -5.133 -20.047 -9.992 1 96 293 PHE A N 1
ATOM 2255 C CA . PHE A 1 293 ? -6.184 -19.5 -9.141 1 96 293 PHE A CA 1
ATOM 2256 C C . PHE A 1 293 ? -7.492 -19.375 -9.914 1 96 293 PHE A C 1
ATOM 2258 O O . PHE A 1 293 ? -8.531 -19.844 -9.461 1 96 293 PHE A O 1
ATOM 2265 N N . ALA A 1 294 ? -7.426 -18.719 -11.047 1 95.94 294 ALA A N 1
ATOM 2266 C CA . ALA A 1 294 ? -8.625 -18.469 -11.852 1 95.94 294 ALA A CA 1
ATOM 2267 C C . ALA A 1 294 ? -9.227 -19.781 -12.344 1 95.94 294 ALA A C 1
ATOM 2269 O O . ALA A 1 294 ? -10.453 -19.922 -12.406 1 95.94 294 ALA A O 1
ATOM 2270 N N . SER A 1 295 ? -8.414 -20.719 -12.719 1 93.75 295 SER A N 1
ATOM 2271 C CA . SER A 1 295 ? -8.891 -22 -13.227 1 93.75 295 SER A CA 1
ATOM 2272 C C . SER A 1 295 ? -9.617 -22.781 -12.141 1 93.75 295 SER A C 1
ATOM 2274 O O . SER A 1 295 ? -10.633 -23.438 -12.414 1 93.75 295 SER A O 1
ATOM 2276 N N . ARG A 1 296 ? -9.109 -22.75 -10.969 1 92.06 296 ARG A N 1
ATOM 2277 C CA . ARG A 1 296 ? -9.758 -23.453 -9.867 1 92.06 296 ARG A CA 1
ATOM 2278 C C . ARG A 1 296 ? -11.055 -22.766 -9.453 1 92.06 296 ARG A C 1
ATOM 2280 O O . ARG A 1 296 ? -12.055 -23.422 -9.164 1 92.06 296 ARG A O 1
ATOM 2287 N N . GLN A 1 297 ? -11.039 -21.484 -9.43 1 91.31 297 GLN A N 1
ATOM 2288 C CA . GLN A 1 297 ? -12.219 -20.719 -9.023 1 91.31 297 GLN A CA 1
ATOM 2289 C C . GLN A 1 297 ? -13.312 -20.797 -10.086 1 91.31 297 GLN A C 1
ATOM 2291 O O . GLN A 1 297 ? -14.5 -20.703 -9.766 1 91.31 297 GLN A O 1
ATOM 2296 N N . GLY A 1 298 ? -12.961 -20.906 -11.312 1 91.81 298 GLY A N 1
ATOM 2297 C CA . GLY A 1 298 ? -13.906 -20.953 -12.422 1 91.81 298 GLY A CA 1
ATOM 2298 C C . GLY A 1 298 ? -14.422 -19.594 -12.836 1 91.81 298 GLY A C 1
ATOM 2299 O O . GLY A 1 298 ? -15.25 -19.484 -13.742 1 91.81 298 GLY A O 1
ATOM 2300 N N . TYR A 1 299 ? -13.977 -18.594 -12.141 1 92.56 299 TYR A N 1
ATOM 2301 C CA . TYR A 1 299 ? -14.391 -17.234 -12.453 1 92.56 299 TYR A CA 1
ATOM 2302 C C . TYR A 1 299 ? -13.375 -16.219 -11.93 1 92.56 299 TYR A C 1
ATOM 2304 O O . TYR A 1 299 ? -12.594 -16.531 -11.031 1 92.56 299 TYR A O 1
ATOM 2312 N N . VAL A 1 300 ? -13.367 -15.031 -12.57 1 94.75 300 VAL A N 1
ATOM 2313 C CA . VAL A 1 300 ? -12.469 -13.961 -12.156 1 94.75 300 VAL A CA 1
ATOM 2314 C C . VAL A 1 300 ? -13.188 -12.617 -12.234 1 94.75 300 VAL A C 1
ATOM 2316 O O . VAL A 1 300 ? -13.93 -12.359 -13.188 1 94.75 300 VAL A O 1
ATOM 2319 N N . ASP A 1 301 ? -13.07 -11.867 -11.203 1 95.25 301 ASP A N 1
ATOM 2320 C CA . ASP A 1 301 ? -13.57 -10.492 -11.211 1 95.25 301 ASP A CA 1
ATOM 2321 C C . ASP A 1 301 ? -12.547 -9.531 -10.617 1 95.25 301 ASP A C 1
ATOM 2323 O O . ASP A 1 301 ? -11.656 -9.945 -9.875 1 95.25 301 ASP A O 1
ATOM 2327 N N . PRO A 1 302 ? -12.609 -8.297 -10.922 1 93.31 302 PRO A N 1
ATOM 2328 C CA . PRO A 1 302 ? -11.594 -7.324 -10.508 1 93.31 302 PRO A CA 1
ATOM 2329 C C . PRO A 1 302 ? -11.5 -7.184 -8.984 1 93.31 302 PRO A C 1
ATOM 2331 O O . PRO A 1 302 ? -10.445 -6.832 -8.461 1 93.31 302 PRO A O 1
ATOM 2334 N N . ALA A 1 303 ? -12.508 -7.449 -8.266 1 90.06 303 ALA A N 1
ATOM 2335 C CA . ALA A 1 303 ? -12.531 -7.297 -6.812 1 90.06 303 ALA A CA 1
ATOM 2336 C C . ALA A 1 303 ? -11.602 -8.305 -6.141 1 90.06 303 ALA A C 1
ATOM 2338 O O . ALA A 1 303 ? -11.211 -8.117 -4.984 1 90.06 303 ALA A O 1
ATOM 2339 N N . ASN A 1 304 ? -11.227 -9.352 -6.879 1 92.44 304 ASN A N 1
ATOM 2340 C CA . ASN A 1 304 ? -10.336 -10.375 -6.34 1 92.44 304 ASN A CA 1
ATOM 2341 C C . ASN A 1 304 ? -8.906 -9.859 -6.215 1 92.44 304 ASN A C 1
ATOM 2343 O O . ASN A 1 304 ? -8.086 -10.469 -5.523 1 92.44 304 ASN A O 1
ATOM 2347 N N . PHE A 1 305 ? -8.672 -8.773 -6.867 1 94 305 PHE A N 1
ATOM 2348 C CA . PHE A 1 305 ? -7.285 -8.32 -6.969 1 94 305 PHE A CA 1
ATOM 2349 C C . PHE A 1 305 ? -7.113 -6.957 -6.312 1 94 305 PHE A C 1
ATOM 2351 O O . PHE A 1 305 ? -6.652 -6.012 -6.953 1 94 305 PHE A O 1
ATOM 2358 N N . SER A 1 306 ? -7.363 -6.934 -5.039 1 89.12 306 SER A N 1
ATOM 2359 C CA . SER A 1 306 ? -7.305 -5.695 -4.27 1 89.12 306 SER A CA 1
ATOM 2360 C C . SER A 1 306 ? -5.871 -5.375 -3.852 1 89.12 306 SER A C 1
ATOM 2362 O O . SER A 1 306 ? -5.008 -6.25 -3.852 1 89.12 306 SER A O 1
ATOM 2364 N N . LEU A 1 307 ? -5.68 -4.18 -3.543 1 87.44 307 LEU A N 1
ATOM 2365 C CA . LEU A 1 307 ? -4.383 -3.744 -3.045 1 87.44 307 LEU A CA 1
ATOM 2366 C C . LEU A 1 307 ? -4.066 -4.402 -1.706 1 87.44 307 LEU A C 1
ATOM 2368 O O . LEU A 1 307 ? -2.9 -4.664 -1.398 1 87.44 307 LEU A O 1
ATOM 2372 N N . GLU A 1 308 ? -5.09 -4.609 -0.954 1 86.88 308 GLU A N 1
ATOM 2373 C CA . GLU A 1 308 ? -4.906 -5.293 0.323 1 86.88 308 GLU A CA 1
ATOM 2374 C C . GLU A 1 308 ? -4.273 -6.668 0.128 1 86.88 308 GLU A C 1
ATOM 2376 O O . GLU A 1 308 ? -3.445 -7.098 0.935 1 86.88 308 GLU A O 1
ATOM 2381 N N . LEU A 1 309 ? -4.684 -7.285 -0.94 1 91.12 309 LEU A N 1
ATOM 2382 C CA . LEU A 1 309 ? -4.105 -8.586 -1.258 1 91.12 309 LEU A CA 1
ATOM 2383 C C . LEU A 1 309 ? -2.625 -8.453 -1.604 1 91.12 309 LEU A C 1
ATOM 2385 O O . LEU A 1 309 ? -1.815 -9.297 -1.22 1 91.12 309 LEU A O 1
ATOM 2389 N N . SER A 1 310 ? -2.307 -7.453 -2.318 1 93.19 310 SER A N 1
ATOM 2390 C CA . SER A 1 310 ? -0.907 -7.227 -2.666 1 93.19 310 SER A CA 1
ATOM 2391 C C . SER A 1 310 ? -0.055 -7.008 -1.421 1 93.19 310 SER A C 1
ATOM 2393 O O . SER A 1 310 ? 1.074 -7.496 -1.342 1 93.19 310 SER A O 1
ATOM 2395 N N . ILE A 1 311 ? -0.545 -6.312 -0.505 1 89.69 311 ILE A N 1
ATOM 2396 C CA . ILE A 1 311 ? 0.16 -6.07 0.749 1 89.69 311 ILE A CA 1
ATOM 2397 C C . ILE A 1 311 ? 0.357 -7.387 1.493 1 89.69 311 ILE A C 1
ATOM 2399 O O . ILE A 1 311 ? 1.39 -7.598 2.137 1 89.69 311 ILE A O 1
ATOM 2403 N N . MET A 1 312 ? -0.643 -8.164 1.416 1 92.12 312 MET A N 1
ATOM 2404 C CA . MET A 1 312 ? -0.512 -9.477 2.041 1 92.12 312 MET A CA 1
ATOM 2405 C C . MET A 1 312 ? 0.64 -10.258 1.422 1 92.12 312 MET A C 1
ATOM 2407 O O . MET A 1 312 ? 1.394 -10.93 2.133 1 92.12 312 MET A O 1
ATOM 2411 N N . PHE A 1 313 ? 0.71 -10.164 0.117 1 95.56 313 PHE A N 1
ATOM 2412 C CA . PHE A 1 313 ? 1.822 -10.828 -0.552 1 95.56 313 PHE A CA 1
ATOM 2413 C C . PHE A 1 313 ? 3.156 -10.305 -0.032 1 95.56 313 PHE A C 1
ATOM 2415 O O . PHE A 1 313 ? 4.07 -11.086 0.239 1 95.56 313 PHE A O 1
ATOM 2422 N N . VAL A 1 314 ? 3.215 -9.023 0.109 1 94.31 314 VAL A N 1
ATOM 2423 C CA . VAL A 1 314 ? 4.441 -8.406 0.608 1 94.31 314 VAL A CA 1
ATOM 2424 C C . VAL A 1 314 ? 4.707 -8.875 2.037 1 94.31 314 VAL A C 1
ATOM 2426 O O . VAL A 1 314 ? 5.848 -9.188 2.393 1 94.31 314 VAL A O 1
ATOM 2429 N N . ALA A 1 315 ? 3.645 -8.961 2.82 1 93 315 ALA A N 1
ATOM 2430 C CA . ALA A 1 315 ? 3.777 -9.391 4.211 1 93 315 ALA A CA 1
ATOM 2431 C C . ALA A 1 315 ? 4.34 -10.812 4.293 1 93 315 ALA A C 1
ATOM 2433 O O . ALA A 1 315 ? 5.148 -11.109 5.176 1 93 315 ALA A O 1
ATOM 2434 N N . MET A 1 316 ? 3.918 -11.656 3.367 1 94.5 316 MET A N 1
ATOM 2435 C CA . MET A 1 316 ? 4.41 -13.031 3.357 1 94.5 316 MET A CA 1
ATOM 2436 C C . MET A 1 316 ? 5.926 -13.07 3.182 1 94.5 316 MET A C 1
ATOM 2438 O O . MET A 1 316 ? 6.613 -13.836 3.857 1 94.5 316 MET A O 1
ATOM 2442 N N . VAL A 1 317 ? 6.395 -12.234 2.342 1 94.56 317 VAL A N 1
ATOM 2443 C CA . VAL A 1 317 ? 7.82 -12.211 2.037 1 94.56 317 VAL A CA 1
ATOM 2444 C C . VAL A 1 317 ? 8.586 -11.57 3.193 1 94.56 317 VAL A C 1
ATOM 2446 O O . VAL A 1 317 ? 9.609 -12.094 3.639 1 94.56 317 VAL A O 1
ATOM 2449 N N . VAL A 1 318 ? 8.086 -10.492 3.709 1 90.44 318 VAL A N 1
ATOM 2450 C CA . VAL A 1 318 ? 8.781 -9.727 4.742 1 90.44 318 VAL A CA 1
ATOM 2451 C C . VAL A 1 318 ? 8.789 -10.516 6.051 1 90.44 318 VAL A C 1
ATOM 2453 O O . VAL A 1 318 ? 9.805 -10.57 6.742 1 90.44 318 VAL A O 1
ATOM 2456 N N . ILE A 1 319 ? 7.613 -11.078 6.352 1 89.69 319 ILE A N 1
ATOM 2457 C CA . ILE A 1 319 ? 7.504 -11.859 7.578 1 89.69 319 ILE A CA 1
ATOM 2458 C C . ILE A 1 319 ? 8.375 -13.109 7.477 1 89.69 319 ILE A C 1
ATOM 2460 O O . ILE A 1 319 ? 9.031 -13.5 8.445 1 89.69 319 ILE A O 1
ATOM 2464 N N . GLY A 1 320 ? 8.32 -13.742 6.375 1 92.25 320 GLY A N 1
ATOM 2465 C CA . GLY A 1 320 ? 9.086 -14.961 6.172 1 92.25 320 GLY A CA 1
ATOM 2466 C C . GLY A 1 320 ? 10.586 -14.734 6.172 1 92.25 320 GLY A C 1
ATOM 2467 O O . GLY A 1 320 ? 11.352 -15.547 6.695 1 92.25 320 GLY A O 1
ATOM 2468 N N . GLY A 1 321 ? 11.031 -13.641 5.613 1 90.38 321 GLY A N 1
ATOM 2469 C CA . GLY A 1 321 ? 12.438 -13.328 5.445 1 90.38 321 GLY A CA 1
ATOM 2470 C C . GLY A 1 321 ? 12.844 -13.18 3.99 1 90.38 321 GLY A C 1
ATOM 2471 O O . GLY A 1 321 ? 13.07 -14.18 3.297 1 90.38 321 GLY A O 1
ATOM 2472 N N . PRO A 1 322 ? 12.961 -11.891 3.572 1 90.12 322 PRO A N 1
ATOM 2473 C CA . PRO A 1 322 ? 13.32 -11.695 2.166 1 90.12 322 PRO A CA 1
ATOM 2474 C C . PRO A 1 322 ? 14.672 -12.312 1.812 1 90.12 322 PRO A C 1
ATOM 2476 O O . PRO A 1 322 ? 15.625 -12.211 2.592 1 90.12 322 PRO A O 1
ATOM 2479 N N . GLY A 1 323 ? 14.773 -12.977 0.692 1 90.56 323 GLY A N 1
ATOM 2480 C CA . GLY A 1 323 ? 16.016 -13.562 0.231 1 90.56 323 GLY A CA 1
ATOM 2481 C C . GLY A 1 323 ? 16.125 -15.047 0.532 1 90.56 323 GLY A C 1
ATOM 2482 O O . GLY A 1 323 ? 17.016 -15.727 0.004 1 90.56 323 GLY A O 1
ATOM 2483 N N . ASN A 1 324 ? 15.273 -15.508 1.4 1 92.12 324 ASN A N 1
ATOM 2484 C CA . ASN A 1 324 ? 15.25 -16.922 1.725 1 92.12 324 ASN A CA 1
ATOM 2485 C C . ASN A 1 324 ? 13.969 -17.594 1.238 1 92.12 324 ASN A C 1
ATOM 2487 O O . ASN A 1 324 ? 12.883 -17.312 1.748 1 92.12 324 ASN A O 1
ATOM 2491 N N . MET A 1 325 ? 14.141 -18.547 0.386 1 92.88 325 MET A N 1
ATOM 2492 C CA . MET A 1 325 ? 12.977 -19.172 -0.224 1 92.88 325 MET A CA 1
ATOM 2493 C C . MET A 1 325 ? 12.172 -19.969 0.812 1 92.88 325 MET A C 1
ATOM 2495 O O . MET A 1 325 ? 10.945 -19.906 0.818 1 92.88 325 MET A O 1
ATOM 2499 N N . ALA A 1 326 ? 12.82 -20.656 1.68 1 91.94 326 ALA A N 1
ATOM 2500 C CA . ALA A 1 326 ? 12.141 -21.438 2.711 1 91.94 326 ALA A CA 1
ATOM 2501 C C . ALA A 1 326 ? 11.391 -20.531 3.68 1 91.94 326 ALA A C 1
ATOM 2503 O O . ALA A 1 326 ? 10.281 -20.859 4.113 1 91.94 326 ALA A O 1
ATOM 2504 N N . GLY A 1 327 ? 12.023 -19.438 4.055 1 92.81 327 GLY A N 1
ATOM 2505 C CA . GLY A 1 327 ? 11.367 -18.484 4.93 1 92.81 327 GLY A CA 1
ATOM 2506 C C . GLY A 1 327 ? 10.109 -17.891 4.332 1 92.81 327 GLY A C 1
ATOM 2507 O O . GLY A 1 327 ? 9.07 -17.828 4.996 1 92.81 327 GLY A O 1
ATOM 2508 N N . VAL A 1 328 ? 10.219 -17.516 3.105 1 95.12 328 VAL A N 1
ATOM 2509 C CA . VAL A 1 328 ? 9.086 -16.891 2.428 1 95.12 328 VAL A CA 1
ATOM 2510 C C . VAL A 1 328 ? 7.949 -17.906 2.279 1 95.12 328 VAL A C 1
ATOM 2512 O O . VAL A 1 328 ? 6.773 -17.547 2.387 1 95.12 328 VAL A O 1
ATOM 2515 N N . ALA A 1 329 ? 8.289 -19.203 2.043 1 95.69 329 ALA A N 1
ATOM 2516 C CA . ALA A 1 329 ? 7.27 -20.25 1.979 1 95.69 329 ALA A CA 1
ATOM 2517 C C . ALA A 1 329 ? 6.547 -20.406 3.312 1 95.69 329 ALA A C 1
ATOM 2519 O O . ALA A 1 329 ? 5.316 -20.5 3.352 1 95.69 329 ALA A O 1
ATOM 2520 N N . VAL A 1 330 ? 7.27 -20.344 4.391 1 93.62 330 VAL A N 1
ATOM 2521 C CA . VAL A 1 330 ? 6.688 -20.453 5.723 1 93.62 330 VAL A CA 1
ATOM 2522 C C . VAL A 1 330 ? 5.781 -19.25 5.992 1 93.62 330 VAL A C 1
ATOM 2524 O O . VAL A 1 330 ? 4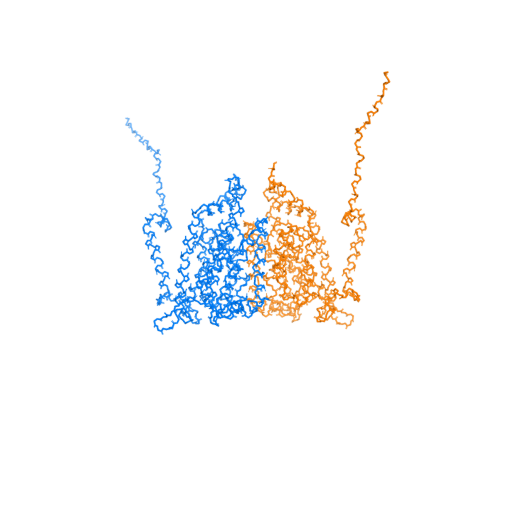.699 -19.391 6.562 1 93.62 330 VAL A O 1
ATOM 2527 N N . GLY A 1 331 ? 6.281 -18.078 5.617 1 92.88 331 GLY A N 1
ATOM 2528 C CA . GLY A 1 331 ? 5.449 -16.891 5.758 1 92.88 331 GLY A CA 1
ATOM 2529 C C . GLY A 1 331 ? 4.121 -17.016 5.031 1 92.88 331 GLY A C 1
ATOM 2530 O O . GLY A 1 331 ? 3.078 -16.641 5.574 1 92.88 331 GLY A O 1
ATOM 2531 N N . ALA A 1 332 ? 4.195 -17.516 3.807 1 95.19 332 ALA A N 1
ATOM 2532 C CA . ALA A 1 332 ? 2.98 -17.703 3.016 1 95.19 332 ALA A CA 1
ATOM 2533 C C . ALA A 1 332 ? 2.051 -18.719 3.672 1 95.19 332 ALA A C 1
ATOM 2535 O O . ALA A 1 332 ? 0.834 -18.5 3.723 1 95.19 332 ALA A O 1
ATOM 2536 N N . ILE A 1 333 ? 2.584 -19.797 4.195 1 92.69 333 ILE A N 1
ATOM 2537 C CA . ILE A 1 333 ? 1.802 -20.844 4.84 1 92.69 333 ILE A CA 1
ATOM 2538 C C . ILE A 1 333 ? 1.136 -20.297 6.098 1 92.69 333 ILE A C 1
ATOM 2540 O O . ILE A 1 333 ? -0.061 -20.5 6.312 1 92.69 333 ILE A O 1
ATOM 2544 N N . LEU A 1 334 ? 1.826 -19.531 6.879 1 88.56 334 LEU A N 1
ATOM 2545 C CA . LEU A 1 334 ? 1.318 -19.016 8.148 1 88.56 334 LEU A CA 1
ATOM 2546 C C . LEU A 1 334 ? 0.192 -18.016 7.91 1 88.56 334 LEU A C 1
ATOM 2548 O O . LEU A 1 334 ? -0.862 -18.109 8.547 1 88.56 334 LEU A O 1
ATOM 2552 N N . LEU A 1 335 ? 0.402 -17.172 7.008 1 87.94 335 LEU A N 1
ATOM 2553 C CA . LEU A 1 335 ? -0.567 -16.094 6.809 1 87.94 335 LEU A CA 1
ATOM 2554 C C . LEU A 1 335 ? -1.804 -16.609 6.078 1 87.94 335 LEU A C 1
ATOM 2556 O O . LEU A 1 335 ? -2.855 -15.969 6.098 1 87.94 335 LEU A O 1
ATOM 2560 N N . THR A 1 336 ? -1.662 -17.719 5.379 1 86.25 336 THR A N 1
ATOM 2561 C CA . THR A 1 336 ? -2.811 -18.297 4.703 1 86.25 336 THR A CA 1
ATOM 2562 C C . THR A 1 336 ? -3.541 -19.281 5.625 1 86.25 336 THR A C 1
ATOM 2564 O O . THR A 1 336 ? -4.773 -19.297 5.652 1 86.25 336 THR A O 1
ATOM 2567 N N . TYR A 1 337 ? -2.842 -20.016 6.406 1 82.44 337 TYR A N 1
ATOM 2568 C CA . TYR A 1 337 ? -3.395 -21.078 7.223 1 82.44 337 TYR A CA 1
ATOM 2569 C C . TYR A 1 337 ? -4.066 -20.531 8.477 1 82.44 337 TYR A C 1
ATOM 2571 O O . TYR A 1 337 ? -5.141 -20.984 8.867 1 82.44 337 TYR A O 1
ATOM 2579 N N . ILE A 1 338 ? -3.52 -19.5 9.094 1 77.5 338 ILE A N 1
ATOM 2580 C CA . ILE A 1 338 ? -3.977 -19.031 10.398 1 77.5 338 ILE A CA 1
ATOM 2581 C C . ILE A 1 338 ? -5.395 -18.484 10.281 1 77.5 338 ILE A C 1
ATOM 2583 O O . ILE A 1 338 ? -6.281 -18.859 11.055 1 77.5 338 ILE A O 1
ATOM 2587 N N . PRO A 1 339 ? -5.586 -17.672 9.289 1 74.94 339 PRO A N 1
ATOM 2588 C CA . PRO A 1 339 ? -6.957 -17.156 9.195 1 74.94 339 PRO A CA 1
ATOM 2589 C C . PRO A 1 339 ? -7.969 -18.25 8.836 1 74.94 339 PRO A C 1
ATOM 2591 O O . PRO A 1 339 ? -9.148 -18.141 9.195 1 74.94 339 PRO A O 1
ATOM 2594 N N . GLU A 1 340 ? -7.555 -19.203 8.078 1 70.88 340 GLU A N 1
ATOM 2595 C CA . GLU A 1 340 ? -8.453 -20.281 7.695 1 70.88 340 GLU A CA 1
ATOM 2596 C C . GLU A 1 340 ? -8.781 -21.172 8.883 1 70.88 340 GLU A C 1
ATOM 2598 O O . GLU A 1 340 ? -9.875 -21.734 8.969 1 70.88 340 GLU A O 1
ATOM 2603 N N . ARG A 1 341 ? -7.836 -21.281 9.719 1 71.88 341 ARG A N 1
ATOM 2604 C CA . ARG A 1 341 ? -8.039 -22.125 10.883 1 71.88 341 ARG A CA 1
ATOM 2605 C C . ARG A 1 341 ? -8.938 -21.453 11.906 1 71.88 341 ARG A C 1
ATOM 2607 O O . ARG A 1 341 ? -9.734 -22.109 12.578 1 71.88 341 ARG A O 1
ATOM 2614 N N . PHE A 1 342 ? -8.711 -20.156 12.031 1 67.31 342 PHE A N 1
ATOM 2615 C CA . PHE A 1 342 ? -9.5 -19.422 13.016 1 67.31 342 PHE A CA 1
ATOM 2616 C C . PHE A 1 342 ? -10.508 -18.516 12.328 1 67.31 342 PHE A C 1
ATOM 2618 O O . PHE A 1 342 ? -10.32 -17.297 12.281 1 67.31 342 PHE A O 1
ATOM 2625 N N . ARG A 1 343 ? -11.414 -19.141 11.648 1 60.34 343 ARG A N 1
ATOM 2626 C CA . ARG A 1 343 ? -12.406 -18.406 10.867 1 60.34 343 ARG A CA 1
ATOM 2627 C C . ARG A 1 343 ? -12.977 -17.234 11.664 1 60.34 343 ARG A C 1
ATOM 2629 O O . ARG A 1 343 ? -13.312 -16.188 11.086 1 60.34 343 ARG A O 1
ATOM 2636 N N . GLU A 1 344 ? -13.102 -17.438 12.945 1 59.41 344 GLU A N 1
ATOM 2637 C CA . GLU A 1 344 ? -13.57 -16.328 13.766 1 59.41 344 GLU A CA 1
ATOM 2638 C C . GLU A 1 344 ? -12.617 -15.141 13.68 1 59.41 344 GLU A C 1
ATOM 2640 O O . GLU A 1 344 ? -13.039 -13.992 13.875 1 59.41 344 GLU A O 1
ATOM 2645 N N . LEU A 1 345 ? -11.422 -15.492 13.219 1 60.75 345 LEU A N 1
ATOM 2646 C CA . LEU A 1 345 ? -10.406 -14.453 13.164 1 60.75 345 LEU A CA 1
ATOM 2647 C C . LEU A 1 345 ? -10.281 -13.891 11.75 1 60.75 345 LEU A C 1
ATOM 2649 O O . LEU A 1 345 ? -9.406 -13.062 11.484 1 60.75 345 LEU A O 1
ATOM 2653 N N . SER A 1 346 ? -11.164 -14.469 10.953 1 61.12 346 SER A N 1
ATOM 2654 C CA . SER A 1 346 ? -11.055 -14.055 9.555 1 61.12 346 SER A CA 1
ATOM 2655 C C . SER A 1 346 ? -11.211 -12.547 9.414 1 61.12 346 SER A C 1
ATOM 2657 O O . SER A 1 346 ? -10.539 -11.922 8.586 1 61.12 346 SER A O 1
ATOM 2659 N N . ASP A 1 347 ? -12.039 -12.023 10.344 1 65 347 ASP A N 1
ATOM 2660 C CA . ASP A 1 347 ? -12.234 -10.578 10.289 1 65 347 ASP A CA 1
ATOM 2661 C C . ASP A 1 347 ? -10.977 -9.836 10.75 1 65 347 ASP A C 1
ATOM 2663 O O . ASP A 1 347 ? -10.797 -8.656 10.445 1 65 347 ASP A O 1
ATOM 2667 N N . TYR A 1 348 ? -10.078 -10.656 11.312 1 72.06 348 TYR A N 1
ATOM 2668 C CA . TYR A 1 348 ? -8.898 -10.016 11.883 1 72.06 348 TYR A CA 1
ATOM 2669 C C . TYR A 1 348 ? -7.66 -10.297 11.039 1 72.06 348 TYR A C 1
ATOM 2671 O O . TYR A 1 348 ? -6.551 -9.906 11.406 1 72.06 348 TYR A O 1
ATOM 2679 N N . ARG A 1 349 ? -7.898 -10.969 9.883 1 76.31 349 ARG A N 1
ATOM 2680 C CA . ARG A 1 349 ? -6.766 -11.297 9.023 1 76.31 349 ARG A CA 1
ATOM 2681 C C . ARG A 1 349 ? -5.988 -10.047 8.641 1 76.31 349 ARG A C 1
ATOM 2683 O O . ARG A 1 349 ? -4.77 -9.984 8.812 1 76.31 349 ARG A O 1
ATOM 2690 N N . PRO A 1 350 ? -6.75 -9.039 8.227 1 77.94 350 PRO A N 1
ATOM 2691 C CA . PRO A 1 350 ? -5.992 -7.852 7.84 1 77.94 350 PRO A CA 1
ATOM 2692 C C . PRO A 1 350 ? -5.254 -7.211 9.016 1 77.94 350 PRO A C 1
ATOM 2694 O O . PRO A 1 350 ? -4.184 -6.629 8.836 1 77.94 350 PRO A O 1
ATOM 2697 N N . LEU A 1 351 ? -5.809 -7.379 10.188 1 79.88 351 LEU A N 1
ATOM 2698 C CA . LEU A 1 351 ? -5.145 -6.844 11.375 1 79.88 351 LEU A CA 1
ATOM 2699 C C . LEU A 1 351 ? -3.863 -7.609 11.672 1 79.88 351 LEU A C 1
ATOM 2701 O O . LEU A 1 351 ? -2.84 -7.012 12.016 1 79.88 351 LEU A O 1
ATOM 2705 N N . MET A 1 352 ? -3.926 -8.883 11.477 1 80.88 352 MET A N 1
ATOM 2706 C CA . MET A 1 352 ? -2.748 -9.719 11.703 1 80.88 352 MET A CA 1
ATOM 2707 C C . MET A 1 352 ? -1.647 -9.375 10.703 1 80.88 352 MET A C 1
ATOM 2709 O O . MET A 1 352 ? -0.475 -9.289 11.07 1 80.88 352 MET A O 1
ATOM 2713 N N . VAL A 1 353 ? -2.053 -9.156 9.516 1 82.75 353 VAL A N 1
ATOM 2714 C CA . VAL A 1 353 ? -1.104 -8.812 8.453 1 82.75 353 VAL A CA 1
ATOM 2715 C C . VAL A 1 353 ? -0.453 -7.469 8.758 1 82.75 353 VAL A C 1
ATOM 2717 O O . VAL A 1 353 ? 0.773 -7.34 8.727 1 82.75 353 VAL A O 1
ATOM 2720 N N . GLY A 1 354 ? -1.335 -6.57 9.141 1 82.56 354 GLY A N 1
ATOM 2721 C CA . GLY A 1 354 ? -0.81 -5.254 9.469 1 82.56 354 GLY A CA 1
ATOM 2722 C C . GLY A 1 354 ? 0.129 -5.273 10.664 1 82.56 354 GLY A C 1
ATOM 2723 O O . GLY A 1 354 ? 1.2 -4.664 10.625 1 82.56 354 GLY A O 1
ATOM 2724 N N . LEU A 1 355 ? -0.261 -5.965 11.688 1 85.75 355 LEU A N 1
ATOM 2725 C CA . LEU A 1 355 ? 0.562 -6.059 12.891 1 85.75 355 LEU A CA 1
ATOM 2726 C C . LEU A 1 355 ? 1.887 -6.75 12.586 1 85.75 355 LEU A C 1
ATOM 2728 O O . LEU A 1 355 ? 2.938 -6.324 13.07 1 85.75 355 LEU A O 1
ATOM 2732 N N . ALA A 1 356 ? 1.77 -7.797 11.82 1 85.19 356 ALA A N 1
ATOM 2733 C CA . ALA A 1 356 ? 2.979 -8.531 11.453 1 85.19 356 ALA A CA 1
ATOM 2734 C C . ALA A 1 356 ? 3.93 -7.648 10.648 1 85.19 356 ALA A C 1
ATOM 2736 O O . ALA A 1 356 ? 5.145 -7.684 10.859 1 85.19 356 ALA A O 1
ATOM 2737 N N . LEU A 1 357 ? 3.377 -6.852 9.766 1 86.5 357 LEU A N 1
ATOM 2738 C CA . LEU A 1 357 ? 4.188 -5.988 8.914 1 86.5 357 LEU A CA 1
ATOM 2739 C C . LEU A 1 357 ? 4.887 -4.91 9.734 1 86.5 357 LEU A C 1
ATOM 2741 O O . LEU A 1 357 ? 5.949 -4.418 9.336 1 86.5 357 LEU A O 1
ATOM 2745 N N . VAL A 1 358 ? 4.285 -4.59 10.836 1 84.69 358 VAL A N 1
ATOM 2746 C CA . VAL A 1 358 ? 4.859 -3.527 11.648 1 84.69 358 VAL A CA 1
ATOM 2747 C C . VAL A 1 358 ? 5.801 -4.129 12.695 1 84.69 358 VAL A C 1
ATOM 2749 O O . VAL A 1 358 ? 6.922 -3.646 12.875 1 84.69 358 VAL A O 1
ATOM 2752 N N . ILE A 1 359 ? 5.492 -5.223 13.289 1 86.88 359 ILE A N 1
ATOM 2753 C CA . ILE A 1 359 ? 6.18 -5.734 14.469 1 86.88 359 ILE A CA 1
ATOM 2754 C C . ILE A 1 359 ? 7.379 -6.578 14.039 1 86.88 359 ILE A C 1
ATOM 2756 O O . ILE A 1 359 ? 8.477 -6.438 14.594 1 86.88 359 ILE A O 1
ATOM 2760 N N . ILE A 1 360 ? 7.25 -7.398 13.078 1 84.81 360 ILE A N 1
ATOM 2761 C CA . ILE A 1 360 ? 8.266 -8.391 12.758 1 84.81 360 ILE A CA 1
ATOM 2762 C C . ILE A 1 360 ? 9.523 -7.695 12.234 1 84.81 360 ILE A C 1
ATOM 2764 O O . ILE A 1 360 ? 10.633 -7.984 12.695 1 84.81 360 ILE A O 1
ATOM 2768 N N . PRO A 1 361 ? 9.359 -6.781 11.328 1 79.56 361 PRO A N 1
ATOM 2769 C CA . PRO A 1 361 ? 10.586 -6.133 10.859 1 79.56 361 PRO A CA 1
ATOM 2770 C C . PRO A 1 361 ? 11.305 -5.375 11.977 1 79.56 361 PRO A C 1
ATOM 2772 O O . PRO A 1 361 ? 12.531 -5.199 11.922 1 79.56 361 PRO A O 1
ATOM 2775 N N . ILE A 1 362 ? 10.555 -4.898 12.969 1 79.56 362 ILE A N 1
ATOM 2776 C CA . ILE A 1 362 ? 11.141 -4.156 14.07 1 79.56 362 ILE A CA 1
ATOM 2777 C C . ILE A 1 362 ? 11.867 -5.113 15.008 1 79.56 362 ILE A C 1
ATOM 2779 O O . ILE A 1 362 ? 12.977 -4.82 15.477 1 79.56 362 ILE A O 1
ATOM 2783 N N . LEU A 1 363 ? 11.336 -6.273 15.25 1 83.44 363 LEU A N 1
ATOM 2784 C CA . LEU A 1 363 ? 11.891 -7.219 16.203 1 83.44 363 LEU A CA 1
ATOM 2785 C C . LEU A 1 363 ? 12.953 -8.102 15.547 1 83.44 363 LEU A C 1
ATOM 2787 O O . LEU A 1 363 ? 13.977 -8.406 16.156 1 83.44 363 LEU A O 1
ATOM 2791 N N . ARG A 1 364 ? 12.664 -8.523 14.32 1 83.19 364 ARG A N 1
ATOM 2792 C CA . ARG A 1 364 ? 13.547 -9.414 13.57 1 83.19 364 ARG A CA 1
ATOM 2793 C C . ARG A 1 364 ? 13.609 -9.008 12.102 1 83.19 364 ARG A C 1
ATOM 2795 O O . ARG A 1 364 ? 12.961 -9.617 11.25 1 83.19 364 ARG A O 1
ATOM 2802 N N . PRO A 1 365 ? 14.492 -8.109 11.852 1 75.31 365 PRO A N 1
ATOM 2803 C CA . PRO A 1 365 ? 14.555 -7.582 10.492 1 75.31 365 PRO A CA 1
ATOM 2804 C C . PRO A 1 365 ? 14.914 -8.648 9.461 1 75.31 365 PRO A C 1
ATOM 2806 O O . PRO A 1 365 ? 14.711 -8.453 8.258 1 75.31 365 PRO A O 1
ATOM 2809 N N . GLN A 1 366 ? 15.344 -9.82 9.922 1 78.44 366 GLN A N 1
ATOM 2810 C CA . GLN A 1 366 ? 15.734 -10.875 8.992 1 78.44 366 GLN A CA 1
ATOM 2811 C C . GLN A 1 366 ? 14.555 -11.781 8.672 1 78.44 366 GLN A C 1
ATOM 2813 O O . GLN A 1 366 ? 14.625 -12.602 7.75 1 78.44 366 GLN A O 1
ATOM 2818 N N . GLY A 1 367 ? 13.422 -11.586 9.289 1 81.19 367 GLY A N 1
ATOM 2819 C CA . GLY A 1 367 ? 12.266 -12.445 9.117 1 81.19 367 GLY A CA 1
ATOM 2820 C C . GLY A 1 367 ? 12.312 -13.688 9.992 1 81.19 367 GLY A C 1
ATOM 2821 O O . GLY A 1 367 ? 13.164 -13.797 10.883 1 81.19 367 GLY A O 1
ATOM 2822 N N . LEU A 1 368 ? 11.492 -14.555 9.766 1 83.44 368 LEU A N 1
ATOM 2823 C CA . LEU A 1 368 ? 11.375 -15.75 10.594 1 83.44 368 LEU A CA 1
ATOM 2824 C C . LEU A 1 368 ? 12.539 -16.703 10.352 1 83.44 368 LEU A C 1
ATOM 2826 O O . LEU A 1 368 ? 13.094 -17.266 11.297 1 83.44 368 LEU A O 1
ATOM 2830 N N . ILE A 1 369 ? 12.898 -16.844 9.07 1 83.25 369 ILE A N 1
ATOM 2831 C CA . ILE A 1 369 ? 14.039 -17.672 8.703 1 83.25 369 ILE A CA 1
ATOM 2832 C C . ILE A 1 369 ? 15 -16.875 7.832 1 83.25 369 ILE A C 1
ATOM 2834 O O . ILE A 1 369 ? 14.805 -16.766 6.617 1 83.25 369 ILE A O 1
ATOM 2838 N N . PRO A 1 370 ? 16 -16.359 8.602 1 75.56 370 PRO A N 1
ATOM 2839 C CA . PRO A 1 370 ? 16.938 -15.492 7.867 1 75.56 370 PRO A CA 1
ATOM 2840 C C . PRO A 1 370 ? 17.828 -16.266 6.906 1 75.56 370 PRO A C 1
ATOM 2842 O O . PRO A 1 370 ? 18.109 -17.453 7.129 1 75.56 370 PRO A O 1
ATOM 2845 N N . SER A 1 371 ? 18.031 -15.602 5.754 1 72.25 371 SER A N 1
ATOM 2846 C CA . SER A 1 371 ? 19.047 -16.156 4.875 1 72.25 371 SER A CA 1
ATOM 2847 C C . SER A 1 371 ? 20.438 -15.969 5.461 1 72.25 371 SER A C 1
ATOM 2849 O O . SER A 1 371 ? 20.703 -14.977 6.152 1 72.25 371 SER A O 1
ATOM 2851 N N . ARG A 1 372 ? 21.156 -17 5.469 1 64.62 372 ARG A N 1
ATOM 2852 C CA . ARG A 1 372 ? 22.516 -16.891 6.012 1 64.62 372 ARG A CA 1
ATOM 2853 C C . ARG A 1 372 ? 23.219 -15.648 5.5 1 64.62 372 ARG A C 1
ATOM 2855 O O . ARG A 1 372 ? 23.906 -14.961 6.262 1 64.62 372 ARG A O 1
ATOM 2862 N N . ARG A 1 373 ? 22.984 -15.422 4.367 1 64.12 373 ARG A N 1
ATOM 2863 C CA . ARG A 1 373 ? 23.672 -14.289 3.746 1 64.12 373 ARG A CA 1
ATOM 2864 C C . ARG A 1 373 ? 23.125 -12.969 4.289 1 64.12 373 ARG A C 1
ATOM 2866 O O . ARG A 1 373 ? 23.906 -12.07 4.629 1 64.12 373 ARG A O 1
ATOM 2873 N N . ARG A 1 374 ? 21.922 -12.938 4.434 1 62.38 374 ARG A N 1
ATOM 2874 C CA . ARG A 1 374 ? 21.297 -11.719 4.938 1 62.38 374 ARG A CA 1
ATOM 2875 C C . ARG A 1 374 ? 21.672 -11.469 6.395 1 62.38 374 ARG A C 1
ATOM 2877 O O . ARG A 1 374 ? 21.891 -10.328 6.797 1 62.38 374 ARG A O 1
ATOM 2884 N N . ALA A 1 375 ? 21.719 -12.547 7.086 1 64.75 375 ALA A N 1
ATOM 2885 C CA . ALA A 1 375 ? 22.109 -12.445 8.492 1 64.75 375 ALA A CA 1
ATOM 2886 C C . ALA A 1 375 ? 23.5 -11.859 8.633 1 64.75 375 ALA A C 1
ATOM 2888 O O . ALA A 1 375 ? 23.766 -11.062 9.531 1 64.75 375 ALA A O 1
ATOM 2889 N N . ARG A 1 376 ? 24.281 -12.227 7.727 1 62.56 376 ARG A N 1
ATOM 2890 C CA . ARG A 1 376 ? 25.656 -11.75 7.773 1 62.56 376 ARG A CA 1
ATOM 2891 C C . ARG A 1 376 ? 25.734 -10.273 7.391 1 62.56 376 ARG A C 1
ATOM 2893 O O . ARG A 1 376 ? 26.5 -9.508 7.984 1 62.56 376 ARG A O 1
ATOM 2900 N N . GLU A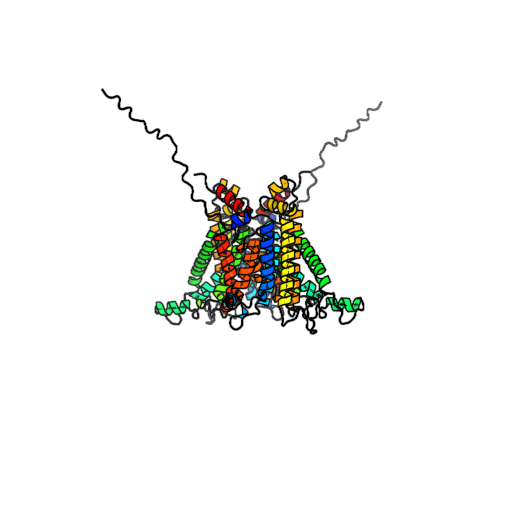 1 377 ? 24.922 -9.922 6.453 1 64 377 GLU A N 1
ATOM 2901 C CA . GLU A 1 377 ? 24.891 -8.539 6.004 1 64 377 GLU A CA 1
ATOM 2902 C C . GLU A 1 377 ? 24.422 -7.609 7.117 1 64 377 GLU A C 1
ATOM 2904 O O . GLU A 1 377 ? 24.984 -6.535 7.324 1 64 377 GLU A O 1
ATOM 2909 N N . LEU A 1 378 ? 23.438 -8.031 7.777 1 61.69 378 LEU A N 1
ATOM 2910 C CA . LEU A 1 378 ? 22.875 -7.227 8.867 1 61.69 378 LEU A CA 1
ATOM 2911 C C . LEU A 1 378 ? 23.859 -7.148 10.031 1 61.69 378 LEU A C 1
ATOM 2913 O O . LEU A 1 378 ? 23.984 -6.105 10.672 1 61.69 378 LEU A O 1
ATOM 2917 N N . LYS A 1 379 ? 24.484 -8.258 10.281 1 61.09 379 LYS A N 1
ATOM 2918 C CA . LYS A 1 379 ? 25.484 -8.273 11.344 1 61.09 379 LYS A CA 1
ATOM 2919 C C . LYS A 1 379 ? 26.641 -7.336 11.023 1 61.09 379 LYS A C 1
ATOM 2921 O O . LYS A 1 379 ? 27.156 -6.637 11.906 1 61.09 379 LYS A O 1
ATOM 2926 N N . ASP A 1 380 ? 27 -7.309 9.797 1 60.47 380 ASP A N 1
ATOM 2927 C CA . ASP A 1 380 ? 28.094 -6.441 9.375 1 60.47 380 ASP A CA 1
ATOM 2928 C C . ASP A 1 380 ? 27.688 -4.969 9.477 1 60.47 380 ASP A C 1
ATOM 2930 O O . ASP A 1 380 ? 28.5 -4.129 9.875 1 60.47 380 ASP A O 1
ATOM 2934 N N . ARG A 1 381 ? 26.484 -4.699 9.172 1 57.59 381 ARG A N 1
ATOM 2935 C CA . ARG A 1 381 ? 26 -3.326 9.227 1 57.59 381 ARG A CA 1
ATOM 2936 C C . ARG A 1 381 ? 25.859 -2.852 10.672 1 57.59 381 ARG A C 1
ATOM 2938 O O . ARG A 1 381 ? 26.125 -1.687 10.977 1 57.59 381 ARG A O 1
ATOM 2945 N N . GLU A 1 382 ? 25.359 -3.723 11.508 1 58.97 382 GLU A N 1
ATOM 2946 C CA . GLU A 1 382 ? 25.297 -3.416 12.93 1 58.97 382 GLU A CA 1
ATOM 2947 C C . GLU A 1 382 ? 26.688 -3.115 13.492 1 58.97 382 GLU A C 1
ATOM 2949 O O . GLU A 1 382 ? 26.844 -2.227 14.336 1 58.97 382 GLU A O 1
ATOM 2954 N N . GLU A 1 383 ? 27.578 -3.863 13.039 1 54.22 383 GLU A N 1
ATOM 2955 C CA . GLU A 1 383 ? 28.938 -3.666 13.516 1 54.22 383 GLU A CA 1
ATOM 2956 C C . GLU A 1 383 ? 29.516 -2.355 12.992 1 54.22 383 GLU A C 1
ATOM 2958 O O . GLU A 1 383 ? 30.344 -1.728 13.656 1 54.22 383 GLU A O 1
ATOM 2963 N N . ALA A 1 384 ? 29.062 -1.971 11.906 1 51.41 384 ALA A N 1
ATOM 2964 C CA . ALA A 1 384 ? 29.562 -0.729 11.312 1 51.41 384 ALA A CA 1
ATOM 2965 C C . ALA A 1 384 ? 28.938 0.487 12 1 51.41 384 ALA A C 1
ATOM 2967 O O . ALA A 1 384 ? 29.578 1.53 12.125 1 51.41 384 ALA A O 1
ATOM 2968 N N . VAL A 1 385 ? 27.656 0.567 12.305 1 51.41 385 VAL A N 1
ATOM 2969 C CA . VAL A 1 385 ? 26.984 1.661 12.992 1 51.41 385 VAL A CA 1
ATOM 2970 C C . VAL A 1 385 ? 27.391 1.659 14.469 1 51.41 385 VAL A C 1
ATOM 2972 O O . VAL A 1 385 ? 27.188 2.652 15.172 1 51.41 385 VAL A O 1
ATOM 2975 N N . ALA A 1 386 ? 27.812 0.496 15.133 1 46.38 386 ALA A N 1
ATOM 2976 C CA . ALA A 1 386 ? 28.266 0.482 16.531 1 46.38 386 ALA A CA 1
ATOM 2977 C C . ALA A 1 386 ? 29.438 1.429 16.734 1 46.38 386 ALA A C 1
ATOM 2979 O O . ALA A 1 386 ? 30.438 1.34 16.031 1 46.38 386 ALA A O 1
ATOM 2980 N N . PRO A 1 387 ? 29.219 2.566 17.359 1 41.84 387 PRO A N 1
ATOM 2981 C CA . PRO A 1 387 ? 30.344 3.438 17.719 1 41.84 387 PRO A CA 1
ATOM 2982 C C . PRO A 1 387 ? 31.547 2.662 18.25 1 41.84 387 PRO A C 1
ATOM 2984 O O . PRO A 1 387 ? 31.375 1.584 18.828 1 41.84 387 PRO A O 1
ATOM 2987 N N . SER A 1 388 ? 32.812 2.721 17.641 1 33.56 388 SER A N 1
ATOM 2988 C CA . SER A 1 388 ? 33.969 2.439 18.469 1 33.56 388 SER A CA 1
ATOM 2989 C C . SER A 1 388 ? 33.812 3.061 19.859 1 33.56 388 SER A C 1
ATOM 2991 O O . SER A 1 388 ? 33.656 4.277 19.984 1 33.56 388 SER A O 1
ATOM 2993 N N . ALA A 1 389 ? 33.469 2.363 20.844 1 28.98 389 ALA A N 1
ATOM 2994 C CA . ALA A 1 389 ? 33.812 2.789 22.188 1 28.98 389 ALA A CA 1
ATOM 2995 C C . ALA A 1 389 ? 35.312 2.98 22.359 1 28.98 389 ALA A C 1
ATOM 2997 O O . ALA A 1 389 ? 36.094 2.107 21.984 1 28.98 389 ALA A O 1
ATOM 2998 N N . MET B 1 1 ? 54.875 49.25 -61.375 1 28.89 1 MET B N 1
ATOM 2999 C CA . MET B 1 1 ? 55 48.344 -60.219 1 28.89 1 MET B CA 1
ATOM 3000 C C . MET B 1 1 ? 54.219 48.906 -59.031 1 28.89 1 MET B C 1
ATOM 3002 O O . MET B 1 1 ? 54.719 49.688 -58.25 1 28.89 1 MET B O 1
ATOM 3006 N N . SER B 1 2 ? 52.906 49.375 -59.281 1 31.36 2 SER B N 1
ATOM 3007 C CA . SER B 1 2 ? 51.875 49.969 -58.438 1 31.36 2 SER B CA 1
ATOM 3008 C C . SER B 1 2 ? 51.531 49.062 -57.281 1 31.36 2 SER B C 1
ATOM 3010 O O . SER B 1 2 ? 51.281 47.844 -57.5 1 31.36 2 SER B O 1
ATOM 3012 N N . ASP B 1 3 ? 52 49.406 -56.094 1 31.64 3 ASP B N 1
ATOM 3013 C CA . ASP B 1 3 ? 51.875 48.875 -54.75 1 31.64 3 ASP B CA 1
ATOM 3014 C C . ASP B 1 3 ? 50.438 48.812 -54.281 1 31.64 3 ASP B C 1
ATOM 3016 O O . ASP B 1 3 ? 49.844 49.812 -53.906 1 31.64 3 ASP B O 1
ATOM 3020 N N . GLN B 1 4 ? 49.5 48.125 -55 1 30.41 4 GLN B N 1
ATOM 3021 C CA . GLN B 1 4 ? 48.125 47.969 -54.562 1 30.41 4 GLN B CA 1
ATOM 3022 C C . GLN B 1 4 ? 48.031 47.406 -53.156 1 30.41 4 GLN B C 1
ATOM 3024 O O . GLN B 1 4 ? 48.438 46.281 -52.875 1 30.41 4 GLN B O 1
ATOM 3029 N N . LYS B 1 5 ? 48.031 48.406 -52.156 1 33.66 5 LYS B N 1
ATOM 3030 C CA . LYS B 1 5 ? 47.844 48.219 -50.719 1 33.66 5 LYS B CA 1
ATOM 3031 C C . LYS B 1 5 ? 46.594 47.406 -50.438 1 33.66 5 LYS B C 1
ATOM 3033 O O . LYS B 1 5 ? 45.5 47.875 -50.719 1 33.66 5 LYS B O 1
ATOM 3038 N N . GLU B 1 6 ? 46.5 46.094 -50.719 1 33.59 6 GLU B N 1
ATOM 3039 C CA . GLU B 1 6 ? 45.375 45.25 -50.375 1 33.59 6 GLU B CA 1
ATOM 3040 C C . GLU B 1 6 ? 45 45.375 -48.875 1 33.59 6 GLU B C 1
ATOM 3042 O O . GLU B 1 6 ? 45.875 45.188 -48 1 33.59 6 GLU B O 1
ATOM 3047 N N . GLY B 1 7 ? 44.219 46.438 -48.562 1 32.19 7 GLY B N 1
ATOM 3048 C CA . GLY B 1 7 ? 43.656 46.656 -47.25 1 32.19 7 GLY B CA 1
ATOM 3049 C C . GLY B 1 7 ? 43.156 45.375 -46.562 1 32.19 7 GLY B C 1
ATOM 3050 O O . GLY B 1 7 ? 42.312 44.688 -47.125 1 32.19 7 GLY B O 1
ATOM 3051 N N . VAL B 1 8 ? 44.031 44.688 -45.875 1 35.91 8 VAL B N 1
ATOM 3052 C CA . VAL B 1 8 ? 43.781 43.531 -45 1 35.91 8 VAL B CA 1
ATOM 3053 C C . VAL B 1 8 ? 42.625 43.844 -44.062 1 35.91 8 VAL B C 1
ATOM 3055 O O . VAL B 1 8 ? 42.688 44.781 -43.25 1 35.91 8 VAL B O 1
ATOM 3058 N N . LEU B 1 9 ? 41.375 43.75 -44.688 1 37.47 9 LEU B N 1
ATOM 3059 C CA . LEU B 1 9 ? 40.188 43.812 -43.812 1 37.47 9 LEU B CA 1
ATOM 3060 C C . LEU B 1 9 ? 40.469 43.094 -42.5 1 37.47 9 LEU B C 1
ATOM 3062 O O . LEU B 1 9 ? 40.906 41.938 -42.5 1 37.47 9 LEU B O 1
ATOM 3066 N N . ASP B 1 10 ? 40.906 43.875 -41.5 1 38.28 10 ASP B N 1
ATOM 3067 C CA . ASP B 1 10 ? 41.125 43.406 -40.125 1 38.28 10 ASP B CA 1
ATOM 3068 C C . ASP B 1 10 ? 39.938 42.562 -39.656 1 38.28 10 ASP B C 1
ATOM 3070 O O . ASP B 1 10 ? 38.875 43.125 -39.344 1 38.28 10 ASP B O 1
ATOM 3074 N N . LEU B 1 11 ? 39.625 41.406 -40.25 1 41 11 LEU B N 1
ATOM 3075 C CA . LEU B 1 11 ? 38.625 40.406 -39.875 1 41 11 LEU B CA 1
ATOM 3076 C C . LEU B 1 11 ? 38.688 40.125 -38.375 1 41 11 LEU B C 1
ATOM 3078 O O . LEU B 1 11 ? 38 39.219 -37.875 1 41 11 LEU B O 1
ATOM 3082 N N . SER B 1 12 ? 39.594 40.781 -37.625 1 39.66 12 SER B N 1
ATOM 3083 C CA . SER B 1 12 ? 39.688 40.375 -36.25 1 39.66 12 SER B CA 1
ATOM 3084 C C . SER B 1 12 ? 38.531 40.906 -35.406 1 39.66 12 SER B C 1
ATOM 3086 O O . SER B 1 12 ? 38.562 40.812 -34.188 1 39.66 12 SER B O 1
ATOM 3088 N N . GLN B 1 13 ? 37.844 41.875 -35.938 1 42.47 13 GLN B N 1
ATOM 3089 C CA . GLN B 1 13 ? 36.844 42.312 -34.938 1 42.47 13 GLN B CA 1
ATOM 3090 C C . GLN B 1 13 ? 35.812 41.25 -34.688 1 42.47 13 GLN B C 1
ATOM 3092 O O . GLN B 1 13 ? 35.219 40.688 -35.625 1 42.47 13 GLN B O 1
ATOM 3097 N N . PRO B 1 14 ? 35.875 40.625 -33.469 1 43.53 14 PRO B N 1
ATOM 3098 C CA . PRO B 1 14 ? 34.844 39.625 -33.188 1 43.53 14 PRO B CA 1
ATOM 3099 C C . PRO B 1 14 ? 33.406 40.125 -33.469 1 43.53 14 PRO B C 1
ATOM 3101 O O . PRO B 1 14 ? 33.156 41.344 -33.406 1 43.53 14 PRO B O 1
ATOM 3104 N N . PRO B 1 15 ? 32.719 39.406 -34.344 1 49.78 15 PRO B N 1
ATOM 3105 C CA . PRO B 1 15 ? 31.344 39.844 -34.625 1 49.78 15 PRO B CA 1
ATOM 3106 C C . PRO B 1 15 ? 30.609 40.312 -33.375 1 49.78 15 PRO B C 1
ATOM 3108 O O . PRO B 1 15 ? 30.953 39.875 -32.25 1 49.78 15 PRO B O 1
ATOM 3111 N N . PRO B 1 16 ? 29.938 41.5 -33.469 1 44.69 16 PRO B N 1
ATOM 3112 C CA . PRO B 1 16 ? 29.188 41.938 -32.281 1 44.69 16 PRO B CA 1
ATOM 3113 C C . PRO B 1 16 ? 28.391 40.812 -31.625 1 44.69 16 PRO B C 1
ATOM 3115 O O . PRO B 1 16 ? 27.984 39.875 -32.312 1 44.69 16 PRO B O 1
ATOM 3118 N N . PRO B 1 17 ? 28.594 40.594 -30.297 1 39.91 17 PRO B N 1
ATOM 3119 C CA . PRO B 1 17 ? 27.875 39.5 -29.625 1 39.91 17 PRO B CA 1
ATOM 3120 C C . PRO B 1 17 ? 26.422 39.406 -30.062 1 39.91 17 PRO B C 1
ATOM 3122 O O . PRO B 1 17 ? 25.766 40.438 -30.281 1 39.91 17 PRO B O 1
ATOM 3125 N N . SER B 1 18 ? 26.109 38.469 -30.922 1 40.09 18 SER B N 1
ATOM 3126 C CA . SER B 1 18 ? 24.734 38.156 -31.281 1 40.09 18 SER B CA 1
ATOM 3127 C C . SER B 1 18 ? 23.781 38.438 -30.109 1 40.09 18 SER B C 1
ATOM 3129 O O . SER B 1 18 ? 24.047 38 -28.984 1 40.09 18 SER B O 1
ATOM 3131 N N . GLN B 1 19 ? 23.094 39.594 -30.156 1 37.66 19 GLN B N 1
ATOM 3132 C CA . GLN B 1 19 ? 22.016 39.875 -29.219 1 37.66 19 GLN B CA 1
ATOM 3133 C C . GLN B 1 19 ? 21.203 38.625 -28.906 1 37.66 19 GLN B C 1
ATOM 3135 O O . GLN B 1 19 ? 20.516 38.094 -29.781 1 37.66 19 GLN B O 1
ATOM 3140 N N . GLN B 1 20 ? 21.797 37.75 -28.125 1 37.78 20 GLN B N 1
ATOM 3141 C CA . GLN B 1 20 ? 20.953 36.656 -27.625 1 37.78 20 GLN B CA 1
ATOM 3142 C C . GLN B 1 20 ? 19.547 37.125 -27.312 1 37.78 20 GLN B C 1
ATOM 3144 O O . GLN B 1 20 ? 19.375 38.156 -26.672 1 37.78 20 GLN B O 1
ATOM 3149 N N . PRO B 1 21 ? 18.578 36.812 -28.125 1 37.62 21 PRO B N 1
ATOM 3150 C CA . PRO B 1 21 ? 17.219 37.25 -27.797 1 37.62 21 PRO B CA 1
ATOM 3151 C C . PRO B 1 21 ? 16.922 37.188 -26.297 1 37.62 21 PRO B C 1
ATOM 3153 O O . PRO B 1 21 ? 17.5 36.344 -25.594 1 37.62 21 PRO B O 1
ATOM 3156 N N . ARG B 1 22 ? 16.719 38.375 -25.688 1 35.09 22 ARG B N 1
ATOM 3157 C CA . ARG B 1 22 ? 16.234 38.438 -24.312 1 35.09 22 ARG B CA 1
ATOM 3158 C C . ARG B 1 22 ? 15.297 37.281 -24 1 35.09 22 ARG B C 1
ATOM 3160 O O . ARG B 1 22 ? 14.234 37.156 -24.609 1 35.09 22 ARG B O 1
ATOM 3167 N N . LYS B 1 23 ? 15.781 36.25 -23.703 1 38.09 23 LYS B N 1
ATOM 3168 C CA . LYS B 1 23 ? 14.953 35.156 -23.188 1 38.09 23 LYS B CA 1
ATOM 3169 C C . LYS B 1 23 ? 13.719 35.719 -22.469 1 38.09 23 LYS B C 1
ATOM 3171 O O . LYS B 1 23 ? 13.828 36.562 -21.594 1 38.09 23 LYS B O 1
ATOM 3176 N N . LYS B 1 24 ? 12.594 35.719 -23.062 1 39 24 LYS B N 1
ATOM 3177 C CA . LYS B 1 24 ? 11.312 36 -22.422 1 39 24 LYS B CA 1
ATOM 3178 C C . LYS B 1 24 ? 11.359 35.719 -20.922 1 39 24 LYS B C 1
ATOM 3180 O O . LYS B 1 24 ? 11.57 34.594 -20.516 1 39 24 LYS B O 1
ATOM 3185 N N . GLN B 1 25 ? 11.766 36.562 -20.062 1 41.41 25 GLN B N 1
ATOM 3186 C CA . GLN B 1 25 ? 11.758 36.438 -18.609 1 41.41 25 GLN B CA 1
ATOM 3187 C C . GLN B 1 25 ? 10.477 35.75 -18.125 1 41.41 25 GLN B C 1
ATOM 3189 O O . GLN B 1 25 ? 9.375 36.25 -18.375 1 41.41 25 GLN B O 1
ATOM 3194 N N . SER B 1 26 ? 10.414 34.438 -18.078 1 45.28 26 SER B N 1
ATOM 3195 C CA . SER B 1 26 ? 9.305 33.625 -17.594 1 45.28 26 SER B CA 1
ATOM 3196 C C . SER B 1 26 ? 8.602 34.312 -16.422 1 45.28 26 SER B C 1
ATOM 3198 O O . SER B 1 26 ? 9.203 35.156 -15.719 1 45.28 26 SER B O 1
ATOM 3200 N N . ILE B 1 27 ? 7.25 34.562 -16.484 1 49.09 27 ILE B N 1
ATOM 3201 C CA . ILE B 1 27 ? 6.398 35.062 -15.406 1 49.09 27 ILE B CA 1
ATOM 3202 C C . ILE B 1 27 ? 7.039 34.75 -14.055 1 49.09 27 ILE B C 1
ATOM 3204 O O . ILE B 1 27 ? 6.918 35.531 -13.117 1 49.09 27 ILE B O 1
ATOM 3208 N N . ARG B 1 28 ? 7.684 33.688 -13.977 1 53.03 28 ARG B N 1
ATOM 3209 C CA . ARG B 1 28 ? 8.367 33.281 -12.75 1 53.03 28 ARG B CA 1
ATOM 3210 C C . ARG B 1 28 ? 9.523 34.25 -12.43 1 53.03 28 ARG B C 1
ATOM 3212 O O . ARG B 1 28 ? 9.75 34.594 -11.273 1 53.03 28 ARG B O 1
ATOM 3219 N N . ASP B 1 29 ? 10.258 34.656 -13.391 1 51.12 29 ASP B N 1
ATOM 3220 C CA . ASP B 1 29 ? 11.383 35.562 -13.203 1 51.12 29 ASP B CA 1
ATOM 3221 C C . ASP B 1 29 ? 10.891 36.969 -12.82 1 51.12 29 ASP B C 1
ATOM 3223 O O . ASP B 1 29 ? 11.516 37.625 -12.008 1 51.12 29 ASP B O 1
ATOM 3227 N N . ARG B 1 30 ? 9.836 37.375 -13.43 1 50.81 30 ARG B N 1
ATOM 3228 C CA . ARG B 1 30 ? 9.305 38.688 -13.086 1 50.81 30 ARG B CA 1
ATOM 3229 C C . ARG B 1 30 ? 8.805 38.719 -11.641 1 50.81 30 ARG B C 1
ATOM 3231 O O . ARG B 1 30 ? 8.938 39.75 -10.961 1 50.81 30 ARG B O 1
ATOM 3238 N N . TRP B 1 31 ? 8.109 37.688 -11.258 1 53.44 31 TRP B N 1
ATOM 3239 C CA . TRP B 1 31 ? 7.648 37.594 -9.875 1 53.44 31 TRP B CA 1
ATOM 3240 C C . TRP B 1 31 ? 8.828 37.594 -8.906 1 53.44 31 TRP B C 1
ATOM 3242 O O . TRP B 1 31 ? 8.75 38.188 -7.824 1 53.44 31 TRP B O 1
ATOM 3252 N N . ALA B 1 32 ? 9.891 37 -9.289 1 56.44 32 ALA B N 1
ATOM 3253 C CA . ALA B 1 32 ? 11.078 36.969 -8.43 1 56.44 32 ALA B CA 1
ATOM 3254 C C . ALA B 1 32 ? 11.703 38.344 -8.289 1 56.44 32 ALA B C 1
ATOM 3256 O O . ALA B 1 32 ? 12.367 38.625 -7.293 1 56.44 32 ALA B O 1
ATOM 3257 N N . THR B 1 33 ? 11.461 39.188 -9.289 1 54.25 33 THR B N 1
ATOM 3258 C CA . THR B 1 33 ? 12.109 40.5 -9.227 1 54.25 33 THR B CA 1
ATOM 3259 C C . THR B 1 33 ? 11.18 41.531 -8.609 1 54.25 33 THR B C 1
ATOM 3261 O O . THR B 1 33 ? 11.562 42.688 -8.43 1 54.25 33 THR B O 1
ATOM 3264 N N . LEU B 1 34 ? 9.922 41.188 -8.453 1 56 34 LEU B N 1
ATOM 3265 C CA . LEU B 1 34 ? 9.016 42.219 -7.918 1 56 34 LEU B CA 1
ATOM 3266 C C . LEU B 1 34 ? 9.359 42.531 -6.465 1 56 34 LEU B C 1
ATOM 3268 O O . LEU B 1 34 ? 9.82 41.656 -5.727 1 56 34 LEU B O 1
ATOM 3272 N N . PRO B 1 35 ? 9.305 43.781 -6.133 1 60.56 35 PRO B N 1
ATOM 3273 C CA . PRO B 1 35 ? 9.578 44.219 -4.754 1 60.56 35 PRO B CA 1
ATOM 3274 C C . PRO B 1 35 ? 8.688 43.5 -3.738 1 60.56 35 PRO B C 1
ATOM 3276 O O . PRO B 1 35 ? 7.625 42.969 -4.098 1 60.56 35 PRO B O 1
ATOM 3279 N N . GLY B 1 36 ? 9.148 43.156 -2.59 1 59.84 36 GLY B N 1
ATOM 3280 C CA . GLY B 1 36 ? 8.523 42.469 -1.48 1 59.84 36 GLY B CA 1
ATOM 3281 C C . GLY B 1 36 ? 7.082 42.875 -1.255 1 59.84 36 GLY B C 1
ATOM 3282 O O . GLY B 1 36 ? 6.227 42.031 -1.004 1 59.84 36 GLY B O 1
ATOM 3283 N N . TRP B 1 37 ? 6.883 44.219 -1.488 1 63.34 37 TRP B N 1
ATOM 3284 C CA . TRP B 1 37 ? 5.547 44.719 -1.188 1 63.34 37 TRP B CA 1
ATOM 3285 C C . TRP B 1 37 ? 4.543 44.25 -2.242 1 63.34 37 TRP B C 1
ATOM 3287 O O . TRP B 1 37 ? 3.393 43.969 -1.922 1 63.34 37 TRP B O 1
ATOM 3297 N N . GLN B 1 38 ? 4.871 44.188 -3.455 1 63.94 38 GLN B N 1
ATOM 3298 C CA . GLN B 1 38 ? 3.98 43.75 -4.527 1 63.94 38 GLN B CA 1
ATOM 3299 C C . GLN B 1 38 ? 3.684 42.25 -4.418 1 63.94 38 GLN B C 1
ATOM 3301 O O . GLN B 1 38 ? 2.564 41.812 -4.695 1 63.94 38 GLN B O 1
ATOM 3306 N N . LYS B 1 39 ? 4.695 41.625 -3.992 1 67.75 39 LYS B N 1
ATOM 3307 C CA . LYS B 1 39 ? 4.453 40.188 -3.746 1 67.75 39 LYS B CA 1
ATOM 3308 C C . LYS B 1 39 ? 3.398 40 -2.66 1 67.75 39 LYS B C 1
ATOM 3310 O O . LYS B 1 39 ? 2.545 39.125 -2.77 1 67.75 39 LYS B O 1
ATOM 3315 N N . LEU B 1 40 ? 3.535 40.906 -1.725 1 72.19 40 LEU B N 1
ATOM 3316 C CA . LEU B 1 40 ? 2.586 40.812 -0.621 1 72.19 40 LEU B CA 1
ATOM 3317 C C . LEU B 1 40 ? 1.178 41.188 -1.08 1 72.19 40 LEU B C 1
ATOM 3319 O O . LEU B 1 40 ? 0.204 40.531 -0.665 1 72.19 40 LEU B O 1
ATOM 3323 N N . ILE B 1 41 ? 1.074 42.188 -1.915 1 71.25 41 ILE B N 1
ATOM 3324 C CA . ILE B 1 41 ? -0.228 42.594 -2.43 1 71.25 41 ILE B CA 1
ATOM 3325 C C . ILE B 1 41 ? -0.794 41.5 -3.332 1 71.25 41 ILE B C 1
ATOM 3327 O O . ILE B 1 41 ? -1.989 41.188 -3.279 1 71.25 41 ILE B O 1
ATOM 3331 N N . GLY B 1 42 ? 0.051 41 -4.137 1 70.75 42 GLY B N 1
ATOM 3332 C CA . GLY B 1 42 ? -0.39 39.906 -4.977 1 70.75 42 GLY B CA 1
ATOM 3333 C C . GLY B 1 42 ? -0.858 38.719 -4.184 1 70.75 42 GLY B C 1
ATOM 3334 O O . GLY B 1 42 ? -1.877 38.094 -4.512 1 70.75 42 GLY B O 1
ATOM 3335 N N . LEU B 1 43 ? -0.12 38.438 -3.186 1 77.56 43 LEU B N 1
ATOM 3336 C CA . LEU B 1 43 ? -0.494 37.312 -2.316 1 77.56 43 LEU B CA 1
ATOM 3337 C C . LEU B 1 43 ? -1.816 37.625 -1.613 1 77.56 43 LEU B C 1
ATOM 3339 O O . LEU B 1 43 ? -2.672 36.719 -1.512 1 77.56 43 LEU B O 1
ATOM 3343 N N . ALA B 1 44 ? -1.917 38.875 -1.129 1 79.38 44 ALA B N 1
ATOM 3344 C CA . ALA B 1 44 ? -3.162 39.25 -0.466 1 79.38 44 ALA B CA 1
ATOM 3345 C C . ALA B 1 44 ? -4.34 39.188 -1.43 1 79.38 44 ALA B C 1
ATOM 3347 O O . ALA B 1 44 ? -5.426 38.719 -1.062 1 79.38 44 ALA B O 1
ATOM 3348 N N . ALA B 1 45 ? -4.125 39.625 -2.615 1 74.62 45 ALA B N 1
ATOM 3349 C CA . ALA B 1 45 ? -5.176 39.562 -3.627 1 74.62 45 ALA B CA 1
ATOM 3350 C C . ALA B 1 45 ? -5.535 38.094 -3.951 1 74.62 45 ALA B C 1
ATOM 3352 O O . ALA B 1 45 ? -6.711 37.781 -4.141 1 74.62 45 ALA B O 1
ATOM 3353 N N . PHE B 1 46 ? -4.535 37.344 -4.008 1 78.88 46 PHE B N 1
ATOM 3354 C CA . PHE B 1 46 ? -4.762 35.938 -4.281 1 78.88 46 PHE B CA 1
ATOM 3355 C C . PHE B 1 46 ? -5.551 35.281 -3.152 1 78.88 46 PHE B C 1
ATOM 3357 O O . PHE B 1 46 ? -6.488 34.531 -3.402 1 78.88 46 PHE B O 1
ATOM 3364 N N . ILE B 1 47 ? -5.27 35.625 -1.963 1 82.06 47 ILE B N 1
ATOM 3365 C CA . ILE B 1 47 ? -5.984 35.125 -0.803 1 82.06 47 ILE B CA 1
ATOM 3366 C C . ILE B 1 47 ? -7.426 35.594 -0.82 1 82.06 47 ILE B C 1
ATOM 3368 O O . ILE B 1 47 ? -8.359 34.844 -0.561 1 82.06 47 ILE B O 1
ATOM 3372 N N . GLY B 1 48 ? -7.559 36.906 -1.048 1 82.12 48 GLY B N 1
ATOM 3373 C CA . GLY B 1 48 ? -8.898 37.469 -1.182 1 82.12 48 GLY B CA 1
ATOM 3374 C C . GLY B 1 48 ? -9.719 36.781 -2.26 1 82.12 48 GLY B C 1
ATOM 3375 O O . GLY B 1 48 ? -10.906 36.5 -2.07 1 82.12 48 GLY B O 1
ATOM 3376 N N . PHE B 1 49 ? -9.047 36.5 -3.307 1 79.06 49 PHE B N 1
ATOM 3377 C CA . PHE B 1 49 ? -9.703 35.781 -4.402 1 79.06 49 PHE B CA 1
ATOM 3378 C C . PHE B 1 49 ? -10.141 34.375 -3.961 1 79.06 49 PHE B C 1
ATOM 3380 O O . PHE B 1 49 ? -11.242 33.938 -4.293 1 79.06 49 PHE B O 1
ATOM 3387 N N . LEU B 1 50 ? -9.297 33.688 -3.229 1 83.81 50 LEU B N 1
ATOM 3388 C CA . LEU B 1 50 ? -9.625 32.375 -2.752 1 83.81 50 LEU B CA 1
ATOM 3389 C C . LEU B 1 50 ? -10.836 32.406 -1.826 1 83.81 50 LEU B C 1
ATOM 3391 O O . LEU B 1 50 ? -11.68 31.5 -1.862 1 83.81 50 LEU B O 1
ATOM 3395 N N . TYR B 1 51 ? -10.938 33.438 -0.996 1 83.38 51 TYR B N 1
ATOM 3396 C CA . TYR B 1 51 ? -12.078 33.562 -0.095 1 83.38 51 TYR B CA 1
ATOM 3397 C C . TYR B 1 51 ? -13.344 33.906 -0.865 1 83.38 51 TYR B C 1
ATOM 3399 O O . TYR B 1 51 ? -14.453 33.594 -0.423 1 83.38 51 TYR B O 1
ATOM 3407 N N . TYR B 1 52 ? -13.188 34.5 -2.039 1 76.69 52 TYR B N 1
ATOM 3408 C CA . TYR B 1 52 ? -14.336 34.906 -2.828 1 76.69 52 TYR B CA 1
ATOM 3409 C C . TYR B 1 52 ? -14.789 33.812 -3.781 1 76.69 52 TYR B C 1
ATOM 3411 O O . TYR B 1 52 ? -15.867 33.906 -4.367 1 76.69 52 TYR B O 1
ATOM 3419 N N . LEU B 1 53 ? -14.102 32.75 -3.906 1 77.56 53 LEU B N 1
ATOM 3420 C CA . LEU B 1 53 ? -14.328 31.719 -4.898 1 77.56 53 LEU B CA 1
ATOM 3421 C C . LEU B 1 53 ? -15.727 31.125 -4.754 1 77.56 53 LEU B C 1
ATOM 3423 O O . LEU B 1 53 ? -16.391 30.844 -5.75 1 77.56 53 LEU B O 1
ATOM 3427 N N . PRO B 1 54 ? -16.125 30.859 -3.504 1 70.31 54 PRO B N 1
ATOM 3428 C CA . PRO B 1 54 ? -17.453 30.25 -3.41 1 70.31 54 PRO B CA 1
ATOM 3429 C C . PRO B 1 54 ? -18.562 31.172 -3.896 1 70.31 54 PRO B C 1
ATOM 3431 O O . PRO B 1 54 ? -19.656 30.703 -4.25 1 70.31 54 PRO B O 1
ATOM 3434 N N . LEU B 1 55 ? -18.266 32.438 -3.818 1 65.62 55 LEU B N 1
ATOM 3435 C CA . LEU B 1 55 ? -19.281 33.406 -4.207 1 65.62 55 LEU B CA 1
ATOM 3436 C C . LEU B 1 55 ? -19.312 33.594 -5.719 1 65.62 55 LEU B C 1
ATOM 3438 O O . LEU B 1 55 ? -20.203 34.25 -6.254 1 65.62 55 LEU B O 1
ATOM 3442 N N . PHE B 1 56 ? -18.125 33.094 -6.422 1 60.31 56 PHE B N 1
ATOM 3443 C CA . PHE B 1 56 ? -18 33.312 -7.859 1 60.31 56 PHE B CA 1
ATOM 3444 C C . PHE B 1 56 ? -19.141 32.656 -8.609 1 60.31 56 PHE B C 1
ATOM 3446 O O . PHE B 1 56 ? -19.172 31.422 -8.734 1 60.31 56 PHE B O 1
ATOM 3453 N N . GLY B 1 57 ? -20.312 32.875 -8.406 1 50.19 57 GLY B N 1
ATOM 3454 C CA . GLY B 1 57 ? -21.453 32.594 -9.281 1 50.19 57 GLY B CA 1
ATOM 3455 C C . GLY B 1 57 ? -21.297 33.188 -10.664 1 50.19 57 GLY B C 1
ATOM 3456 O O . GLY B 1 57 ? -22.281 33.562 -11.305 1 50.19 57 GLY B O 1
ATOM 3457 N N . ILE B 1 58 ? -20.172 33.469 -11.047 1 42.59 58 ILE B N 1
ATOM 3458 C CA . ILE B 1 58 ? -20.109 34.156 -12.32 1 42.59 58 ILE B CA 1
ATOM 3459 C C . ILE B 1 58 ? -20.422 33.188 -13.461 1 42.59 58 ILE B C 1
ATOM 3461 O O . ILE B 1 58 ? -19.844 32.094 -13.531 1 42.59 58 ILE B O 1
ATOM 3465 N N . PRO B 1 59 ? -21.391 33.438 -14.273 1 42.28 59 PRO B N 1
ATOM 3466 C CA . PRO B 1 59 ? -21.859 32.656 -15.414 1 42.28 59 PRO B CA 1
ATOM 3467 C C . PRO B 1 59 ? -20.719 31.953 -16.156 1 42.28 59 PRO B C 1
ATOM 3469 O O . PRO B 1 59 ? -20.891 30.828 -16.625 1 42.28 59 PRO B O 1
ATOM 3472 N N . GLY B 1 60 ? -19.719 32.656 -16.609 1 42.56 60 GLY B N 1
ATOM 3473 C CA . GLY B 1 60 ? -18.656 32.188 -17.516 1 42.56 60 GLY B CA 1
ATOM 3474 C C . GLY B 1 60 ? -17.75 31.141 -16.875 1 42.56 60 GLY B C 1
ATOM 3475 O O . GLY B 1 60 ? -17.188 30.297 -17.578 1 42.56 60 GLY B O 1
ATOM 3476 N N . LEU B 1 61 ? -17.328 31.312 -15.758 1 45.03 61 LEU B N 1
ATOM 3477 C CA . LEU B 1 61 ? -16.484 30.344 -15.086 1 45.03 61 LEU B CA 1
ATOM 3478 C C . LEU B 1 61 ? -17.344 29.25 -14.438 1 45.03 61 LEU B C 1
ATOM 3480 O O . LEU B 1 61 ? -16.812 28.422 -13.688 1 45.03 61 LEU B O 1
ATOM 3484 N N . ASN B 1 62 ? -18.484 29.453 -14.523 1 47.44 62 ASN B N 1
ATOM 3485 C CA . ASN B 1 62 ? -19.5 28.469 -14.148 1 47.44 62 ASN B CA 1
ATOM 3486 C C . ASN B 1 62 ? -19.141 27.062 -14.664 1 47.44 62 ASN B C 1
ATOM 3488 O O . ASN B 1 62 ? -19.547 26.062 -14.078 1 47.44 62 ASN B O 1
ATOM 3492 N N . TYR B 1 63 ? -18.469 27.25 -15.781 1 48.59 63 TYR B N 1
ATOM 3493 C CA . TYR B 1 63 ? -18.109 25.953 -16.344 1 48.59 63 TYR B CA 1
ATOM 3494 C C . TYR B 1 63 ? -17.156 25.203 -15.422 1 48.59 63 TYR B C 1
ATOM 3496 O O . TYR B 1 63 ? -17.078 23.969 -15.461 1 48.59 63 TYR B O 1
ATOM 3504 N N . LEU B 1 64 ? -16.5 26.062 -14.68 1 53.75 64 LEU B N 1
ATOM 3505 C CA . LEU B 1 64 ? -15.547 25.406 -13.781 1 53.75 64 LEU B CA 1
ATOM 3506 C C . LEU B 1 64 ? -16.25 24.922 -12.516 1 53.75 64 LEU B C 1
ATOM 3508 O O . LEU B 1 64 ? -15.695 24.109 -11.773 1 53.75 64 LEU B O 1
ATOM 3512 N N . ARG B 1 65 ? -17.484 25.469 -12.344 1 55.69 65 ARG B N 1
ATOM 3513 C CA . ARG B 1 65 ? -18.203 25.109 -11.125 1 55.69 65 ARG B CA 1
ATOM 3514 C C . ARG B 1 65 ? -18.844 23.734 -11.25 1 55.69 65 ARG B C 1
ATOM 3516 O O . ARG B 1 65 ? -19.469 23.422 -12.266 1 55.69 65 ARG B O 1
ATOM 3523 N N . THR B 1 66 ? -18.5 22.859 -10.414 1 53.19 66 THR B N 1
ATOM 3524 C CA . THR B 1 66 ? -19 21.484 -10.414 1 53.19 66 THR B CA 1
ATOM 3525 C C . THR B 1 66 ? -20.516 21.469 -10.297 1 53.19 66 THR B C 1
ATOM 3527 O O . THR B 1 66 ? -21.156 20.484 -10.672 1 53.19 66 THR B O 1
ATOM 3530 N N . ASP B 1 67 ? -21.25 22.594 -9.664 1 52.66 67 ASP B N 1
ATOM 3531 C CA . ASP B 1 67 ? -22.703 22.594 -9.516 1 52.66 67 ASP B CA 1
ATOM 3532 C C . ASP B 1 67 ? -23.391 22.969 -10.828 1 52.66 67 ASP B C 1
ATOM 3534 O O . ASP B 1 67 ? -24.609 22.875 -10.945 1 52.66 67 ASP B O 1
ATOM 3538 N N . ALA B 1 68 ? -22.609 23.641 -11.695 1 49.91 68 ALA B N 1
ATOM 3539 C CA . ALA B 1 68 ? -23.266 24.062 -12.93 1 49.91 68 ALA B CA 1
ATOM 3540 C C . ALA B 1 68 ? -23.594 22.859 -13.82 1 49.91 68 ALA B C 1
ATOM 3542 O O . ALA B 1 68 ? -24.375 22.984 -14.766 1 49.91 68 ALA B O 1
ATOM 3543 N N . ILE B 1 69 ? -22.859 21.859 -13.562 1 50 69 ILE B N 1
ATOM 3544 C CA . ILE B 1 69 ? -23.234 20.703 -14.367 1 50 69 ILE B CA 1
ATOM 3545 C C . ILE B 1 69 ? -24.406 19.969 -13.719 1 50 69 ILE B C 1
ATOM 3547 O O . ILE B 1 69 ? -24.594 20.031 -12.5 1 50 69 ILE B O 1
ATOM 3551 N N . ALA B 1 70 ? -25.375 19.516 -14.445 1 44.53 70 ALA B N 1
ATOM 3552 C CA . ALA B 1 70 ? -26.5 18.656 -14.055 1 44.53 70 ALA B CA 1
ATOM 3553 C C . ALA B 1 70 ? -26.062 17.578 -13.078 1 44.53 70 ALA B C 1
ATOM 3555 O O . ALA B 1 70 ? -25.078 16.875 -13.328 1 44.53 70 ALA B O 1
ATOM 3556 N N . GLN B 1 71 ? -26.422 17.703 -11.641 1 48.81 71 GLN B N 1
ATOM 3557 C CA . GLN B 1 71 ? -26.234 16.75 -10.547 1 48.81 71 GLN B CA 1
ATOM 3558 C C . GLN B 1 71 ? -24.953 17.047 -9.789 1 48.81 71 GLN B C 1
ATOM 3560 O O . GLN B 1 71 ? -24.359 16.141 -9.172 1 48.81 71 GLN B O 1
ATOM 3565 N N . GLY B 1 72 ? -24.453 18.188 -10.109 1 52.75 72 GLY B N 1
ATOM 3566 C CA . GLY B 1 72 ? -23.109 18.5 -9.633 1 52.75 72 GLY B CA 1
ATOM 3567 C C . GLY B 1 72 ? -23.062 18.797 -8.148 1 52.75 72 GLY B C 1
ATOM 3568 O O . GLY B 1 72 ? -24.094 19.078 -7.527 1 52.75 72 GLY B O 1
ATOM 3569 N N . THR B 1 73 ? -22.078 18.297 -7.461 1 59.94 73 THR B N 1
ATOM 3570 C CA . THR B 1 73 ? -21.812 18.547 -6.047 1 59.94 73 THR B CA 1
ATOM 3571 C C . THR B 1 73 ? -21.656 20.047 -5.785 1 59.94 73 THR B C 1
ATOM 3573 O O . THR B 1 73 ? -21.297 20.797 -6.688 1 59.94 73 THR B O 1
ATOM 3576 N N . SER B 1 74 ? -22.234 20.562 -4.688 1 73.06 74 SER B N 1
ATOM 3577 C CA . SER B 1 74 ? -22.078 21.938 -4.227 1 73.06 74 SER B CA 1
ATOM 3578 C C . SER B 1 74 ? -20.656 22.438 -4.402 1 73.06 74 SER B C 1
ATOM 3580 O O . SER B 1 74 ? -19.703 21.719 -4.086 1 73.06 74 SER B O 1
ATOM 3582 N N . TRP B 1 75 ? -20.453 23.406 -5.285 1 78.88 75 TRP B N 1
ATOM 3583 C CA . TRP B 1 75 ? -19.172 24.047 -5.531 1 78.88 75 TRP B CA 1
ATOM 3584 C C . TRP B 1 75 ? -18.422 24.297 -4.223 1 78.88 75 TRP B C 1
ATOM 3586 O O . TRP B 1 75 ? -17.219 24.016 -4.117 1 78.88 75 TRP B O 1
ATOM 3596 N N . ALA B 1 76 ? -19.188 24.734 -3.24 1 79.81 76 ALA B N 1
ATOM 3597 C CA . ALA B 1 76 ? -18.578 25.016 -1.942 1 79.81 76 ALA B CA 1
ATOM 3598 C C . ALA B 1 76 ? -18.078 23.719 -1.29 1 79.81 76 ALA B C 1
ATOM 3600 O O . ALA B 1 76 ? -17.047 23.734 -0.614 1 79.81 76 ALA B O 1
ATOM 3601 N N . ALA B 1 77 ? -18.781 22.672 -1.551 1 83.19 77 ALA B N 1
ATOM 3602 C CA . ALA B 1 77 ? -18.375 21.375 -0.999 1 83.19 77 ALA B CA 1
ATOM 3603 C C . ALA B 1 77 ? -17.078 20.891 -1.637 1 83.19 77 ALA B C 1
ATOM 3605 O O . ALA B 1 77 ? -16.219 20.344 -0.953 1 83.19 77 ALA B O 1
ATOM 3606 N N . THR B 1 78 ? -16.984 21.109 -2.902 1 85.81 78 THR B N 1
ATOM 3607 C CA . THR B 1 78 ? -15.781 20.719 -3.619 1 85.81 78 THR B CA 1
ATOM 3608 C C . THR B 1 78 ? -14.586 21.547 -3.154 1 85.81 78 THR B C 1
ATOM 3610 O O . THR B 1 78 ? -13.492 21.016 -2.957 1 85.81 78 THR B O 1
ATOM 3613 N N . LEU B 1 79 ? -14.812 22.812 -2.955 1 89.31 79 LEU B N 1
ATOM 3614 C CA . LEU B 1 79 ? -13.742 23.688 -2.49 1 89.31 79 LEU B CA 1
ATOM 3615 C C . LEU B 1 79 ? -13.281 23.297 -1.091 1 89.31 79 LEU B C 1
ATOM 3617 O O . LEU B 1 79 ? -12.094 23.375 -0.776 1 89.31 79 LEU B O 1
ATOM 3621 N N . PHE B 1 80 ? -14.203 22.906 -0.276 1 90.75 80 PHE B N 1
ATOM 3622 C CA . PHE B 1 80 ? -13.859 22.406 1.054 1 90.75 80 PHE B CA 1
ATOM 3623 C C . PHE B 1 80 ? -12.977 21.172 0.964 1 90.75 80 PHE B C 1
ATOM 3625 O O . PHE B 1 80 ? -11.938 21.094 1.617 1 90.75 80 PHE B O 1
ATOM 3632 N N . THR B 1 81 ? -13.375 20.281 0.119 1 91.44 81 THR B N 1
ATOM 3633 C CA . THR B 1 81 ? -12.633 19.031 -0.036 1 91.44 81 THR B CA 1
ATOM 3634 C C . THR B 1 81 ? -11.234 19.312 -0.58 1 91.44 81 THR B C 1
ATOM 3636 O O . THR B 1 81 ? -10.258 18.703 -0.125 1 91.44 81 THR B O 1
ATOM 3639 N N . ILE B 1 82 ? -11.125 20.172 -1.487 1 93.31 82 ILE B N 1
ATOM 3640 C CA . ILE B 1 82 ? -9.836 20.547 -2.047 1 93.31 82 ILE B CA 1
ATOM 3641 C C . ILE B 1 82 ? -8.938 21.094 -0.944 1 93.31 82 ILE B C 1
ATOM 3643 O O . ILE B 1 82 ? -7.758 20.734 -0.852 1 93.31 82 ILE B O 1
ATOM 3647 N N . SER B 1 83 ? -9.516 21.953 -0.142 1 95.38 83 SER B N 1
ATOM 3648 C CA . SER B 1 83 ? -8.742 22.578 0.933 1 95.38 83 SER B CA 1
ATOM 3649 C C . SER B 1 83 ? -8.203 21.516 1.895 1 95.38 83 SER B C 1
ATOM 3651 O O . SER B 1 83 ? -7.031 21.562 2.281 1 95.38 83 SER B O 1
ATOM 3653 N N . ILE B 1 84 ? -8.961 20.531 2.234 1 96.31 84 ILE B N 1
ATOM 3654 C CA . ILE B 1 84 ? -8.562 19.469 3.16 1 96.31 84 ILE B CA 1
ATOM 3655 C C . ILE B 1 84 ? -7.461 18.625 2.527 1 96.31 84 ILE B C 1
ATOM 3657 O O . ILE B 1 84 ? -6.473 18.281 3.184 1 96.31 84 ILE B O 1
ATOM 3661 N N . TYR B 1 85 ? -7.625 18.344 1.301 1 96.44 85 TYR B N 1
ATOM 3662 C CA . TYR B 1 85 ? -6.656 17.469 0.633 1 96.44 85 TYR B CA 1
ATOM 3663 C C . TYR B 1 85 ? -5.34 18.203 0.404 1 96.44 85 TYR B C 1
ATOM 3665 O O . TYR B 1 85 ? -4.27 17.594 0.413 1 96.44 85 TYR B O 1
ATOM 3673 N N . VAL B 1 86 ? -5.445 19.5 0.219 1 97.56 86 VAL B N 1
ATOM 3674 C CA . VAL B 1 86 ? -4.207 20.281 0.117 1 97.56 86 VAL B CA 1
ATOM 3675 C C . VAL B 1 86 ? -3.465 20.234 1.45 1 97.56 86 VAL B C 1
ATOM 3677 O O . VAL B 1 86 ? -2.24 20.109 1.482 1 97.56 86 VAL B O 1
ATOM 3680 N N . ILE B 1 87 ? -4.211 20.344 2.562 1 98 87 ILE B N 1
ATOM 3681 C CA . ILE B 1 87 ? -3.588 20.25 3.877 1 98 87 ILE B CA 1
ATOM 3682 C C . ILE B 1 87 ? -2.918 18.875 4.035 1 98 87 ILE B C 1
ATOM 3684 O O . ILE B 1 87 ? -1.776 18.797 4.492 1 98 87 ILE B O 1
ATOM 3688 N N . ILE B 1 88 ? -3.553 17.844 3.588 1 97.94 88 ILE B N 1
ATOM 3689 C CA . ILE B 1 88 ? -3.029 16.484 3.666 1 97.94 88 ILE B CA 1
ATOM 3690 C C . ILE B 1 88 ? -1.761 16.375 2.822 1 97.94 88 ILE B C 1
ATOM 3692 O O . ILE B 1 88 ? -0.75 15.836 3.279 1 97.94 88 ILE B O 1
ATOM 3696 N N . ALA B 1 89 ? -1.884 16.875 1.629 1 97.81 89 ALA B N 1
ATOM 3697 C CA . ALA B 1 89 ? -0.752 16.781 0.709 1 97.81 89 ALA B CA 1
ATOM 3698 C C . ALA B 1 89 ? 0.458 17.531 1.253 1 97.81 89 ALA B C 1
ATOM 3700 O O . ALA B 1 89 ? 1.592 17.062 1.141 1 97.81 89 ALA B O 1
ATOM 3701 N N . ILE B 1 90 ? 0.229 18.688 1.854 1 97.69 90 ILE B N 1
ATOM 3702 C CA . ILE B 1 90 ? 1.315 19.469 2.43 1 97.69 90 ILE B CA 1
ATOM 3703 C C . ILE B 1 90 ? 1.927 18.719 3.611 1 97.69 90 ILE B C 1
ATOM 3705 O O . ILE B 1 90 ? 3.148 18.688 3.768 1 97.69 90 ILE B O 1
ATOM 3709 N N . GLY B 1 91 ? 1.081 18.188 4.426 1 97.94 91 GLY B N 1
ATOM 3710 C CA . GLY B 1 91 ? 1.588 17.375 5.527 1 97.94 91 GLY B CA 1
ATOM 3711 C C . GLY B 1 91 ? 2.426 16.203 5.07 1 97.94 91 GLY B C 1
ATOM 3712 O O . GLY B 1 91 ? 3.494 15.945 5.625 1 97.94 91 GLY B O 1
ATOM 3713 N N . LEU B 1 92 ? 1.932 15.508 4.117 1 97.81 92 LEU B N 1
ATOM 3714 C CA . LEU B 1 92 ? 2.654 14.359 3.58 1 97.81 92 LEU B CA 1
ATOM 3715 C C . LEU B 1 92 ? 3.938 14.805 2.883 1 97.81 92 LEU B C 1
ATOM 3717 O O . LEU B 1 92 ? 4.934 14.078 2.885 1 97.81 92 LEU B O 1
ATOM 3721 N N . ASN B 1 93 ? 3.922 15.992 2.309 1 96.81 93 ASN B N 1
ATOM 3722 C CA . ASN B 1 93 ? 5.105 16.562 1.665 1 96.81 93 ASN B CA 1
ATOM 3723 C C . ASN B 1 93 ? 6.234 16.781 2.668 1 96.81 93 ASN B C 1
ATOM 3725 O O . ASN B 1 93 ? 7.41 16.703 2.312 1 96.81 93 ASN B O 1
ATOM 3729 N N . VAL B 1 94 ? 5.926 17.078 3.859 1 96.62 94 VAL B N 1
ATOM 3730 C CA . VAL B 1 94 ? 6.941 17.234 4.895 1 96.62 94 VAL B CA 1
ATOM 3731 C C . VAL B 1 94 ? 7.691 15.914 5.086 1 96.62 94 VAL B C 1
ATOM 3733 O O . VAL B 1 94 ? 8.922 15.906 5.176 1 96.62 94 VAL B O 1
ATOM 3736 N N . VAL B 1 95 ? 6.973 14.844 5.039 1 95.75 95 VAL B N 1
ATOM 3737 C CA . VAL B 1 95 ? 7.555 13.531 5.312 1 95.75 95 VAL B CA 1
ATOM 3738 C C . VAL B 1 95 ? 8.258 13.008 4.062 1 95.75 95 VAL B C 1
ATOM 3740 O O . VAL B 1 95 ? 9.453 12.719 4.09 1 95.75 95 VAL B O 1
ATOM 3743 N N . ILE B 1 96 ? 7.543 12.977 2.963 1 93.75 96 ILE B N 1
ATOM 3744 C CA . ILE B 1 96 ? 8.078 12.406 1.734 1 93.75 96 ILE B CA 1
ATOM 3745 C C . ILE B 1 96 ? 8.992 13.422 1.046 1 93.75 96 ILE B C 1
ATOM 3747 O O . ILE B 1 96 ? 10.094 13.086 0.615 1 93.75 96 ILE B O 1
ATOM 3751 N N . GLY B 1 97 ? 8.562 14.656 0.96 1 92.12 97 GLY B N 1
ATOM 3752 C CA . GLY B 1 97 ? 9.227 15.656 0.136 1 92.12 97 GLY B CA 1
ATOM 3753 C C . GLY B 1 97 ? 10.445 16.25 0.798 1 92.12 97 GLY B C 1
ATOM 3754 O O . GLY B 1 97 ? 11.492 16.406 0.162 1 92.12 97 GLY B O 1
ATOM 3755 N N . LEU B 1 98 ? 10.336 16.594 2.025 1 93.81 98 LEU B N 1
ATOM 3756 C CA . LEU B 1 98 ? 11.438 17.281 2.701 1 93.81 98 LEU B CA 1
ATOM 3757 C C . LEU B 1 98 ? 12.359 16.281 3.395 1 93.81 98 LEU B C 1
ATOM 3759 O O . LEU B 1 98 ? 13.57 16.281 3.16 1 93.81 98 LEU B O 1
ATOM 3763 N N . ALA B 1 99 ? 11.789 15.383 4.133 1 93.12 99 ALA B N 1
ATOM 3764 C CA . ALA B 1 99 ? 12.625 14.469 4.914 1 93.12 99 ALA B CA 1
ATOM 3765 C C . ALA B 1 99 ? 13.008 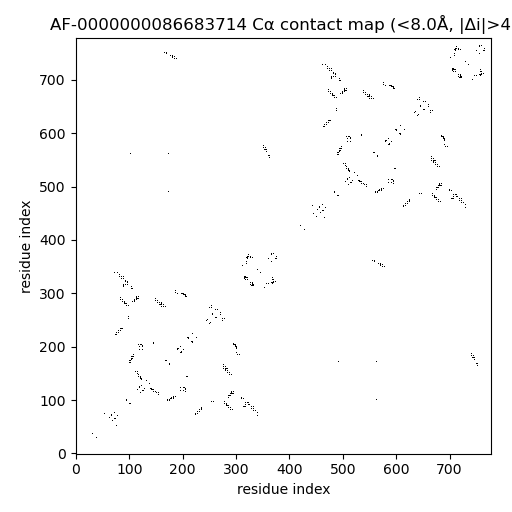13.242 4.094 1 93.12 99 ALA B C 1
ATOM 3767 O O . ALA B 1 99 ? 13.922 12.5 4.469 1 93.12 99 ALA B O 1
ATOM 3768 N N . GLY B 1 100 ? 12.289 12.961 3.047 1 90.62 100 GLY B N 1
ATOM 3769 C CA . GLY B 1 100 ? 12.656 11.867 2.166 1 90.62 100 GLY B CA 1
ATOM 3770 C C . GLY B 1 100 ? 12.227 10.508 2.695 1 90.62 100 GLY B C 1
ATOM 3771 O O . GLY B 1 100 ? 12.891 9.5 2.441 1 90.62 100 GLY B O 1
ATOM 3772 N N . LEU B 1 101 ? 11.18 10.453 3.473 1 92.06 101 LEU B N 1
ATOM 3773 C CA . LEU B 1 101 ? 10.672 9.211 4.055 1 92.06 101 LEU B CA 1
ATOM 3774 C C . LEU B 1 101 ? 9.383 8.773 3.365 1 92.06 101 LEU B C 1
ATOM 3776 O O . LEU B 1 101 ? 8.422 9.539 3.295 1 92.06 101 LEU B O 1
ATOM 3780 N N . LEU B 1 102 ? 9.422 7.625 2.846 1 91.94 102 LEU B N 1
ATOM 3781 C CA . LEU B 1 102 ? 8.242 7.148 2.123 1 91.94 102 LEU B CA 1
ATOM 3782 C C . LEU B 1 102 ? 7.172 6.664 3.092 1 91.94 102 LEU B C 1
ATOM 3784 O O . LEU B 1 102 ? 7.328 5.621 3.73 1 91.94 102 LEU B O 1
ATOM 3788 N N . ASP B 1 103 ? 6.195 7.441 3.248 1 94.19 103 ASP B N 1
ATOM 3789 C CA . ASP B 1 103 ? 5.051 7.098 4.086 1 94.19 103 ASP B CA 1
ATOM 3790 C C . ASP B 1 103 ? 3.838 6.73 3.236 1 94.19 103 ASP B C 1
ATOM 3792 O O . ASP B 1 103 ? 3.143 7.609 2.723 1 94.19 103 ASP B O 1
ATOM 3796 N N . LEU B 1 104 ? 3.49 5.426 3.203 1 92.81 104 LEU B N 1
ATOM 3797 C CA . LEU B 1 104 ? 2.406 4.957 2.348 1 92.81 104 LEU B CA 1
ATOM 3798 C C . LEU B 1 104 ? 1.123 4.766 3.15 1 92.81 104 LEU B C 1
ATOM 3800 O O . LEU B 1 104 ? 0.063 4.496 2.58 1 92.81 104 LEU B O 1
ATOM 3804 N N . GLY B 1 105 ? 1.206 4.852 4.406 1 93.88 105 GLY B N 1
ATOM 3805 C CA . GLY B 1 105 ? 0.049 4.688 5.273 1 93.88 105 GLY B CA 1
ATOM 3806 C C . GLY B 1 105 ? -0.404 5.984 5.918 1 93.88 105 GLY B C 1
ATOM 3807 O O . GLY B 1 105 ? -0.886 5.984 7.051 1 93.88 105 GLY B O 1
ATOM 3808 N N . TYR B 1 106 ? -0.281 7.078 5.207 1 97.06 106 TYR B N 1
ATOM 3809 C CA . TYR B 1 106 ? -0.557 8.398 5.758 1 97.06 106 TYR B CA 1
ATOM 3810 C C . TYR B 1 106 ? -2.031 8.547 6.117 1 97.06 106 TYR B C 1
ATOM 3812 O O . TYR B 1 106 ? -2.389 9.344 6.98 1 97.06 106 TYR B O 1
ATOM 3820 N N . VAL B 1 107 ? -2.871 7.73 5.477 1 96.75 107 VAL B N 1
ATOM 3821 C CA . VAL B 1 107 ? -4.309 7.746 5.73 1 96.75 107 VAL B CA 1
ATOM 3822 C C . VAL B 1 107 ? -4.578 7.371 7.188 1 96.75 107 VAL B C 1
ATOM 3824 O O . VAL B 1 107 ? -5.598 7.766 7.758 1 96.75 107 VAL B O 1
ATOM 3827 N N . GLY B 1 108 ? -3.66 6.613 7.793 1 96.69 108 GLY B N 1
ATOM 3828 C CA . GLY B 1 108 ? -3.801 6.27 9.203 1 96.69 108 GLY B CA 1
ATOM 3829 C C . GLY B 1 108 ? -3.859 7.48 10.109 1 96.69 108 GLY B C 1
ATOM 3830 O O . GLY B 1 108 ? -4.656 7.523 11.047 1 96.69 108 GLY B O 1
ATOM 3831 N N . PHE B 1 109 ? -3.055 8.461 9.836 1 98.19 109 PHE B N 1
ATOM 3832 C CA . PHE B 1 109 ? -3.057 9.68 10.641 1 98.19 109 PHE B CA 1
ATOM 3833 C C . PHE B 1 109 ? -4.324 10.492 10.391 1 98.19 109 PHE B C 1
ATOM 3835 O O . PHE B 1 109 ? -4.871 11.094 11.312 1 98.19 109 PHE B O 1
ATOM 3842 N N . PHE B 1 110 ? -4.758 10.5 9.125 1 98.12 110 PHE B N 1
ATOM 3843 C CA . PHE B 1 110 ? -6.035 11.094 8.766 1 98.12 110 PHE B CA 1
ATOM 3844 C C . PHE B 1 110 ? -7.172 10.461 9.555 1 98.12 110 PHE B C 1
ATOM 3846 O O . PHE B 1 110 ? -8.039 11.172 10.086 1 98.12 110 PHE B O 1
ATOM 3853 N N . ALA B 1 111 ? -7.113 9.156 9.688 1 98.12 111 ALA B N 1
ATOM 3854 C CA . ALA B 1 111 ? -8.125 8.398 10.414 1 98.12 111 ALA B CA 1
ATOM 3855 C C . ALA B 1 111 ? -8.07 8.688 11.906 1 98.12 111 ALA B C 1
ATOM 3857 O O . ALA B 1 111 ? -9.102 8.891 12.547 1 98.12 111 ALA B O 1
ATOM 3858 N N . ILE B 1 112 ? -6.906 8.758 12.43 1 97.81 112 ILE B N 1
ATOM 3859 C CA . ILE B 1 112 ? -6.75 9.023 13.859 1 97.81 112 ILE B CA 1
ATOM 3860 C C . ILE B 1 112 ? -7.328 10.391 14.195 1 97.81 112 ILE B C 1
ATOM 3862 O O . ILE B 1 112 ? -8.023 10.547 15.203 1 97.81 112 ILE B O 1
ATOM 3866 N N . GLY B 1 113 ? -7.086 11.352 13.383 1 98 113 GLY B N 1
ATOM 3867 C CA . GLY B 1 113 ? -7.66 12.672 13.586 1 98 113 GLY B CA 1
ATOM 3868 C C . GLY B 1 113 ? -9.18 12.68 13.508 1 98 113 GLY B C 1
ATOM 3869 O O . GLY B 1 113 ? -9.844 13.289 14.352 1 98 113 GLY B O 1
ATOM 3870 N N . ALA B 1 114 ? -9.695 12.031 12.523 1 97.81 114 ALA B N 1
ATOM 3871 C CA . ALA B 1 114 ? -11.148 11.961 12.328 1 97.81 114 ALA B CA 1
ATOM 3872 C C . ALA B 1 114 ? -11.82 11.25 13.5 1 97.81 114 ALA B C 1
ATOM 3874 O O . ALA B 1 114 ? -12.812 11.742 14.039 1 97.81 114 ALA B O 1
ATOM 3875 N N . TYR B 1 115 ? -11.242 10.188 13.945 1 96.88 115 TYR B N 1
ATOM 3876 C CA . TYR B 1 115 ? -11.844 9.43 15.031 1 96.88 115 TYR B CA 1
ATOM 3877 C C . TYR B 1 115 ? -11.648 10.141 16.375 1 96.88 115 TYR B C 1
ATOM 3879 O O . TYR B 1 115 ? -12.453 9.984 17.281 1 96.88 115 TYR B O 1
ATOM 3887 N N . SER B 1 116 ? -10.578 10.914 16.453 1 96.5 116 SER B N 1
ATOM 3888 C CA . SER B 1 116 ? -10.375 11.672 17.688 1 96.5 116 SER B CA 1
ATOM 3889 C C . SER B 1 116 ? -11.531 12.625 17.953 1 96.5 116 SER B C 1
ATOM 3891 O O . SER B 1 116 ? -12.086 12.648 19.047 1 96.5 116 SER B O 1
ATOM 3893 N N . VAL B 1 117 ? -11.953 13.367 16.969 1 95.5 117 VAL B N 1
ATOM 3894 C CA . VAL B 1 117 ? -13.055 14.305 17.156 1 95.5 117 VAL B CA 1
ATOM 3895 C C . VAL B 1 117 ? -14.359 13.539 17.312 1 95.5 117 VAL B C 1
ATOM 3897 O O . VAL B 1 117 ? -15.266 13.984 18.031 1 95.5 117 VAL B O 1
ATOM 3900 N N . GLY B 1 118 ? -14.492 12.406 16.641 1 94.88 118 GLY B N 1
ATOM 3901 C CA . GLY B 1 118 ? -15.672 11.57 16.828 1 94.88 118 GLY B CA 1
ATOM 3902 C C . GLY B 1 118 ? -15.766 10.977 18.219 1 94.88 118 GLY B C 1
ATOM 3903 O O . GLY B 1 118 ? -16.844 10.969 18.828 1 94.88 118 GLY B O 1
ATOM 3904 N N . LEU B 1 119 ? -14.688 10.531 18.766 1 94.69 119 LEU B N 1
ATOM 3905 C CA . LEU B 1 119 ? -14.648 9.844 20.047 1 94.69 119 LEU B CA 1
ATOM 3906 C C . LEU B 1 119 ? -14.836 10.836 21.188 1 94.69 119 LEU B C 1
ATOM 3908 O O . LEU B 1 119 ? -15.508 10.523 22.188 1 94.69 119 LEU B O 1
ATOM 3912 N N . PHE B 1 120 ? -14.32 12.047 21.078 1 93.88 120 PHE B N 1
ATOM 3913 C CA . PHE B 1 120 ? -14.344 12.992 22.203 1 93.88 120 PHE B CA 1
ATOM 3914 C C . PHE B 1 120 ? -15.422 14.047 21.984 1 93.88 120 PHE B C 1
ATOM 3916 O O . PHE B 1 120 ? -15.906 14.648 22.953 1 93.88 120 PHE B O 1
ATOM 3923 N N . GLY B 1 121 ? -15.82 14.242 20.75 1 92.25 121 GLY B N 1
ATOM 3924 C CA . GLY B 1 121 ? -16.734 15.344 20.469 1 92.25 121 GLY B CA 1
ATOM 3925 C C . GLY B 1 121 ? -18.156 14.898 20.234 1 92.25 121 GLY B C 1
ATOM 3926 O O . GLY B 1 121 ? -19.094 15.695 20.344 1 92.25 121 GLY B O 1
ATOM 3927 N N . SER B 1 122 ? -18.375 13.672 19.938 1 91.5 122 SER B N 1
ATOM 3928 C CA . SER B 1 122 ? -19.719 13.203 19.609 1 91.5 122 SER B CA 1
ATOM 3929 C C . SER B 1 122 ? -20.453 12.727 20.859 1 91.5 122 SER B C 1
ATOM 3931 O O . SER B 1 122 ? -19.891 11.969 21.656 1 91.5 122 SER B O 1
ATOM 3933 N N . PRO B 1 123 ? -21.688 13.133 20.953 1 87.19 123 PRO B N 1
ATOM 3934 C CA . PRO B 1 123 ? -22.484 12.641 22.094 1 87.19 123 PRO B CA 1
ATOM 3935 C C . PRO B 1 123 ? -22.812 11.156 21.984 1 87.19 123 PRO B C 1
ATOM 3937 O O . PRO B 1 123 ? -23.125 10.516 22.984 1 87.19 123 PRO B O 1
ATOM 3940 N N . ASP B 1 124 ? -22.703 10.602 20.797 1 85.06 124 ASP B N 1
ATOM 3941 C CA . ASP B 1 124 ? -23.047 9.203 20.562 1 85.06 124 ASP B CA 1
ATOM 3942 C C . ASP B 1 124 ? -21.844 8.297 20.781 1 85.06 124 ASP B C 1
ATOM 3944 O O . ASP B 1 124 ? -21.969 7.07 20.719 1 85.06 124 ASP B O 1
ATOM 3948 N N . SER B 1 125 ? -20.719 8.922 21.094 1 89.69 125 SER B N 1
ATOM 3949 C CA . SER B 1 125 ? -19.5 8.141 21.281 1 89.69 125 SER B CA 1
ATOM 3950 C C . SER B 1 125 ? -19.484 7.453 22.641 1 89.69 125 SER B C 1
ATOM 3952 O O . SER B 1 125 ? -20.016 7.996 23.625 1 89.69 125 SER B O 1
ATOM 3954 N N . LYS B 1 126 ? -18.938 6.277 22.688 1 86.31 126 LYS B N 1
ATOM 3955 C CA . LYS B 1 126 ? -18.844 5.516 23.922 1 86.31 126 LYS B CA 1
ATOM 3956 C C . LYS B 1 126 ? -17.859 6.156 24.891 1 86.31 126 LYS B C 1
ATOM 3958 O O . LYS B 1 126 ? -17.984 6.02 26.109 1 86.31 126 LYS B O 1
ATOM 3963 N N . VAL B 1 127 ? -16.891 6.84 24.359 1 86.44 127 VAL B N 1
ATOM 3964 C CA . VAL B 1 127 ? -15.898 7.496 25.203 1 86.44 127 VAL B CA 1
ATOM 3965 C C . VAL B 1 127 ? -16.547 8.664 25.938 1 86.44 127 VAL B C 1
ATOM 3967 O O . VAL B 1 127 ? -16.312 8.844 27.141 1 86.44 127 VAL B O 1
ATOM 3970 N N . VAL B 1 128 ? -17.328 9.43 25.25 1 87.44 128 VAL B N 1
ATOM 3971 C CA . VAL B 1 128 ? -18.031 10.539 25.891 1 87.44 128 VAL B CA 1
ATOM 3972 C C . VAL B 1 128 ? -19.031 10.016 26.906 1 87.44 128 VAL B C 1
ATOM 3974 O O . VAL B 1 128 ? -19.203 10.594 27.984 1 87.44 128 VAL B O 1
ATOM 3977 N N . ALA B 1 129 ? -19.703 8.914 26.5 1 84.88 129 ALA B N 1
ATOM 3978 C CA . ALA B 1 129 ? -20.641 8.281 27.422 1 84.88 129 ALA B CA 1
ATOM 3979 C C . ALA B 1 129 ? -19.922 7.844 28.703 1 84.88 129 ALA B C 1
ATOM 3981 O O . ALA B 1 129 ? -20.438 8.031 29.812 1 84.88 129 ALA B O 1
ATOM 3982 N N . TRP B 1 130 ? -18.781 7.273 28.484 1 83.56 130 TRP B N 1
ATOM 3983 C CA . TRP B 1 130 ? -17.984 6.852 29.625 1 83.56 130 TRP B CA 1
ATOM 3984 C C . TRP B 1 130 ? -17.547 8.047 30.469 1 83.56 130 TRP B C 1
ATOM 3986 O O . TRP B 1 130 ? -17.625 8.008 31.703 1 83.56 130 TRP B O 1
ATOM 3996 N N . MET B 1 131 ? -17.094 9.109 29.844 1 83.12 131 MET B N 1
ATOM 3997 C CA . MET B 1 131 ? -16.672 10.312 30.562 1 83.12 131 MET B CA 1
ATOM 3998 C C . MET B 1 131 ? -17.844 10.953 31.297 1 83.12 131 MET B C 1
ATOM 4000 O O . MET B 1 131 ? -17.672 11.469 32.406 1 83.12 131 MET B O 1
ATOM 4004 N N . ARG B 1 132 ? -19.016 10.875 30.625 1 84.38 132 ARG B N 1
ATOM 4005 C CA . ARG B 1 132 ? -20.203 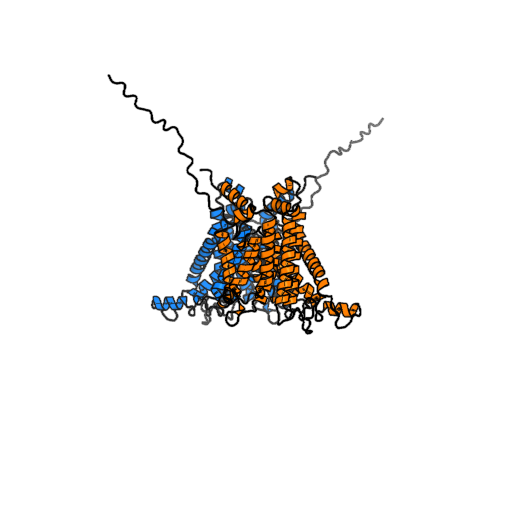11.43 31.25 1 84.38 132 ARG B CA 1
ATOM 4006 C C . ARG B 1 132 ? -20.547 10.672 32.531 1 84.38 132 ARG B C 1
ATOM 4008 O O . ARG B 1 132 ? -20.906 11.281 33.531 1 84.38 132 ARG B O 1
ATOM 4015 N N . GLU B 1 133 ? -20.5 9.406 32.438 1 83.06 133 GLU B N 1
ATOM 4016 C CA . GLU B 1 133 ? -20.812 8.57 33.594 1 83.06 133 GLU B CA 1
ATOM 4017 C C . GLU B 1 133 ? -19.766 8.75 34.688 1 83.06 133 GLU B C 1
ATOM 4019 O O . GLU B 1 133 ? -20.109 8.812 35.875 1 83.06 133 GLU B O 1
ATOM 4024 N N . GLU B 1 134 ? -18.531 8.805 34.344 1 82.5 134 GLU B N 1
ATOM 4025 C CA . GLU B 1 134 ? -17.453 8.891 35.312 1 82.5 134 GLU B CA 1
ATOM 4026 C C . GLU B 1 134 ? -17.406 10.258 36 1 82.5 134 GLU B C 1
ATOM 4028 O O . GLU B 1 134 ? -17.156 10.359 37.188 1 82.5 134 GLU B O 1
ATOM 4033 N N . PHE B 1 135 ? -17.609 11.352 35.25 1 83.56 135 PHE B N 1
ATOM 4034 C CA . PHE B 1 135 ? -17.469 12.695 35.781 1 83.56 135 PHE B CA 1
ATOM 4035 C C . PHE B 1 135 ? -18.828 13.32 36.062 1 83.56 135 PHE B C 1
ATOM 4037 O O . PHE B 1 135 ? -18.906 14.508 36.406 1 83.56 135 PHE B O 1
ATOM 4044 N N . ASN B 1 136 ? -19.922 12.578 35.938 1 80.25 136 ASN B N 1
ATOM 4045 C CA . ASN B 1 136 ? -21.281 13 36.219 1 80.25 136 ASN B CA 1
ATOM 4046 C C . ASN B 1 136 ? -21.656 14.273 35.469 1 80.25 136 ASN B C 1
ATOM 4048 O O . ASN B 1 136 ? -22.125 15.242 36.062 1 80.25 136 ASN B O 1
ATOM 4052 N N . LEU B 1 137 ? -21.359 14.234 34.188 1 77.81 137 LEU B N 1
ATOM 4053 C CA . LEU B 1 137 ? -21.625 15.398 33.344 1 77.81 137 LEU B CA 1
ATOM 4054 C C . LEU B 1 137 ? -23.016 15.289 32.688 1 77.81 137 LEU B C 1
ATOM 4056 O O . LEU B 1 137 ? -23.641 14.234 32.75 1 77.81 137 LEU B O 1
ATOM 4060 N N . SER B 1 138 ? -23.531 16.469 32.188 1 74.81 138 SER B N 1
ATOM 4061 C CA . SER B 1 138 ? -24.859 16.5 31.562 1 74.81 138 SER B CA 1
ATOM 4062 C C . SER B 1 138 ? -24.938 15.562 30.359 1 74.81 138 SER B C 1
ATOM 4064 O O . SER B 1 138 ? -23.906 15.203 29.781 1 74.81 138 SER B O 1
ATOM 4066 N N . GLN B 1 139 ? -26.094 15.086 30.047 1 69.88 139 GLN B N 1
ATOM 4067 C CA . GLN B 1 139 ? -26.328 14.133 28.984 1 69.88 139 GLN B CA 1
ATOM 4068 C C . GLN B 1 139 ? -25.938 14.719 27.625 1 69.88 139 GLN B C 1
ATOM 4070 O O . GLN B 1 139 ? -25.578 13.977 26.703 1 69.88 139 GLN B O 1
ATOM 4075 N N . ASP B 1 140 ? -25.906 16.031 27.578 1 68.56 140 ASP B N 1
ATOM 4076 C CA . ASP B 1 140 ? -25.641 16.656 26.297 1 68.56 140 ASP B CA 1
ATOM 4077 C C . ASP B 1 140 ? -24.188 17.141 26.203 1 68.56 140 ASP B C 1
ATOM 4079 O O . ASP B 1 140 ? -23.812 17.812 25.25 1 68.56 140 ASP B O 1
ATOM 4083 N N . TRP B 1 141 ? -23.531 16.781 27.219 1 72.88 141 TRP B N 1
ATOM 4084 C CA . TRP B 1 141 ? -22.156 17.297 27.266 1 72.88 141 TRP B CA 1
ATOM 4085 C C . TRP B 1 141 ? -21.234 16.5 26.359 1 72.88 141 TRP B C 1
ATOM 4087 O O . TRP B 1 141 ? -21.359 15.273 26.266 1 72.88 141 TRP B O 1
ATOM 4097 N N . ALA B 1 142 ? -20.531 17.125 25.531 1 77.94 142 ALA B N 1
ATOM 4098 C CA . ALA B 1 142 ? -19.391 16.594 24.797 1 77.94 142 ALA B CA 1
ATOM 4099 C C . ALA B 1 142 ? -18.219 17.578 24.766 1 77.94 142 ALA B C 1
ATOM 4101 O O . ALA B 1 142 ? -18.375 18.734 25.156 1 77.94 142 ALA B O 1
ATOM 4102 N N . VAL B 1 143 ? -16.984 17.062 24.641 1 84.38 143 VAL B N 1
ATOM 4103 C CA . VAL B 1 143 ? -15.852 17.969 24.547 1 84.38 143 VAL B CA 1
ATOM 4104 C C . VAL B 1 143 ? -16.094 18.984 23.422 1 84.38 143 VAL B C 1
ATOM 4106 O O . VAL B 1 143 ? -16.547 18.625 22.344 1 84.38 143 VAL B O 1
ATOM 4109 N N . SER B 1 144 ? -15.898 20.188 23.75 1 88 144 SER B N 1
ATOM 4110 C CA . SER B 1 144 ? -16.094 21.25 22.766 1 88 144 SER B CA 1
ATOM 4111 C C . SER B 1 144 ? -15.242 21.016 21.531 1 88 144 SER B C 1
ATOM 4113 O O . SER B 1 144 ? -14.133 20.484 21.625 1 88 144 SER B O 1
ATOM 4115 N N . TRP B 1 145 ? -15.734 21.312 20.391 1 91.25 145 TRP B N 1
ATOM 4116 C CA . TRP B 1 145 ? -15.07 21.109 19.109 1 91.25 145 TRP B CA 1
ATOM 4117 C C . TRP B 1 145 ? -13.68 21.734 19.109 1 91.25 145 TRP B C 1
ATOM 4119 O O . TRP B 1 145 ? -12.719 21.141 18.609 1 91.25 145 TRP B O 1
ATOM 4129 N N . ALA B 1 146 ? -13.508 22.906 19.75 1 91.12 146 ALA B N 1
ATOM 4130 C CA . ALA B 1 146 ? -12.242 23.625 19.766 1 91.12 146 ALA B CA 1
ATOM 4131 C C . ALA B 1 146 ? -11.172 22.844 20.531 1 91.12 146 ALA B C 1
ATOM 4133 O O . ALA B 1 146 ? -10 22.875 20.172 1 91.12 146 ALA B O 1
ATOM 4134 N N . ILE B 1 147 ? -11.586 22.156 21.562 1 93 147 ILE B N 1
ATOM 4135 C CA . ILE B 1 147 ? -10.648 21.391 22.391 1 93 147 ILE B CA 1
ATOM 4136 C C . ILE B 1 147 ? -10.289 20.094 21.688 1 93 147 ILE B C 1
ATOM 4138 O O . ILE B 1 147 ? -9.203 19.531 21.906 1 93 147 ILE B O 1
ATOM 4142 N N . CYS B 1 148 ? -11.188 19.625 20.844 1 94.38 148 CYS B N 1
ATOM 4143 C CA . CYS B 1 148 ? -10.93 18.391 20.109 1 94.38 148 CYS B CA 1
ATOM 4144 C C . CYS B 1 148 ? -9.773 18.562 19.141 1 94.38 148 CYS B C 1
ATOM 4146 O O . CYS B 1 148 ? -9.094 17.594 18.797 1 94.38 148 CYS B O 1
ATOM 4148 N N . ILE B 1 149 ? -9.484 19.797 18.719 1 95.56 149 ILE B N 1
ATOM 4149 C CA . ILE B 1 149 ? -8.445 20.047 17.734 1 95.56 149 ILE B CA 1
ATOM 4150 C C . ILE B 1 149 ? -7.074 19.781 18.344 1 95.56 149 ILE B C 1
ATOM 4152 O O . ILE B 1 149 ? -6.312 18.953 17.812 1 95.56 149 ILE B O 1
ATOM 4156 N N . PRO B 1 150 ? -6.742 20.406 19.516 1 96.44 150 PRO B N 1
ATOM 4157 C CA . PRO B 1 150 ? -5.441 20.094 20.109 1 96.44 150 PRO B CA 1
ATOM 4158 C C . PRO B 1 150 ? -5.316 18.641 20.547 1 96.44 150 PRO B C 1
ATOM 4160 O O . PRO B 1 150 ? -4.227 18.062 20.5 1 96.44 150 PRO B O 1
ATOM 4163 N N . ILE B 1 151 ? -6.422 18.016 20.938 1 96.75 151 ILE B N 1
ATOM 4164 C CA . ILE B 1 151 ? -6.387 16.609 21.328 1 96.75 151 ILE B CA 1
ATOM 4165 C C . ILE B 1 151 ? -6.035 15.75 20.109 1 96.75 151 ILE B C 1
ATOM 4167 O O . ILE B 1 151 ? -5.195 14.852 20.188 1 96.75 151 ILE B O 1
ATOM 4171 N N . ALA B 1 152 ? -6.695 16.047 18.953 1 97.62 152 ALA B N 1
ATOM 4172 C CA . ALA B 1 152 ? -6.43 15.305 17.719 1 97.62 152 ALA B CA 1
ATOM 4173 C C . ALA B 1 152 ? -4.98 15.492 17.281 1 97.62 152 ALA B C 1
ATOM 4175 O O . ALA B 1 152 ? -4.324 14.531 16.859 1 97.62 152 ALA B O 1
ATOM 4176 N N . ILE B 1 153 ? -4.496 16.719 17.375 1 97.81 153 ILE B N 1
ATOM 4177 C CA . ILE B 1 153 ? -3.119 17.016 17 1 97.81 153 ILE B CA 1
ATOM 4178 C C . ILE B 1 153 ? -2.162 16.25 17.906 1 97.81 153 ILE B C 1
ATOM 4180 O O . ILE B 1 153 ? -1.209 15.625 17.438 1 97.81 153 ILE B O 1
ATOM 4184 N N . ALA B 1 154 ? -2.418 16.25 19.203 1 98.12 154 ALA B N 1
ATOM 4185 C CA . ALA B 1 154 ? -1.57 15.547 20.172 1 98.12 154 ALA B CA 1
ATOM 4186 C C . ALA B 1 154 ? -1.579 14.039 19.922 1 98.12 154 ALA B C 1
ATOM 4188 O O . ALA B 1 154 ? -0.523 13.406 19.891 1 98.12 154 ALA B O 1
ATOM 4189 N N . LEU B 1 155 ? -2.77 13.492 19.719 1 97.94 155 LEU B N 1
ATOM 4190 C CA . LEU B 1 155 ? -2.891 12.055 19.516 1 97.94 155 LEU B CA 1
ATOM 4191 C C . LEU B 1 155 ? -2.186 11.625 18.219 1 97.94 155 LEU B C 1
ATOM 4193 O O . LEU B 1 155 ? -1.522 10.586 18.188 1 97.94 155 LEU B O 1
ATOM 4197 N N . THR B 1 156 ? -2.354 12.391 17.141 1 98.31 156 THR B N 1
ATOM 4198 C CA . THR B 1 156 ? -1.716 12.047 15.875 1 98.31 156 THR B CA 1
ATOM 4199 C C . THR B 1 156 ? -0.204 12.234 15.961 1 98.31 156 THR B C 1
ATOM 4201 O O . THR B 1 156 ? 0.56 11.445 15.406 1 98.31 156 THR B O 1
ATOM 4204 N N . MET B 1 157 ? 0.228 13.289 16.688 1 98 157 MET B N 1
ATOM 4205 C CA . MET B 1 157 ? 1.662 13.484 16.875 1 98 157 MET B CA 1
ATOM 4206 C C . MET B 1 157 ? 2.27 12.312 17.656 1 98 157 MET B C 1
ATOM 4208 O O . MET B 1 157 ? 3.338 11.812 17.297 1 98 157 MET B O 1
ATOM 4212 N N . ILE B 1 158 ? 1.634 11.922 18.641 1 97.88 158 ILE B N 1
ATOM 4213 C CA . ILE B 1 158 ? 2.104 10.797 19.453 1 97.88 158 ILE B CA 1
ATOM 4214 C C . ILE B 1 158 ? 2.145 9.531 18.594 1 97.88 158 ILE B C 1
ATOM 4216 O O . ILE B 1 158 ? 3.119 8.773 18.641 1 97.88 158 ILE B O 1
ATOM 4220 N N . SER B 1 159 ? 1.071 9.305 17.859 1 96.88 159 SER B N 1
ATOM 4221 C CA . SER B 1 159 ? 1.035 8.148 16.969 1 96.88 159 SER B CA 1
ATOM 4222 C C . SER B 1 159 ? 2.164 8.195 15.953 1 96.88 159 SER B C 1
ATOM 4224 O O . SER B 1 159 ? 2.75 7.164 15.617 1 96.88 159 SER B O 1
ATOM 4226 N N . GLY B 1 160 ? 2.398 9.422 15.422 1 95.88 160 GLY B N 1
ATOM 4227 C CA . GLY B 1 160 ? 3.518 9.586 14.508 1 95.88 160 GLY B CA 1
ATOM 4228 C C . GLY B 1 160 ? 4.855 9.227 15.133 1 95.88 160 GLY B C 1
ATOM 4229 O O . GLY B 1 160 ? 5.684 8.57 14.5 1 95.88 160 GLY B O 1
ATOM 4230 N N . VAL B 1 161 ? 5.051 9.562 16.391 1 96.19 161 VAL B N 1
ATOM 4231 C CA . VAL B 1 161 ? 6.289 9.281 17.094 1 96.19 161 VAL B CA 1
ATOM 4232 C C . VAL B 1 161 ? 6.379 7.785 17.406 1 96.19 161 VAL B C 1
ATOM 4234 O O . VAL B 1 161 ? 7.449 7.18 17.281 1 96.19 161 VAL B O 1
ATOM 4237 N N . ILE B 1 162 ? 5.293 7.227 17.719 1 94.06 162 ILE B N 1
ATOM 4238 C CA . ILE B 1 162 ? 5.266 5.805 18.047 1 94.06 162 ILE B CA 1
ATOM 4239 C C . ILE B 1 162 ? 5.598 4.988 16.797 1 94.06 162 ILE B C 1
ATOM 4241 O O . ILE B 1 162 ? 6.32 3.996 16.875 1 94.06 162 ILE B O 1
ATOM 4245 N N . LEU B 1 163 ? 5.059 5.398 15.711 1 91.5 163 LEU B N 1
ATOM 4246 C CA . LEU B 1 163 ? 5.34 4.719 14.453 1 91.5 163 LEU B CA 1
ATOM 4247 C C . LEU B 1 163 ? 6.77 4.992 14 1 91.5 163 LEU B C 1
ATOM 4249 O O . LEU B 1 163 ? 7.477 4.078 13.57 1 91.5 163 LEU B O 1
ATOM 4253 N N . GLY B 1 164 ? 7.18 6.27 14.109 1 90.81 164 GLY B N 1
ATOM 4254 C CA . GLY B 1 164 ? 8.469 6.699 13.602 1 90.81 164 GLY B CA 1
ATOM 4255 C C . GLY B 1 164 ? 9.641 6.145 14.398 1 90.81 164 GLY B C 1
ATOM 4256 O O . GLY B 1 164 ? 10.664 5.762 13.828 1 90.81 164 GLY B O 1
ATOM 4257 N N . TRP B 1 165 ? 9.469 5.953 15.617 1 91.69 165 TRP B N 1
ATOM 4258 C CA . TRP B 1 165 ? 10.57 5.605 16.516 1 91.69 165 TRP B CA 1
ATOM 4259 C C . TRP B 1 165 ? 11.148 4.234 16.156 1 91.69 165 TRP B C 1
ATOM 4261 O O . TRP B 1 165 ? 12.336 4.113 15.867 1 91.69 165 TRP B O 1
ATOM 4271 N N . PRO B 1 166 ? 10.438 3.248 16.062 1 86.25 166 PRO B N 1
ATOM 4272 C CA . PRO B 1 166 ? 11.008 1.941 15.727 1 86.25 166 PRO B CA 1
ATOM 4273 C C . PRO B 1 166 ? 11.297 1.79 14.234 1 86.25 166 PRO B C 1
ATOM 4275 O O . PRO B 1 166 ? 12.195 1.031 13.852 1 86.25 166 PRO B O 1
ATOM 4278 N N . THR B 1 167 ? 10.602 2.541 13.445 1 85.31 167 THR B N 1
ATOM 4279 C CA . THR B 1 167 ? 10.664 2.32 12.008 1 85.31 167 THR B CA 1
ATOM 4280 C C . THR B 1 167 ? 11.875 3.02 11.398 1 85.31 167 THR B C 1
ATOM 4282 O O . THR B 1 167 ? 12.375 2.611 10.344 1 85.31 167 THR B O 1
ATOM 4285 N N . LEU B 1 168 ? 12.336 4.102 12.023 1 87.25 168 LEU B N 1
ATOM 4286 C CA . LEU B 1 168 ? 13.453 4.867 11.477 1 87.25 168 LEU B CA 1
ATOM 4287 C C . LEU B 1 168 ? 14.766 4.113 11.648 1 87.25 168 LEU B C 1
ATOM 4289 O O . LEU B 1 168 ? 15.781 4.473 11.039 1 87.25 168 LEU B O 1
ATOM 4293 N N . ARG B 1 169 ? 14.625 3.076 12.359 1 78.12 169 ARG B N 1
ATOM 4294 C CA . ARG B 1 169 ? 15.812 2.242 12.531 1 78.12 169 ARG B CA 1
ATOM 4295 C C . ARG B 1 169 ? 15.922 1.213 11.414 1 78.12 169 ARG B C 1
ATOM 4297 O O . ARG B 1 169 ? 16.953 0.551 11.273 1 78.12 169 ARG B O 1
ATOM 4304 N N . LEU B 1 170 ? 14.859 1.165 10.68 1 74.38 170 LEU B N 1
ATOM 4305 C CA . LEU B 1 170 ? 14.812 0.219 9.57 1 74.38 170 LEU B CA 1
ATOM 4306 C C . LEU B 1 170 ? 15.289 0.874 8.281 1 74.38 170 LEU B C 1
ATOM 4308 O O . LEU B 1 170 ? 15.438 2.098 8.219 1 74.38 170 LEU B O 1
ATOM 4312 N N . ARG B 1 171 ? 15.609 0.069 7.285 1 73.19 171 ARG B N 1
ATOM 4313 C CA . ARG B 1 171 ? 15.977 0.588 5.973 1 73.19 171 ARG B CA 1
ATOM 4314 C C . ARG B 1 171 ? 14.805 1.299 5.309 1 73.19 171 ARG B C 1
ATOM 4316 O O . ARG B 1 171 ? 13.656 1.139 5.73 1 73.19 171 ARG B O 1
ATOM 4323 N N . GLY B 1 172 ? 15.141 2.111 4.352 1 69.56 172 GLY B N 1
ATOM 4324 C CA . GLY B 1 172 ? 14.141 2.908 3.66 1 69.56 172 GLY B CA 1
ATOM 4325 C C . GLY B 1 172 ? 13 2.078 3.092 1 69.56 172 GLY B C 1
ATOM 4326 O O . GLY B 1 172 ? 11.836 2.467 3.182 1 69.56 172 GLY B O 1
ATOM 4327 N N . ASP B 1 173 ? 13.258 0.873 2.629 1 77.31 173 ASP B N 1
ATOM 4328 C CA . ASP B 1 173 ? 12.234 0.039 2.008 1 77.31 173 ASP B CA 1
ATOM 4329 C C . ASP B 1 173 ? 11.281 -0.533 3.055 1 77.31 173 ASP B C 1
ATOM 4331 O O . ASP B 1 173 ? 10.094 -0.692 2.795 1 77.31 173 ASP B O 1
ATOM 4335 N N . TYR B 1 174 ? 11.766 -0.742 4.156 1 82.62 174 TYR B N 1
ATOM 4336 C CA . TYR B 1 174 ? 10.945 -1.318 5.215 1 82.62 174 TYR B CA 1
ATOM 4337 C C . TYR B 1 174 ? 10.023 -0.267 5.824 1 82.62 174 TYR B C 1
ATOM 4339 O O . TYR B 1 174 ? 8.914 -0.583 6.27 1 82.62 174 TYR B O 1
ATOM 4347 N N . LEU B 1 175 ? 10.57 0.975 5.762 1 87.75 175 LEU B N 1
ATOM 4348 C CA . LEU B 1 175 ? 9.734 2.051 6.289 1 87.75 175 LEU B CA 1
ATOM 4349 C C . LEU B 1 175 ? 8.422 2.145 5.523 1 87.75 175 LEU B C 1
ATOM 4351 O O . LEU B 1 175 ? 7.352 2.268 6.125 1 87.75 175 LEU B O 1
ATOM 4355 N N . ALA B 1 176 ? 8.5 2.066 4.18 1 89.94 176 ALA B N 1
ATOM 4356 C CA . ALA B 1 176 ? 7.309 2.121 3.336 1 89.94 176 ALA B CA 1
ATOM 4357 C C . ALA B 1 176 ? 6.336 1.002 3.689 1 89.94 176 ALA B C 1
ATOM 4359 O O . ALA B 1 176 ? 5.129 1.233 3.807 1 89.94 176 ALA B O 1
ATOM 4360 N N . ILE B 1 177 ? 6.828 -0.158 3.883 1 88.06 177 ILE B N 1
ATOM 4361 C CA . ILE B 1 177 ? 6.016 -1.341 4.152 1 88.06 177 ILE B CA 1
ATOM 4362 C C . ILE B 1 177 ? 5.371 -1.217 5.531 1 88.06 177 ILE B C 1
ATOM 4364 O O . ILE B 1 177 ? 4.18 -1.493 5.691 1 88.06 177 ILE B O 1
ATOM 4368 N N . VAL B 1 178 ? 6.164 -0.748 6.52 1 89.5 178 VAL B N 1
ATOM 4369 C CA . VAL B 1 178 ? 5.676 -0.63 7.887 1 89.5 178 VAL B CA 1
ATOM 4370 C C . VAL B 1 178 ? 4.574 0.425 7.957 1 89.5 178 VAL B C 1
ATOM 4372 O O . VAL B 1 178 ? 3.564 0.233 8.633 1 89.5 178 VAL B O 1
ATOM 4375 N N . THR B 1 179 ? 4.809 1.49 7.234 1 92.69 179 THR B N 1
ATOM 4376 C CA . THR B 1 179 ? 3.799 2.541 7.27 1 92.69 179 THR B CA 1
ATOM 4377 C C . THR B 1 179 ? 2.523 2.086 6.562 1 92.69 179 THR B C 1
ATOM 4379 O O . THR B 1 179 ? 1.419 2.469 6.957 1 92.69 179 THR B O 1
ATOM 4382 N N . LEU B 1 180 ? 2.686 1.309 5.566 1 91 180 LEU B N 1
ATOM 4383 C CA . LEU B 1 180 ? 1.527 0.715 4.906 1 91 180 LEU B CA 1
ATOM 4384 C C . LEU B 1 180 ? 0.73 -0.148 5.879 1 91 180 LEU B C 1
ATOM 4386 O O . LEU B 1 180 ? -0.493 -0.022 5.965 1 91 180 LEU B O 1
ATOM 4390 N N . GLY B 1 181 ? 1.448 -1.017 6.562 1 89.31 181 GLY B N 1
ATOM 4391 C CA . GLY B 1 181 ? 0.814 -1.853 7.57 1 89.31 181 GLY B CA 1
ATOM 4392 C C . GLY B 1 181 ? 0.128 -1.054 8.664 1 89.31 181 GLY B C 1
ATOM 4393 O O . GLY B 1 181 ? -0.964 -1.412 9.109 1 89.31 181 GLY B O 1
ATOM 4394 N N . PHE B 1 182 ? 0.708 0.011 9.062 1 90.81 182 PHE B N 1
ATOM 4395 C CA . PHE B 1 182 ? 0.148 0.881 10.094 1 90.81 182 PHE B CA 1
ATOM 4396 C C . PHE B 1 182 ? -1.193 1.45 9.648 1 90.81 182 PHE B C 1
ATOM 4398 O O . PHE B 1 182 ? -2.154 1.468 10.422 1 90.81 182 PHE B O 1
ATOM 4405 N N . GLY B 1 183 ? -1.218 1.999 8.453 1 91.31 183 GLY B N 1
ATOM 4406 C CA . GLY B 1 183 ? -2.479 2.504 7.934 1 91.31 183 GLY B CA 1
ATOM 4407 C C . GLY B 1 183 ? -3.596 1.481 7.984 1 91.31 183 GLY B C 1
ATOM 4408 O O . GLY B 1 183 ? -4.719 1.8 8.375 1 91.31 183 GLY B O 1
ATOM 4409 N N . GLU B 1 184 ? -3.258 0.291 7.699 1 87.19 184 GLU B N 1
ATOM 4410 C CA . GLU B 1 184 ? -4.25 -0.781 7.688 1 87.19 184 GLU B CA 1
ATOM 4411 C C . GLU B 1 184 ? -4.648 -1.179 9.109 1 87.19 184 GLU B C 1
ATOM 4413 O O . GLU B 1 184 ? -5.812 -1.488 9.367 1 87.19 184 GLU B O 1
ATOM 4418 N N . ILE B 1 185 ? -3.725 -1.192 9.969 1 89.25 185 ILE B N 1
ATOM 4419 C CA . ILE B 1 185 ? -4.004 -1.54 11.359 1 89.25 185 ILE B CA 1
ATOM 4420 C C . ILE B 1 185 ? -5.027 -0.569 11.938 1 89.25 185 ILE B C 1
ATOM 4422 O O . ILE B 1 185 ? -5.965 -0.983 12.625 1 89.25 185 ILE B O 1
ATOM 4426 N N . ILE B 1 186 ? -4.797 0.693 11.641 1 92.12 186 ILE B N 1
ATOM 4427 C CA . ILE B 1 186 ? -5.703 1.701 12.18 1 92.12 186 ILE B CA 1
ATOM 4428 C C . ILE B 1 186 ? -7.109 1.479 11.633 1 92.12 186 ILE B C 1
ATOM 4430 O O . ILE B 1 186 ? -8.086 1.518 12.383 1 92.12 186 ILE B O 1
ATOM 4434 N N . ARG B 1 187 ? -7.223 1.289 10.367 1 90.75 187 ARG B N 1
ATOM 4435 C CA . ARG B 1 187 ? -8.523 1.074 9.742 1 90.75 187 ARG B CA 1
ATOM 4436 C C . ARG B 1 187 ? -9.211 -0.162 10.312 1 90.75 187 ARG B C 1
ATOM 4438 O O . ARG B 1 187 ? -10.383 -0.113 10.68 1 90.75 187 ARG B O 1
ATOM 4445 N N . ILE B 1 188 ? -8.5 -1.234 10.5 1 86.38 188 ILE B N 1
ATOM 4446 C CA . ILE B 1 188 ? -9.086 -2.494 10.945 1 86.38 188 ILE B CA 1
ATOM 4447 C C . ILE B 1 188 ? -9.414 -2.414 12.438 1 86.38 188 ILE B C 1
ATOM 4449 O O . ILE B 1 188 ? -10.422 -2.961 12.883 1 86.38 188 ILE B O 1
ATOM 4453 N N . THR B 1 189 ? -8.578 -1.813 13.172 1 89.75 189 THR B N 1
ATOM 4454 C CA . THR B 1 189 ? -8.859 -1.622 14.586 1 89.75 189 THR B CA 1
ATOM 4455 C C . THR B 1 189 ? -10.141 -0.816 14.781 1 89.75 189 THR B C 1
ATOM 4457 O O . THR B 1 189 ? -10.961 -1.131 15.648 1 89.75 189 THR B O 1
ATOM 4460 N N . ALA B 1 190 ? -10.305 0.211 13.945 1 92.06 190 ALA B N 1
ATOM 4461 C CA . ALA B 1 190 ? -11.531 1.002 14.016 1 92.06 190 ALA B CA 1
ATOM 4462 C C . ALA B 1 190 ? -12.75 0.16 13.641 1 92.06 190 ALA B C 1
ATOM 4464 O O . ALA B 1 190 ? -13.82 0.318 14.227 1 92.06 190 ALA B O 1
ATOM 4465 N N . ARG B 1 191 ? -12.578 -0.699 12.742 1 89.69 191 ARG B N 1
ATOM 4466 C CA . ARG B 1 191 ? -13.68 -1.527 12.258 1 89.69 191 ARG B CA 1
ATOM 4467 C C . ARG B 1 191 ? -14.07 -2.576 13.297 1 89.69 191 ARG B C 1
ATOM 4469 O O . ARG B 1 191 ? -15.234 -2.961 13.391 1 89.69 191 ARG B O 1
ATOM 4476 N N . ASN B 1 192 ? -13.094 -3.01 14.109 1 86 192 ASN B N 1
ATOM 4477 C CA . ASN B 1 192 ? -13.352 -4.113 15.031 1 86 192 ASN B CA 1
ATOM 4478 C C . ASN B 1 192 ? -13.477 -3.623 16.469 1 86 192 ASN B C 1
ATOM 4480 O O . ASN B 1 192 ? -13.688 -4.422 17.375 1 86 192 ASN B O 1
ATOM 4484 N N . SER B 1 193 ? -13.367 -2.395 16.656 1 87.56 193 SER B N 1
ATOM 4485 C CA . SER B 1 193 ? -13.461 -1.854 18 1 87.56 193 SER B CA 1
ATOM 4486 C C . SER B 1 193 ? -14.883 -1.375 18.297 1 87.56 193 SER B C 1
ATOM 4488 O O . SER B 1 193 ? -15.516 -0.742 17.453 1 87.56 193 SER B O 1
ATOM 4490 N N . GLU B 1 194 ? -15.266 -1.68 19.438 1 85.88 194 GLU B N 1
ATOM 4491 C CA . GLU B 1 194 ? -16.578 -1.212 19.875 1 85.88 194 GLU B CA 1
ATOM 4492 C C . GLU B 1 194 ? -16.562 0.281 20.188 1 85.88 194 GLU B C 1
ATOM 4494 O O . GLU B 1 194 ? -17.562 0.967 20.047 1 85.88 194 GLU B O 1
ATOM 4499 N N . PHE B 1 195 ? -15.391 0.72 20.531 1 87.31 195 PHE B N 1
ATOM 4500 C CA . PHE B 1 195 ? -15.25 2.121 20.906 1 87.31 195 PHE B CA 1
ATOM 4501 C C . PHE B 1 195 ? -15.453 3.029 19.703 1 87.31 195 PHE B C 1
ATOM 4503 O O . PHE B 1 195 ? -15.922 4.16 19.844 1 87.31 195 PHE B O 1
ATOM 4510 N N . THR B 1 196 ? -15.234 2.547 18.5 1 90.44 196 THR B N 1
ATOM 4511 C CA . THR B 1 196 ? -15.352 3.367 17.297 1 90.44 196 THR B CA 1
ATOM 4512 C C . THR B 1 196 ? -16.672 3.104 16.578 1 90.44 196 THR B C 1
ATOM 4514 O O . THR B 1 196 ? -16.906 3.619 15.484 1 90.44 196 THR B O 1
ATOM 4517 N N . GLY B 1 197 ? -17.516 2.312 17.203 1 88.88 197 GLY B N 1
ATOM 4518 C CA . GLY B 1 197 ? -18.797 1.993 16.594 1 88.88 197 GLY B CA 1
ATOM 4519 C C . GLY B 1 197 ? -18.688 0.917 15.523 1 88.88 197 GLY B C 1
ATOM 4520 O O . GLY B 1 197 ? -19.641 0.704 14.766 1 88.88 197 GLY B O 1
ATOM 4521 N N . GLY B 1 198 ? -17.516 0.288 15.422 1 87.75 198 GLY B N 1
ATOM 4522 C CA . GLY B 1 198 ? -17.328 -0.796 14.469 1 87.75 198 GLY B CA 1
ATOM 4523 C C . GLY B 1 198 ? -17.531 -0.365 13.023 1 87.75 198 GLY B C 1
ATOM 4524 O O . GLY B 1 198 ? -17.125 0.733 12.641 1 87.75 198 GLY B O 1
ATOM 4525 N N . PRO B 1 199 ? -18.156 -1.249 12.227 1 86.75 199 PRO B N 1
ATOM 4526 C CA . PRO B 1 199 ? -18.375 -0.915 10.812 1 86.75 199 PRO B CA 1
ATOM 4527 C C . PRO B 1 199 ? -19.375 0.221 10.617 1 86.75 199 PRO B C 1
ATOM 4529 O O . PRO B 1 199 ? -19.359 0.894 9.586 1 86.75 199 PRO B O 1
ATOM 4532 N N . GLN B 1 200 ? -20.219 0.445 11.57 1 89.25 200 GLN B N 1
ATOM 4533 C CA . GLN B 1 200 ? -21.234 1.497 11.469 1 89.25 200 GLN B CA 1
ATOM 4534 C C . GLN B 1 200 ? -20.609 2.873 11.711 1 89.25 200 GLN B C 1
ATOM 4536 O O . GLN B 1 200 ? -21.109 3.879 11.195 1 89.25 200 GLN B O 1
ATOM 4541 N N . GLY B 1 201 ? -19.562 2.941 12.516 1 92.56 201 GLY B N 1
ATOM 4542 C CA . GLY B 1 201 ? -18.859 4.195 12.734 1 92.56 201 GLY B CA 1
ATOM 4543 C C . GLY B 1 201 ? -19.5 5.051 13.812 1 92.56 201 GLY B C 1
ATOM 4544 O O . GLY B 1 201 ? -20.234 4.543 14.664 1 92.56 201 GLY B O 1
ATOM 4545 N N . ILE B 1 202 ? -19.141 6.301 13.914 1 92.81 202 ILE B N 1
ATOM 4546 C CA . ILE B 1 202 ? -19.625 7.281 14.883 1 92.81 202 ILE B CA 1
ATOM 4547 C C . ILE B 1 202 ? -20.406 8.375 14.156 1 92.81 202 ILE B C 1
ATOM 4549 O O . ILE B 1 202 ? -19.938 8.914 13.148 1 92.81 202 ILE B O 1
ATOM 4553 N N . THR B 1 203 ? -21.578 8.648 14.672 1 91.81 203 THR B N 1
ATOM 4554 C CA . THR B 1 203 ? -22.422 9.672 14.062 1 91.81 203 THR B CA 1
ATOM 4555 C C . THR B 1 203 ? -22.484 10.922 14.938 1 91.81 203 THR B C 1
ATOM 4557 O O . THR B 1 203 ? -21.906 10.945 16.031 1 91.81 203 THR B O 1
ATOM 4560 N N . SER B 1 204 ? -23.031 12 14.453 1 90.06 204 SER B N 1
ATOM 4561 C CA . SER B 1 204 ? -23.266 13.242 15.172 1 90.06 204 SER B CA 1
ATOM 4562 C C . SER B 1 204 ? -21.953 13.891 15.617 1 90.06 204 SER B C 1
ATOM 4564 O O . SER B 1 204 ? -21.812 14.266 16.781 1 90.06 204 SER B O 1
ATOM 4566 N N . ILE B 1 205 ? -21.062 13.898 14.75 1 91.5 205 ILE B N 1
ATOM 4567 C CA . ILE B 1 205 ? -19.797 14.562 15.031 1 91.5 205 ILE B CA 1
ATOM 4568 C C . ILE B 1 205 ? -20 16.078 15.008 1 91.5 205 ILE B C 1
ATOM 4570 O O . ILE B 1 205 ? -20.562 16.625 14.055 1 91.5 205 ILE B O 1
ATOM 4574 N N . PRO B 1 206 ? -19.547 16.703 16.031 1 87.69 206 PRO B N 1
ATOM 4575 C CA . PRO B 1 206 ? -19.812 18.141 16.125 1 87.69 206 PRO B CA 1
ATOM 4576 C C . PRO B 1 206 ? -18.938 18.969 15.18 1 87.69 206 PRO B C 1
ATOM 4578 O O . PRO B 1 206 ? -17.922 18.469 14.703 1 87.69 206 PRO B O 1
ATOM 4581 N N . GLY B 1 207 ? -19.453 20.125 14.797 1 86.12 207 GLY B N 1
ATOM 4582 C CA . GLY B 1 207 ? -18.688 21.141 14.078 1 86.12 207 GLY B CA 1
ATOM 4583 C C . GLY B 1 207 ? -18.438 22.391 14.898 1 86.12 207 GLY B C 1
ATOM 4584 O O . GLY B 1 207 ? -18.672 22.406 16.109 1 86.12 207 GLY B O 1
ATOM 4585 N N . PRO B 1 208 ? -17.844 23.328 14.273 1 84.5 208 PRO B N 1
ATOM 4586 C CA . PRO B 1 208 ? -17.594 24.578 14.992 1 84.5 208 PRO B CA 1
ATOM 4587 C C . PRO B 1 208 ? -18.875 25.25 15.484 1 84.5 208 PRO B C 1
ATOM 4589 O O . PRO B 1 208 ? -19.938 25.062 14.891 1 84.5 208 PRO B O 1
ATOM 4592 N N . PRO B 1 209 ? -18.672 25.844 16.562 1 75.88 209 PRO B N 1
ATOM 4593 C CA . PRO B 1 209 ? -19.844 26.562 17.078 1 75.88 209 PRO B CA 1
ATOM 4594 C C . PRO B 1 209 ? -20.203 27.797 16.25 1 75.88 209 PRO B C 1
ATOM 4596 O O . PRO B 1 209 ? -19.375 28.266 15.453 1 75.88 209 PRO B O 1
ATOM 4599 N N . GLY B 1 210 ? -21.484 28.078 16.125 1 70.12 210 GLY B N 1
ATOM 4600 C CA . GLY B 1 210 ? -21.875 29.312 15.461 1 70.12 210 GLY B CA 1
ATOM 4601 C C . GLY B 1 210 ? -23.297 29.281 14.953 1 70.12 210 GLY B C 1
ATOM 4602 O O . GLY B 1 210 ? -23.781 28.25 14.5 1 70.12 210 GLY B O 1
ATOM 4603 N N . GLU B 1 211 ? -24.016 30.156 15.367 1 69.12 211 GLU B N 1
ATOM 4604 C CA . GLU B 1 211 ? -25.391 30.328 14.891 1 69.12 211 GLU B CA 1
ATOM 4605 C C . GLU B 1 211 ? -25.547 31.609 14.078 1 69.12 211 GLU B C 1
ATOM 4607 O O . GLU B 1 211 ? -24.875 32.594 14.352 1 69.12 211 GLU B O 1
ATOM 4612 N N . LYS B 1 212 ? -26.109 31.422 12.883 1 65.75 212 LYS B N 1
ATOM 4613 C CA . LYS B 1 212 ? -26.422 32.625 12.109 1 65.75 212 LYS B CA 1
ATOM 4614 C C . LYS B 1 212 ? -27.469 33.469 12.836 1 65.75 212 LYS B C 1
ATOM 4616 O O . LYS B 1 212 ? -27.984 33.094 13.875 1 65.75 212 LYS B O 1
ATOM 4621 N N . ALA B 1 213 ? -27.5 34.719 12.414 1 60.38 213 ALA B N 1
ATOM 4622 C CA . ALA B 1 213 ? -28.438 35.656 12.984 1 60.38 213 ALA B CA 1
ATOM 4623 C C . ALA B 1 213 ? -29.859 35.094 12.992 1 60.38 213 ALA B C 1
ATOM 4625 O O . ALA B 1 213 ? -30.656 35.406 13.875 1 60.38 213 ALA B O 1
ATOM 4626 N N . ASP B 1 214 ? -30.094 34.188 12.07 1 60.59 214 ASP B N 1
ATOM 4627 C CA . ASP B 1 214 ? -31.453 33.656 11.945 1 60.59 214 ASP B CA 1
ATOM 4628 C C . ASP B 1 214 ? -31.609 32.406 12.805 1 60.59 214 ASP B C 1
ATOM 4630 O O . ASP B 1 214 ? -32.688 31.781 12.797 1 60.59 214 ASP B O 1
ATOM 4634 N N . GLY B 1 215 ? -30.578 32.094 13.578 1 62.12 215 GLY B N 1
ATOM 4635 C CA . GLY B 1 215 ? -30.688 30.953 14.461 1 62.12 215 GLY B CA 1
ATOM 4636 C C . GLY B 1 215 ? -30.188 29.656 13.828 1 62.12 215 GLY B C 1
ATOM 4637 O O . GLY B 1 215 ? -30.109 28.625 14.5 1 62.12 215 GLY B O 1
ATOM 4638 N N . THR B 1 216 ? -29.953 29.766 12.547 1 63.75 216 THR B N 1
ATOM 4639 C CA . THR B 1 216 ? -29.516 28.547 11.891 1 63.75 216 THR B CA 1
ATOM 4640 C C . THR B 1 216 ? -28.016 28.344 12.094 1 63.75 216 THR B C 1
ATOM 4642 O O . THR B 1 216 ? -27.281 29.297 12.375 1 63.75 216 THR B O 1
ATOM 4645 N N . ARG B 1 217 ? -27.688 27.219 12.078 1 66.88 217 ARG B N 1
ATOM 4646 C CA . ARG B 1 217 ? -26.297 26.875 12.312 1 66.88 217 ARG B CA 1
ATOM 4647 C C . ARG B 1 217 ? -25.391 27.438 11.219 1 66.88 217 ARG B C 1
ATOM 4649 O O . ARG B 1 217 ? -25.688 27.312 10.031 1 66.88 217 ARG B O 1
ATOM 4656 N N . LEU B 1 218 ? -24.453 28.297 11.578 1 68.56 218 LEU B N 1
ATOM 4657 C CA . LEU B 1 218 ? -23.469 28.844 10.664 1 68.56 218 LEU B CA 1
ATOM 4658 C C . LEU B 1 218 ? -22.781 27.734 9.867 1 68.56 218 LEU B C 1
ATOM 4660 O O . LEU B 1 218 ? -22.578 27.875 8.664 1 68.56 218 LEU B O 1
ATOM 4664 N N . PHE B 1 219 ? -22.484 26.703 10.547 1 75 219 PHE B N 1
ATOM 4665 C CA . PHE B 1 219 ? -21.844 25.531 9.93 1 75 219 PHE B CA 1
ATOM 4666 C C . PHE B 1 219 ? -22.844 24.406 9.75 1 75 219 PHE B C 1
ATOM 4668 O O . PHE B 1 219 ? -22.828 23.422 10.492 1 75 219 PHE B O 1
ATOM 4675 N N . GLY B 1 220 ? -23.781 24.656 8.883 1 65.94 220 GLY B N 1
ATOM 4676 C CA . GLY B 1 220 ? -24.859 23.688 8.656 1 65.94 220 GLY B CA 1
ATOM 4677 C C . GLY B 1 220 ? -24.656 22.859 7.406 1 65.94 220 GLY B C 1
ATOM 4678 O O . GLY B 1 220 ? -23.609 22.938 6.762 1 65.94 220 GLY B O 1
ATOM 4679 N N . VAL B 1 221 ? -25.562 22.016 7.172 1 64.12 221 VAL B N 1
ATOM 4680 C CA . VAL B 1 221 ? -25.516 21.047 6.086 1 64.12 221 VAL B CA 1
ATOM 4681 C C . VAL B 1 221 ? -25.922 21.719 4.773 1 64.12 221 VAL B C 1
ATOM 4683 O O . VAL B 1 221 ? -25.422 21.344 3.705 1 64.12 221 VAL B O 1
ATOM 4686 N N . ILE B 1 222 ? -26.641 22.766 4.926 1 63.31 222 ILE B N 1
ATOM 4687 C CA . ILE B 1 222 ? -27.188 23.375 3.715 1 63.31 222 ILE B CA 1
ATOM 4688 C C . ILE B 1 222 ? -26.188 24.359 3.129 1 63.31 222 ILE B C 1
ATOM 4690 O O . ILE B 1 222 ? -25.859 24.297 1.94 1 63.31 222 ILE B O 1
ATOM 4694 N N . ASP B 1 223 ? -25.766 25.281 3.951 1 72.94 223 ASP B N 1
ATOM 4695 C CA . ASP B 1 223 ? -24.781 26.25 3.49 1 72.94 223 ASP B CA 1
ATOM 4696 C C . ASP B 1 223 ? -23.359 25.797 3.795 1 72.94 223 ASP B C 1
ATOM 4698 O O . ASP B 1 223 ? -22.938 25.797 4.953 1 72.94 223 ASP B O 1
ATOM 4702 N N . ILE B 1 224 ? -22.609 25.453 2.793 1 80.19 224 ILE B N 1
ATOM 4703 C CA . ILE B 1 224 ? -21.281 24.844 2.965 1 80.19 224 ILE B CA 1
ATOM 4704 C C . ILE B 1 224 ? -20.203 25.922 2.842 1 80.19 224 ILE B C 1
ATOM 4706 O O . ILE B 1 224 ? -19.031 25.656 3.082 1 80.19 224 ILE B O 1
ATOM 4710 N N . LYS B 1 225 ? -20.562 27.188 2.666 1 83.25 225 LYS B N 1
ATOM 4711 C CA . LYS B 1 225 ? -19.594 28.25 2.443 1 83.25 225 LYS B CA 1
ATOM 4712 C C . LYS B 1 225 ? -18.75 28.5 3.686 1 83.25 225 LYS B C 1
ATOM 4714 O O . LYS B 1 225 ? -17.516 28.609 3.592 1 83.25 225 LYS B O 1
ATOM 4719 N N . PRO B 1 226 ? -19.438 28.5 4.875 1 85.56 226 PRO B N 1
ATOM 4720 C CA . PRO B 1 226 ? -18.609 28.734 6.062 1 85.56 226 PRO B CA 1
ATOM 4721 C C . PRO B 1 226 ? -17.578 27.625 6.281 1 85.56 226 PRO B C 1
ATOM 4723 O O . PRO B 1 226 ? -16.484 27.891 6.789 1 85.56 226 PRO B O 1
ATOM 4726 N N . TRP B 1 227 ? -17.906 26.438 5.953 1 88.81 227 TRP B N 1
ATOM 4727 C CA . TRP B 1 227 ? -16.969 25.328 6.074 1 88.81 227 TRP B CA 1
ATOM 4728 C C . TRP B 1 227 ? -15.742 25.547 5.195 1 88.81 227 TRP B C 1
ATOM 4730 O O . TRP B 1 227 ? -14.617 25.297 5.613 1 88.81 227 TRP B O 1
ATOM 4740 N N . TYR B 1 228 ? -15.961 26.031 4.035 1 90.25 228 TYR B N 1
ATOM 4741 C CA . TYR B 1 228 ? -14.859 26.312 3.119 1 90.25 228 TYR B CA 1
ATOM 4742 C C . TYR B 1 228 ? -13.969 27.422 3.666 1 90.25 228 TYR B C 1
ATOM 4744 O O . TYR B 1 228 ? -12.742 27.297 3.645 1 90.25 228 TYR B O 1
ATOM 4752 N N . TRP B 1 229 ? -14.602 28.5 4.164 1 90.94 229 TRP B N 1
ATOM 4753 C CA . TRP B 1 229 ? -13.82 29.625 4.68 1 90.94 229 TRP B CA 1
ATOM 4754 C C . TRP B 1 229 ? -12.977 29.188 5.879 1 90.94 229 TRP B C 1
ATOM 4756 O O . TRP B 1 229 ? -11.844 29.641 6.043 1 90.94 229 TRP B O 1
ATOM 4766 N N . MET B 1 230 ? -13.5 28.312 6.66 1 91.31 230 MET B N 1
ATOM 4767 C CA . MET B 1 230 ? -12.742 27.797 7.801 1 91.31 230 MET B CA 1
ATOM 4768 C C . MET B 1 230 ? -11.578 26.938 7.332 1 91.31 230 MET B C 1
ATOM 4770 O O . MET B 1 230 ? -10.445 27.109 7.785 1 91.31 230 MET B O 1
ATOM 4774 N N . ALA B 1 231 ? -11.883 26 6.457 1 93.94 231 ALA B N 1
ATOM 4775 C CA . ALA B 1 231 ? -10.844 25.109 5.934 1 93.94 231 ALA B CA 1
ATOM 4776 C C . ALA B 1 231 ? -9.742 25.906 5.242 1 93.94 231 ALA B C 1
ATOM 4778 O O . ALA B 1 231 ? -8.562 25.594 5.375 1 93.94 231 ALA B O 1
ATOM 4779 N N . LEU B 1 232 ? -10.133 26.953 4.496 1 94.38 232 LEU B N 1
ATOM 4780 C CA . LEU B 1 232 ? -9.164 27.812 3.811 1 94.38 232 LEU B CA 1
ATOM 4781 C C . LEU B 1 232 ? -8.289 28.547 4.809 1 94.38 232 LEU B C 1
ATOM 4783 O O . LEU B 1 232 ? -7.082 28.688 4.594 1 94.38 232 LEU B O 1
ATOM 4787 N N . THR B 1 233 ? -8.93 29.062 5.855 1 94.62 233 THR B N 1
ATOM 4788 C CA . THR B 1 233 ? -8.164 29.75 6.879 1 94.62 233 THR B CA 1
ATOM 4789 C C . THR B 1 233 ? -7.145 28.828 7.523 1 94.62 233 THR B C 1
ATOM 4791 O O . THR B 1 233 ? -5.984 29.203 7.707 1 94.62 233 THR B O 1
ATOM 4794 N N . VAL B 1 234 ? -7.57 27.594 7.867 1 95.81 234 VAL B N 1
ATOM 4795 C CA . VAL B 1 234 ? -6.664 26.609 8.445 1 95.81 234 VAL B CA 1
ATOM 4796 C C . VAL B 1 234 ? -5.547 26.297 7.453 1 95.81 234 VAL B C 1
ATOM 4798 O O . VAL B 1 234 ? -4.379 26.188 7.836 1 95.81 234 VAL B O 1
ATOM 4801 N N . LEU B 1 235 ? -5.902 26.141 6.199 1 97.19 235 LEU B N 1
ATOM 4802 C CA . LEU B 1 235 ? -4.93 25.859 5.152 1 97.19 235 LEU B CA 1
ATOM 4803 C C . LEU B 1 235 ? -3.879 26.969 5.074 1 97.19 235 LEU B C 1
ATOM 4805 O O . LEU B 1 235 ? -2.682 26.688 4.98 1 97.19 235 LEU B O 1
ATOM 4809 N N . LEU B 1 236 ? -4.32 28.234 5.117 1 96.06 236 LEU B N 1
ATOM 4810 C CA . LEU B 1 236 ? -3.393 29.359 5.051 1 96.06 236 LEU B CA 1
ATOM 4811 C C . LEU B 1 236 ? -2.461 29.359 6.258 1 96.06 236 LEU B C 1
ATOM 4813 O O . LEU B 1 236 ? -1.272 29.672 6.129 1 96.06 236 LEU B O 1
ATOM 4817 N N . ILE B 1 237 ? -2.992 29.031 7.41 1 96.31 237 ILE B N 1
ATOM 4818 C CA . ILE B 1 237 ? -2.17 28.953 8.609 1 96.31 237 ILE B CA 1
ATOM 4819 C C . ILE B 1 237 ? -1.146 27.828 8.453 1 96.31 237 ILE B C 1
ATOM 4821 O O . ILE B 1 237 ? 0.03 28 8.781 1 96.31 237 ILE B O 1
ATOM 4825 N N . VAL B 1 238 ? -1.576 26.688 7.953 1 96.88 238 VAL B N 1
ATOM 4826 C CA . VAL B 1 238 ? -0.698 25.531 7.754 1 96.88 238 VAL B CA 1
ATOM 4827 C C . VAL B 1 238 ? 0.407 25.891 6.766 1 96.88 238 VAL B C 1
ATOM 4829 O O . VAL B 1 238 ? 1.577 25.578 6.984 1 96.88 238 VAL B O 1
ATOM 4832 N N . ILE B 1 239 ? 0.03 26.562 5.637 1 95.75 239 ILE B N 1
ATOM 4833 C CA . ILE B 1 239 ? 1.013 26.984 4.641 1 95.75 239 ILE B CA 1
ATOM 4834 C C . ILE B 1 239 ? 2.047 27.906 5.285 1 95.75 239 ILE B C 1
ATOM 4836 O O . ILE B 1 239 ? 3.248 27.75 5.051 1 95.75 239 ILE B O 1
ATOM 4840 N N . PHE B 1 240 ? 1.571 28.812 6.105 1 95.31 240 PHE B N 1
ATOM 4841 C CA . PHE B 1 240 ? 2.455 29.75 6.785 1 95.31 240 PHE B CA 1
ATOM 4842 C C . PHE B 1 240 ? 3.398 29.016 7.73 1 95.31 240 PHE B C 1
ATOM 4844 O O . PHE B 1 240 ? 4.605 29.281 7.734 1 95.31 240 PHE B O 1
ATOM 4851 N N . LEU B 1 241 ? 2.908 28.078 8.508 1 95.88 241 LEU B N 1
ATOM 4852 C CA . LEU B 1 241 ? 3.711 27.359 9.492 1 95.88 241 LEU B CA 1
ATOM 4853 C C . LEU B 1 241 ? 4.719 26.438 8.805 1 95.88 241 LEU B C 1
ATOM 4855 O O . LEU B 1 241 ? 5.871 26.344 9.234 1 95.88 241 LEU B O 1
ATOM 4859 N N . VAL B 1 242 ? 4.305 25.75 7.789 1 95.38 242 VAL B N 1
ATOM 4860 C CA . VAL B 1 242 ? 5.191 24.812 7.098 1 95.38 242 VAL B CA 1
ATOM 4861 C C . VAL B 1 242 ? 6.27 25.594 6.344 1 95.38 242 VAL B C 1
ATOM 4863 O O . VAL B 1 242 ? 7.418 25.156 6.266 1 95.38 242 VAL B O 1
ATOM 4866 N N . ARG B 1 243 ? 5.902 26.75 5.77 1 93.12 243 ARG B N 1
ATOM 4867 C CA . ARG B 1 243 ? 6.895 27.578 5.105 1 93.12 243 ARG B CA 1
ATOM 4868 C C . ARG B 1 243 ? 7.957 28.062 6.09 1 93.12 243 ARG B C 1
ATOM 4870 O O . ARG B 1 243 ? 9.148 28.094 5.762 1 93.12 243 ARG B O 1
ATOM 4877 N N . ARG B 1 244 ? 7.512 28.469 7.246 1 94.25 244 ARG B N 1
ATOM 4878 C CA . ARG B 1 244 ? 8.445 28.875 8.289 1 94.25 244 ARG B CA 1
ATOM 4879 C C . ARG B 1 244 ? 9.344 27.719 8.703 1 94.25 244 ARG B C 1
ATOM 4881 O O . ARG B 1 244 ? 10.539 27.922 8.953 1 94.25 244 ARG B O 1
ATOM 4888 N N . LEU B 1 245 ? 8.797 26.562 8.742 1 93.75 245 LEU B N 1
ATOM 4889 C CA . LEU B 1 245 ? 9.562 25.375 9.094 1 93.75 245 LEU B CA 1
ATOM 4890 C C . LEU B 1 245 ? 10.586 25.047 8.016 1 93.75 245 LEU B C 1
ATOM 4892 O O . LEU B 1 245 ? 11.719 24.672 8.312 1 93.75 245 LEU B O 1
ATOM 4896 N N . GLU B 1 246 ? 10.227 25.094 6.789 1 91.62 246 GLU B N 1
ATOM 4897 C CA . GLU B 1 246 ? 11.102 24.812 5.652 1 91.62 246 GLU B CA 1
ATOM 4898 C C . GLU B 1 246 ? 12.32 25.719 5.66 1 91.62 246 GLU B C 1
ATOM 4900 O O . GLU B 1 246 ? 13.406 25.312 5.246 1 91.62 246 GLU B O 1
ATOM 4905 N N . HIS B 1 247 ? 12.141 27 6.086 1 91.38 247 HIS B N 1
ATOM 4906 C CA . HIS B 1 247 ? 13.234 27.969 6.066 1 91.38 247 HIS B CA 1
ATOM 4907 C C . HIS B 1 247 ? 13.961 28 7.402 1 91.38 247 HIS B C 1
ATOM 4909 O O . HIS B 1 247 ? 14.883 28.797 7.594 1 91.38 247 HIS B O 1
ATOM 4915 N N . SER B 1 248 ? 13.625 27.125 8.219 1 94.56 248 SER B N 1
ATOM 4916 C CA . SER B 1 248 ? 14.281 27.031 9.516 1 94.56 248 SER B CA 1
ATOM 4917 C C . SER B 1 248 ? 15.438 26.047 9.484 1 94.56 248 SER B C 1
ATOM 4919 O O . SER B 1 248 ? 15.758 25.5 8.422 1 94.56 248 SER B O 1
ATOM 4921 N N . ARG B 1 249 ? 16.062 25.859 10.656 1 93 249 ARG B N 1
ATOM 4922 C CA . ARG B 1 249 ? 17.156 24.906 10.805 1 93 249 ARG B CA 1
ATOM 4923 C C . ARG B 1 249 ? 16.672 23.469 10.609 1 93 249 ARG B C 1
ATOM 4925 O O . ARG B 1 249 ? 17.391 22.641 10.062 1 93 249 ARG B O 1
ATOM 4932 N N . VAL B 1 250 ? 15.438 23.281 10.969 1 94.62 250 VAL B N 1
ATOM 4933 C CA . VAL B 1 250 ? 14.859 21.938 10.859 1 94.62 250 VAL B CA 1
ATOM 4934 C C . VAL B 1 250 ? 14.672 21.578 9.391 1 94.62 250 VAL B C 1
ATOM 4936 O O . VAL B 1 250 ? 15.016 20.469 8.969 1 94.62 250 VAL B O 1
ATOM 4939 N N . GLY B 1 251 ? 14.141 22.469 8.633 1 93.38 251 GLY B N 1
ATOM 4940 C CA . GLY B 1 251 ? 13.953 22.234 7.211 1 93.38 251 GLY B CA 1
ATOM 4941 C C . GLY B 1 251 ? 15.25 21.969 6.477 1 93.38 251 GLY B C 1
ATOM 4942 O O . GLY B 1 251 ? 15.312 21.094 5.617 1 93.38 251 GLY B O 1
ATOM 4943 N N . ARG B 1 252 ? 16.281 22.688 6.859 1 92.5 252 ARG B N 1
ATOM 4944 C CA . ARG B 1 252 ? 17.578 22.484 6.246 1 92.5 252 ARG B CA 1
ATOM 4945 C C . ARG B 1 252 ? 18.172 21.141 6.633 1 92.5 252 ARG B C 1
ATOM 4947 O O . ARG B 1 252 ? 18.828 20.484 5.82 1 92.5 252 ARG B O 1
ATOM 4954 N N . ALA B 1 253 ? 17.906 20.828 7.809 1 95.31 253 ALA B N 1
ATOM 4955 C CA . ALA B 1 253 ? 18.375 19.516 8.266 1 95.31 253 ALA B CA 1
ATOM 4956 C C . ALA B 1 253 ? 17.703 18.391 7.5 1 95.31 253 ALA B C 1
ATOM 4958 O O . ALA B 1 253 ? 18.344 17.406 7.133 1 95.31 253 ALA B O 1
ATOM 4959 N N . TRP B 1 254 ? 16.406 18.562 7.266 1 94.81 254 TRP B N 1
ATOM 4960 C CA . TRP B 1 254 ? 15.672 17.547 6.508 1 94.81 254 TRP B CA 1
ATOM 4961 C C . TRP B 1 254 ? 16.234 17.406 5.102 1 94.81 254 TRP B C 1
ATOM 4963 O O . TRP B 1 254 ? 16.453 16.281 4.625 1 94.81 254 TRP B O 1
ATOM 4973 N N . LEU B 1 255 ? 16.547 18.469 4.52 1 90.12 255 LEU B N 1
ATOM 4974 C CA . LEU B 1 255 ? 17.062 18.453 3.154 1 90.12 255 LEU B CA 1
ATOM 4975 C C . LEU B 1 255 ? 18.438 17.812 3.102 1 90.12 255 LEU B C 1
ATOM 4977 O O . LEU B 1 255 ? 18.75 17.062 2.17 1 90.12 255 LEU B O 1
ATOM 4981 N N . ALA B 1 256 ? 19.266 18.125 4.078 1 91.62 256 ALA B N 1
ATOM 4982 C CA . ALA B 1 256 ? 20.594 17.531 4.156 1 91.62 256 ALA B CA 1
ATOM 4983 C C . ALA B 1 256 ? 20.516 16.016 4.332 1 91.62 256 ALA B C 1
ATOM 4985 O O . ALA B 1 256 ? 21.25 15.273 3.688 1 91.62 256 ALA B O 1
ATOM 4986 N N . ILE B 1 257 ? 19.609 15.594 5.18 1 91.81 257 ILE B N 1
ATOM 4987 C CA . ILE B 1 257 ? 19.438 14.172 5.449 1 91.81 257 ILE B CA 1
ATOM 4988 C C . ILE B 1 257 ? 18.922 13.469 4.199 1 91.81 257 ILE B C 1
ATOM 4990 O O . ILE B 1 257 ? 19.375 12.367 3.871 1 91.81 257 ILE B O 1
ATOM 4994 N N . ARG B 1 258 ? 18.016 14.086 3.572 1 89.25 258 ARG B N 1
ATOM 4995 C CA . ARG B 1 258 ? 17.391 13.508 2.381 1 89.25 258 ARG B CA 1
ATOM 4996 C C . ARG B 1 258 ? 18.422 13.32 1.271 1 89.25 258 ARG B C 1
ATOM 4998 O O . ARG B 1 258 ? 18.359 12.336 0.525 1 89.25 258 ARG B O 1
ATOM 5005 N N . GLU B 1 259 ? 19.328 14.219 1.155 1 84.31 259 GLU B N 1
ATOM 5006 C CA . GLU B 1 259 ? 20.344 14.148 0.108 1 84.31 259 GLU B CA 1
ATOM 5007 C C . GLU B 1 259 ? 21.359 13.062 0.41 1 84.31 259 GLU B C 1
ATOM 5009 O O . GLU B 1 259 ? 21.672 12.227 -0.445 1 84.31 259 GLU B O 1
ATOM 5014 N N . ASP B 1 260 ? 21.969 13.203 1.535 1 87.31 260 ASP B N 1
ATOM 5015 C CA . ASP B 1 260 ? 22.938 12.211 1.979 1 87.31 260 ASP B CA 1
ATOM 5016 C C . ASP B 1 260 ? 22.984 12.125 3.502 1 87.31 260 ASP B C 1
ATOM 5018 O O . ASP B 1 260 ? 23.594 12.961 4.164 1 87.31 260 ASP B O 1
ATOM 5022 N N . GLU B 1 261 ? 22.328 11.039 3.902 1 86.38 261 GLU B N 1
ATOM 5023 C CA . GLU B 1 261 ? 22.219 10.891 5.352 1 86.38 261 GLU B CA 1
ATOM 5024 C C . GLU B 1 261 ? 23.594 10.734 6 1 86.38 261 GLU B C 1
ATOM 5026 O O . GLU B 1 261 ? 23.844 11.266 7.082 1 86.38 261 GLU B O 1
ATOM 5031 N N . ASP B 1 262 ? 24.484 9.977 5.371 1 84 262 ASP B N 1
ATOM 5032 C CA . ASP B 1 262 ? 25.812 9.758 5.922 1 84 262 ASP B CA 1
ATOM 5033 C C . ASP B 1 262 ? 26.609 11.062 5.961 1 84 262 ASP B C 1
ATOM 5035 O O . ASP B 1 262 ? 27.281 11.352 6.953 1 84 262 ASP B O 1
ATOM 5039 N N . ALA B 1 263 ? 26.516 11.805 4.875 1 87.56 263 ALA B N 1
ATOM 5040 C CA . ALA B 1 263 ? 27.203 13.094 4.824 1 87.56 263 ALA B CA 1
ATOM 5041 C C . ALA B 1 263 ? 26.656 14.047 5.879 1 87.56 263 ALA B C 1
ATOM 5043 O O . ALA B 1 263 ? 27.406 14.781 6.52 1 87.56 263 ALA B O 1
ATOM 5044 N N . ALA B 1 264 ? 25.344 14.039 6.051 1 91.81 264 ALA B N 1
ATOM 5045 C CA . ALA B 1 264 ? 24.719 14.898 7.047 1 91.81 264 ALA B CA 1
ATOM 5046 C C . ALA B 1 264 ? 25.188 14.547 8.453 1 91.81 264 ALA B C 1
ATOM 5048 O O . ALA B 1 264 ? 25.406 15.438 9.281 1 91.81 264 ALA B O 1
ATOM 5049 N N . SER B 1 265 ? 25.391 13.258 8.68 1 90.69 265 SER B N 1
ATOM 5050 C CA . SER B 1 265 ? 25.828 12.805 10 1 90.69 265 SER B CA 1
ATOM 5051 C C . SER B 1 265 ? 27.234 13.305 10.312 1 90.69 265 SER B C 1
ATOM 5053 O O . SER B 1 265 ? 27.531 13.664 11.453 1 90.69 265 SER B O 1
ATOM 5055 N N . VAL B 1 266 ? 28.062 13.281 9.359 1 92.06 266 VAL B N 1
ATOM 5056 C CA . VAL B 1 266 ? 29.438 13.75 9.523 1 92.06 266 VAL B CA 1
ATOM 5057 C C . VAL B 1 266 ? 29.453 15.242 9.836 1 92.06 266 VAL B C 1
ATOM 5059 O O . VAL B 1 266 ? 30.328 15.734 10.539 1 92.06 266 VAL B O 1
ATOM 5062 N N . MET B 1 267 ? 28.438 15.93 9.398 1 93 267 MET B N 1
ATOM 5063 C CA . MET B 1 267 ? 28.328 17.375 9.625 1 93 267 MET B CA 1
ATOM 5064 C C . MET B 1 267 ? 27.625 17.656 10.945 1 93 267 MET B C 1
ATOM 5066 O O . MET B 1 267 ? 27.344 18.812 11.266 1 93 267 MET B O 1
ATOM 5070 N N . GLY B 1 268 ? 27.234 16.672 11.711 1 91.81 268 GLY B N 1
ATOM 5071 C CA . GLY B 1 268 ? 26.672 16.828 13.047 1 91.81 268 GLY B CA 1
ATOM 5072 C C . GLY B 1 268 ? 25.156 16.859 13.055 1 91.81 268 GLY B C 1
ATOM 5073 O O . GLY B 1 268 ? 24.531 17.219 14.062 1 91.81 268 GLY B O 1
ATOM 5074 N N . VAL B 1 269 ? 24.594 16.594 11.977 1 92.25 269 VAL B N 1
ATOM 5075 C CA . VAL B 1 269 ? 23.125 16.562 11.922 1 92.25 269 VAL B CA 1
ATOM 5076 C C . VAL B 1 269 ? 22.625 15.18 12.359 1 92.25 269 VAL B C 1
ATOM 5078 O O . VAL B 1 269 ? 22.969 14.172 11.742 1 92.25 269 VAL B O 1
ATOM 5081 N N . TYR B 1 270 ? 21.828 15.148 13.477 1 92.19 270 TYR B N 1
ATOM 5082 C CA . TYR B 1 270 ? 21.281 13.891 13.992 1 92.19 270 TYR B CA 1
ATOM 5083 C C . TYR B 1 270 ? 20.078 13.438 13.188 1 92.19 270 TYR B C 1
ATOM 5085 O O . TYR B 1 270 ? 18.953 13.859 13.461 1 92.19 270 TYR B O 1
ATOM 5093 N N . GLY B 1 271 ? 20.266 12.57 12.328 1 92.31 271 GLY B N 1
ATOM 5094 C CA . GLY B 1 271 ? 19.234 12.133 11.391 1 92.31 271 GLY B CA 1
ATOM 5095 C C . GLY B 1 271 ? 18 11.586 12.07 1 92.31 271 GLY B C 1
ATOM 5096 O O . GLY B 1 271 ? 16.875 11.953 11.711 1 92.31 271 GLY B O 1
ATOM 5097 N N . PHE B 1 272 ? 18.172 10.828 13.125 1 93.12 272 PHE B N 1
ATOM 5098 C CA . PHE B 1 272 ? 17.062 10.164 13.805 1 93.12 272 PHE B CA 1
ATOM 5099 C C . PHE B 1 272 ? 16.094 11.188 14.398 1 93.12 272 PHE B C 1
ATOM 5101 O O . PHE B 1 272 ? 14.883 11.078 14.227 1 93.12 272 PHE B O 1
ATOM 5108 N N . LYS B 1 273 ? 16.594 12.148 15.039 1 94.44 273 LYS B N 1
ATOM 5109 C CA . LYS B 1 273 ? 15.789 13.164 15.703 1 94.44 273 LYS B CA 1
ATOM 5110 C C . LYS B 1 273 ? 14.961 13.953 14.688 1 94.44 273 LYS B C 1
ATOM 5112 O O . LYS B 1 273 ? 13.758 14.133 14.867 1 94.44 273 LYS B O 1
ATOM 5117 N N . PHE B 1 274 ? 15.594 14.367 13.656 1 95.56 274 PHE B N 1
ATOM 5118 C CA . PHE B 1 274 ? 14.922 15.219 12.688 1 95.56 274 PHE B CA 1
ATOM 5119 C C . PHE B 1 274 ? 13.922 14.414 11.859 1 95.56 274 PHE B C 1
ATOM 5121 O O . PHE B 1 274 ? 12.883 14.938 11.461 1 95.56 274 PHE B O 1
ATOM 5128 N N . LYS B 1 275 ? 14.227 13.188 11.594 1 95.5 275 LYS B N 1
ATOM 5129 C CA . LYS B 1 275 ? 13.266 12.328 10.906 1 95.5 275 LYS B CA 1
ATOM 5130 C C . LYS B 1 275 ? 12.031 12.086 11.766 1 95.5 275 LYS B C 1
ATOM 5132 O O . LYS B 1 275 ? 10.914 12.039 11.258 1 95.5 275 LYS B O 1
ATOM 5137 N N . LEU B 1 276 ? 12.281 11.977 13.023 1 96.56 276 LEU B N 1
ATOM 5138 C CA . LEU B 1 276 ? 11.172 11.789 13.945 1 96.56 276 LEU B CA 1
ATOM 5139 C C . LEU B 1 276 ? 10.289 13.039 13.992 1 96.56 276 LEU B C 1
ATOM 5141 O O . LEU B 1 276 ? 9.062 12.93 14.062 1 96.56 276 LEU B O 1
ATOM 5145 N N . TRP B 1 277 ? 10.891 14.156 13.914 1 96.5 277 TRP B N 1
ATOM 5146 C CA . TRP B 1 277 ? 10.141 15.406 13.875 1 96.5 277 TRP B CA 1
ATOM 5147 C C . TRP B 1 277 ? 9.297 15.492 12.609 1 96.5 277 TRP B C 1
ATOM 5149 O O . TRP B 1 277 ? 8.18 16 12.641 1 96.5 277 TRP B O 1
ATOM 5159 N N . ALA B 1 278 ? 9.867 15.023 11.547 1 96.5 278 ALA B N 1
ATOM 5160 C CA . ALA B 1 278 ? 9.125 15.031 10.289 1 96.5 278 ALA B CA 1
ATOM 5161 C C . ALA B 1 278 ? 7.863 14.172 10.398 1 96.5 278 ALA B C 1
ATOM 5163 O O . ALA B 1 278 ? 6.785 14.586 9.961 1 96.5 278 ALA B O 1
ATOM 5164 N N . PHE B 1 279 ? 8 13.023 11.055 1 96.75 279 PHE B N 1
ATOM 5165 C CA . PHE B 1 279 ? 6.859 12.133 11.234 1 96.75 279 PHE B CA 1
ATOM 5166 C C . PHE B 1 279 ? 5.824 12.766 12.156 1 96.75 279 PHE B C 1
ATOM 5168 O O . PHE B 1 279 ? 4.621 12.695 11.891 1 96.75 279 PHE B O 1
ATOM 5175 N N . ALA B 1 280 ? 6.293 13.359 13.188 1 97.69 280 ALA B N 1
ATOM 5176 C CA . ALA B 1 280 ? 5.391 13.977 14.156 1 97.69 280 ALA B CA 1
ATOM 5177 C C . ALA B 1 280 ? 4.609 15.125 13.523 1 97.69 280 ALA B C 1
ATOM 5179 O O . ALA B 1 280 ? 3.387 15.203 13.664 1 97.69 280 ALA B O 1
ATOM 5180 N N . ILE B 1 281 ? 5.289 15.961 12.852 1 97.38 281 ILE B N 1
ATOM 5181 C CA . ILE B 1 281 ? 4.676 17.141 12.242 1 97.38 281 ILE B CA 1
ATOM 5182 C C . ILE B 1 281 ? 3.752 16.703 11.102 1 97.38 281 ILE B C 1
ATOM 5184 O O . ILE B 1 281 ? 2.639 17.219 10.969 1 97.38 281 ILE B O 1
ATOM 5188 N N . GLY B 1 282 ? 4.27 15.812 10.266 1 97.62 282 GLY B N 1
ATOM 5189 C CA . GLY B 1 282 ? 3.412 15.266 9.227 1 97.62 282 GLY B CA 1
ATOM 5190 C C . GLY B 1 282 ? 2.135 14.648 9.758 1 97.62 282 GLY B C 1
ATOM 5191 O O . GLY B 1 282 ? 1.053 14.875 9.219 1 97.62 282 GLY B O 1
ATOM 5192 N N . ALA B 1 283 ? 2.277 13.891 10.828 1 98.38 283 ALA B N 1
ATOM 5193 C CA . ALA B 1 283 ? 1.129 13.242 11.445 1 98.38 283 ALA B CA 1
ATOM 5194 C C . ALA B 1 283 ? 0.144 14.266 11.992 1 98.38 283 ALA B C 1
ATOM 5196 O O . ALA B 1 283 ? -1.071 14.102 11.867 1 98.38 283 ALA B O 1
ATOM 5197 N N . ALA B 1 284 ? 0.648 15.32 12.594 1 98.38 284 ALA B N 1
ATOM 5198 C CA . ALA B 1 284 ? -0.192 16.375 13.148 1 98.38 284 ALA B CA 1
ATOM 5199 C C . ALA B 1 284 ? -1.061 17.016 12.07 1 98.38 284 ALA B C 1
ATOM 5201 O O . ALA B 1 284 ? -2.256 17.234 12.273 1 98.38 284 ALA B O 1
ATOM 5202 N N . LEU B 1 285 ? -0.464 17.266 10.953 1 98.31 285 LEU B N 1
ATOM 5203 C CA . LEU B 1 285 ? -1.192 17.906 9.852 1 98.31 285 LEU B CA 1
ATOM 5204 C C . LEU B 1 285 ? -2.201 16.938 9.242 1 98.31 285 LEU B C 1
ATOM 5206 O O . LEU B 1 285 ? -3.293 17.344 8.844 1 98.31 285 LEU B O 1
ATOM 5210 N N . GLY B 1 286 ? -1.811 15.664 9.148 1 97.69 286 GLY B N 1
ATOM 5211 C CA . GLY B 1 286 ? -2.773 14.656 8.727 1 97.69 286 GLY B CA 1
ATOM 5212 C C . GLY B 1 286 ? -3.961 14.547 9.664 1 97.69 286 GLY B C 1
ATOM 5213 O O . GLY B 1 286 ? -5.105 14.453 9.219 1 97.69 286 GLY B O 1
ATOM 5214 N N . GLY B 1 287 ? -3.67 14.578 10.914 1 98.12 287 GLY B N 1
ATOM 5215 C CA . GLY B 1 287 ? -4.727 14.523 11.914 1 98.12 287 GLY B CA 1
ATOM 5216 C C . GLY B 1 287 ? -5.648 15.734 11.867 1 98.12 287 GLY B C 1
ATOM 5217 O O . GLY B 1 287 ? -6.867 15.594 11.984 1 98.12 287 GLY B O 1
ATOM 5218 N N . LEU B 1 288 ? -5.059 16.922 11.727 1 98.06 288 LEU B N 1
ATOM 5219 C CA . LEU B 1 288 ? -5.84 18.156 11.633 1 98.06 288 LEU B CA 1
ATOM 5220 C C . LEU B 1 288 ? -6.828 18.078 10.469 1 98.06 288 LEU B C 1
ATOM 5222 O O . LEU B 1 288 ? -7.984 18.469 10.609 1 98.06 288 LEU B O 1
ATOM 5226 N N . SER B 1 289 ? -6.395 17.578 9.359 1 97.69 289 SER B N 1
ATOM 5227 C CA . SER B 1 289 ? -7.27 17.422 8.203 1 97.69 289 SER B CA 1
ATOM 5228 C C . SER B 1 289 ? -8.391 16.422 8.492 1 97.69 289 SER B C 1
ATOM 5230 O O . SER B 1 289 ? -9.516 16.594 8.023 1 97.69 289 SER B O 1
ATOM 5232 N N . GLY B 1 290 ? -8.062 15.414 9.25 1 97.5 290 GLY B N 1
ATOM 5233 C CA . GLY B 1 290 ? -9.07 14.445 9.633 1 97.5 290 GLY B CA 1
ATOM 5234 C C . GLY B 1 290 ? -10.172 15.031 10.492 1 97.5 290 GLY B C 1
ATOM 5235 O O . GLY B 1 290 ? -11.344 14.703 10.32 1 97.5 290 GLY B O 1
ATOM 5236 N N . VAL B 1 291 ? -9.781 15.914 11.414 1 97.19 291 VAL B N 1
ATOM 5237 C CA . VAL B 1 291 ? -10.742 16.578 12.281 1 97.19 291 VAL B CA 1
ATOM 5238 C C . VAL B 1 291 ? -11.719 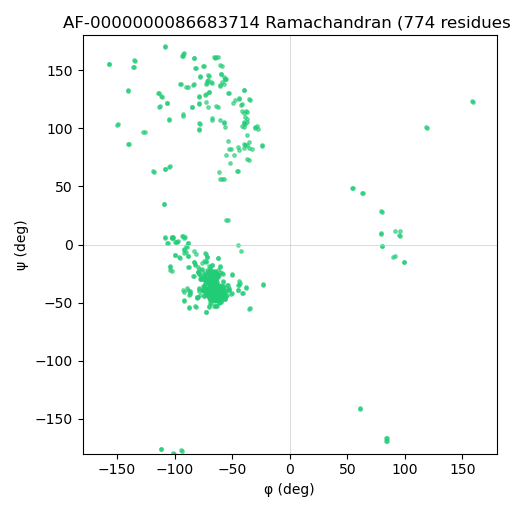17.391 11.43 1 97.19 291 VAL B C 1
ATOM 5240 O O . VAL B 1 291 ? -12.938 17.312 11.633 1 97.19 291 VAL B O 1
ATOM 5243 N N . LEU B 1 292 ? -11.188 18.156 10.492 1 96.31 292 LEU B N 1
ATOM 5244 C CA . LEU B 1 292 ? -12.023 19.016 9.641 1 96.31 292 LEU B CA 1
ATOM 5245 C C . LEU B 1 292 ? -12.93 18.172 8.75 1 96.31 292 LEU B C 1
ATOM 5247 O O . LEU B 1 292 ? -14.102 18.5 8.562 1 96.31 292 LEU B O 1
ATOM 5251 N N . PHE B 1 293 ? -12.422 17.094 8.258 1 95.88 293 PHE B N 1
ATOM 5252 C CA . PHE B 1 293 ? -13.188 16.203 7.406 1 95.88 293 PHE B CA 1
ATOM 5253 C C . PHE B 1 293 ? -14.359 15.594 8.172 1 95.88 293 PHE B C 1
ATOM 5255 O O . PHE B 1 293 ? -15.5 15.648 7.707 1 95.88 293 PHE B O 1
ATOM 5262 N N . ALA B 1 294 ? -14.062 15.008 9.305 1 95.88 294 ALA B N 1
ATOM 5263 C CA . ALA B 1 294 ? -15.094 14.336 10.094 1 95.88 294 ALA B CA 1
ATOM 5264 C C . ALA B 1 294 ? -16.141 15.328 10.578 1 95.88 294 ALA B C 1
ATOM 5266 O O . ALA B 1 294 ? -17.328 15 10.641 1 95.88 294 ALA B O 1
ATOM 5267 N N . SER B 1 295 ? -15.742 16.5 10.969 1 93.69 295 SER B N 1
ATOM 5268 C CA . SER B 1 295 ? -16.656 17.516 11.461 1 93.69 295 SER B CA 1
ATOM 5269 C C . SER B 1 295 ? -17.625 17.969 10.375 1 93.69 295 SER B C 1
ATOM 5271 O O . SER B 1 295 ? -18.812 18.188 10.641 1 93.69 295 SER B O 1
ATOM 5273 N N . ARG B 1 296 ? -17.141 18.109 9.203 1 91.94 296 ARG B N 1
ATOM 5274 C CA . ARG B 1 296 ? -18 18.516 8.094 1 91.94 296 ARG B CA 1
ATOM 5275 C C . ARG B 1 296 ? -18.938 17.391 7.68 1 91.94 296 ARG B C 1
ATOM 5277 O O . ARG B 1 296 ? -20.109 17.641 7.375 1 91.94 296 ARG B O 1
ATOM 5284 N N . GLN B 1 297 ? -18.438 16.219 7.664 1 91.12 297 GLN B N 1
ATOM 5285 C CA . GLN B 1 297 ? -19.234 15.07 7.25 1 91.12 297 GLN B CA 1
ATOM 5286 C C . GLN B 1 297 ? -20.297 14.727 8.305 1 91.12 297 GLN B C 1
ATOM 5288 O O . GLN B 1 297 ? -21.359 14.211 7.977 1 91.12 297 GLN B O 1
ATOM 5293 N N . GLY B 1 298 ? -20.016 14.961 9.531 1 91.69 298 GLY B N 1
ATOM 5294 C CA . GLY B 1 298 ? -20.922 14.664 10.633 1 91.69 298 GLY B CA 1
ATOM 5295 C C . GLY B 1 298 ? -20.891 13.203 11.039 1 91.69 298 GLY B C 1
ATOM 5296 O O . GLY B 1 298 ? -21.625 12.789 11.945 1 91.69 298 GLY B O 1
ATOM 5297 N N . TYR B 1 299 ? -20.109 12.445 10.352 1 92.5 299 TYR B N 1
ATOM 5298 C CA . TYR B 1 299 ? -19.984 11.031 10.656 1 92.5 299 TYR B CA 1
ATOM 5299 C C . TYR B 1 299 ? -18.656 10.469 10.148 1 92.5 299 TYR B C 1
ATOM 5301 O O . TYR B 1 299 ? -18.047 11.055 9.25 1 92.5 299 TYR B O 1
ATOM 5309 N N . VAL B 1 300 ? -18.203 9.367 10.789 1 94.69 300 VAL B N 1
ATOM 5310 C CA . VAL B 1 300 ? -16.969 8.711 10.375 1 94.69 300 VAL B CA 1
ATOM 5311 C C . VAL B 1 300 ? -17.141 7.195 10.461 1 94.69 300 VAL B C 1
ATOM 5313 O O . VAL B 1 300 ? -17.734 6.68 11.406 1 94.69 300 VAL B O 1
ATOM 5316 N N . ASP B 1 301 ? -16.734 6.539 9.445 1 95.31 301 ASP B N 1
ATOM 5317 C CA . ASP B 1 301 ? -16.672 5.082 9.453 1 95.31 301 ASP B CA 1
ATOM 5318 C C . ASP B 1 301 ? -15.359 4.574 8.867 1 95.31 301 ASP B C 1
ATOM 5320 O O . ASP B 1 301 ? -14.688 5.297 8.125 1 95.31 301 ASP B O 1
ATOM 5324 N N . PRO B 1 302 ? -14.961 3.4 9.164 1 93.31 302 PRO B N 1
ATOM 5325 C CA . PRO B 1 302 ? -13.648 2.885 8.758 1 93.31 302 PRO B CA 1
ATOM 5326 C C . PRO B 1 302 ? -13.5 2.785 7.242 1 93.31 302 PRO B C 1
ATOM 5328 O O . PRO B 1 302 ? -12.383 2.859 6.723 1 93.31 302 PRO B O 1
ATOM 5331 N N . ALA B 1 303 ? -14.531 2.652 6.523 1 90.12 303 ALA B N 1
ATOM 5332 C CA . ALA B 1 303 ? -14.484 2.498 5.07 1 90.12 303 ALA B CA 1
ATOM 5333 C C . ALA B 1 303 ? -13.992 3.777 4.398 1 90.12 303 ALA B C 1
ATOM 5335 O O . ALA B 1 303 ? -13.547 3.75 3.25 1 90.12 303 ALA B O 1
ATOM 5336 N N . ASN B 1 304 ? -14.047 4.902 5.137 1 92.44 304 ASN B N 1
ATOM 5337 C CA . ASN B 1 304 ? -13.602 6.184 4.594 1 92.44 304 ASN B CA 1
ATOM 5338 C C . ASN B 1 304 ? -12.086 6.25 4.48 1 92.44 304 ASN B C 1
ATOM 5340 O O . ASN B 1 304 ? -11.547 7.121 3.791 1 92.44 304 ASN B O 1
ATOM 5344 N N . PHE B 1 305 ? -11.461 5.324 5.133 1 94 305 PHE B N 1
ATOM 5345 C CA . PHE B 1 305 ? -10.016 5.43 5.246 1 94 305 PHE B CA 1
ATOM 5346 C C . PHE B 1 305 ? -9.336 4.227 4.598 1 94 305 PHE B C 1
ATOM 5348 O O . PHE B 1 305 ? -8.555 3.523 5.242 1 94 305 PHE B O 1
ATOM 5355 N N . SER B 1 306 ? -9.539 4.121 3.322 1 89 306 SER B N 1
ATOM 5356 C CA . SER B 1 306 ? -9.008 3 2.555 1 89 306 SER B CA 1
ATOM 5357 C C . SER B 1 306 ? -7.559 3.24 2.148 1 89 306 SER B C 1
ATOM 5359 O O . SER B 1 306 ? -7.09 4.383 2.152 1 89 306 SER B O 1
ATOM 5361 N N . LEU B 1 307 ? -6.926 2.201 1.844 1 87.38 307 LEU B N 1
ATOM 5362 C CA . LEU B 1 307 ? -5.551 2.291 1.357 1 87.38 307 LEU B CA 1
ATOM 5363 C C . LEU B 1 307 ? -5.496 3.012 0.015 1 87.38 307 LEU B C 1
ATOM 5365 O O . LEU B 1 307 ? -4.512 3.689 -0.292 1 87.38 307 LEU B O 1
ATOM 5369 N N . GLU B 1 308 ? -6.531 2.82 -0.737 1 86.94 308 GLU B N 1
ATOM 5370 C CA . GLU B 1 308 ? -6.613 3.523 -2.014 1 86.94 308 GLU B CA 1
ATOM 5371 C C . GLU B 1 308 ? -6.543 5.035 -1.819 1 86.94 308 GLU B C 1
ATOM 5373 O O . GLU B 1 308 ? -5.934 5.742 -2.625 1 86.94 308 GLU B O 1
ATOM 5378 N N . LEU B 1 309 ? -7.164 5.465 -0.76 1 91.06 309 LEU B N 1
ATOM 5379 C CA . LEU B 1 309 ? -7.113 6.887 -0.439 1 91.06 309 LEU B CA 1
ATOM 5380 C C . LEU B 1 309 ? -5.695 7.316 -0.084 1 91.06 309 LEU B C 1
ATOM 5382 O O . LEU B 1 309 ? -5.262 8.406 -0.461 1 91.06 309 LEU B O 1
ATOM 5386 N N . SER B 1 310 ? -5.027 6.496 0.628 1 93.19 310 SER B N 1
ATOM 5387 C CA . SER B 1 310 ? -3.646 6.809 0.987 1 93.19 310 SER B CA 1
ATOM 5388 C C . SER B 1 310 ? -2.768 6.926 -0.253 1 93.19 310 SER B C 1
ATOM 5390 O O . SER B 1 310 ? -1.893 7.793 -0.321 1 93.19 310 SER B O 1
ATOM 5392 N N . ILE B 1 311 ? -2.961 6.117 -1.173 1 89.88 311 ILE B N 1
ATOM 5393 C CA . ILE B 1 311 ? -2.211 6.156 -2.424 1 89.88 311 ILE B CA 1
ATOM 5394 C C . ILE B 1 311 ? -2.516 7.457 -3.166 1 89.88 311 ILE B C 1
ATOM 5396 O O . ILE B 1 311 ? -1.635 8.039 -3.805 1 89.88 311 ILE B O 1
ATOM 5400 N N . MET B 1 312 ? -3.736 7.801 -3.092 1 92.19 312 MET B N 1
ATOM 5401 C CA . MET B 1 312 ? -4.105 9.07 -3.713 1 92.19 312 MET B CA 1
ATOM 5402 C C . MET B 1 312 ? -3.332 10.227 -3.088 1 92.19 312 MET B C 1
ATOM 5404 O O . MET B 1 312 ? -2.881 11.133 -3.793 1 92.19 312 MET B O 1
ATOM 5408 N N . PHE B 1 313 ? -3.234 10.156 -1.78 1 95.56 313 PHE B N 1
ATOM 5409 C CA . PHE B 1 313 ? -2.457 11.188 -1.103 1 95.56 313 PHE B CA 1
ATOM 5410 C C . PHE B 1 313 ? -1.021 11.203 -1.613 1 95.56 313 PHE B C 1
ATOM 5412 O O . PHE B 1 313 ? -0.463 12.273 -1.877 1 95.56 313 PHE B O 1
ATOM 5419 N N . VAL B 1 314 ? -0.493 10.039 -1.762 1 94.38 314 VAL B N 1
ATOM 5420 C CA . VAL B 1 314 ? 0.877 9.93 -2.252 1 94.38 314 VAL B CA 1
ATOM 5421 C C . VAL B 1 314 ? 0.961 10.461 -3.68 1 94.38 314 VAL B C 1
ATOM 5423 O O . VAL B 1 314 ? 1.903 11.172 -4.027 1 94.38 314 VAL B O 1
ATOM 5426 N N . ALA B 1 315 ? -0.049 10.156 -4.465 1 93.06 315 ALA B N 1
ATOM 5427 C CA . ALA B 1 315 ? -0.081 10.602 -5.855 1 93.06 315 ALA B CA 1
ATOM 5428 C C . ALA B 1 315 ? -0.09 12.125 -5.938 1 93.06 315 ALA B C 1
ATOM 5430 O O . ALA B 1 315 ? 0.549 12.711 -6.816 1 93.06 315 ALA B O 1
ATOM 5431 N N . MET B 1 316 ? -0.804 12.742 -5.027 1 94.5 316 MET B N 1
ATOM 5432 C CA . MET B 1 316 ? -0.865 14.203 -5.016 1 94.5 316 MET B CA 1
ATOM 5433 C C . MET B 1 316 ? 0.524 14.805 -4.828 1 94.5 316 MET B C 1
ATOM 5435 O O . MET B 1 316 ? 0.882 15.773 -5.5 1 94.5 316 MET B O 1
ATOM 5439 N N . VAL B 1 317 ? 1.264 14.211 -3.984 1 94.56 317 VAL B N 1
ATOM 5440 C CA . VAL B 1 317 ? 2.594 14.719 -3.67 1 94.56 317 VAL B CA 1
ATOM 5441 C C . VAL B 1 317 ? 3.551 14.414 -4.82 1 94.56 317 VAL B C 1
ATOM 5443 O O . VAL B 1 317 ? 4.305 15.281 -5.262 1 94.56 317 VAL B O 1
ATOM 5446 N N . VAL B 1 318 ? 3.486 13.234 -5.332 1 90.38 318 VAL B N 1
ATOM 5447 C CA . VAL B 1 318 ? 4.422 12.789 -6.355 1 90.38 318 VAL B CA 1
ATOM 5448 C C . VAL B 1 318 ? 4.145 13.523 -7.668 1 90.38 318 VAL B C 1
ATOM 5450 O O . VAL B 1 318 ? 5.074 13.945 -8.359 1 90.38 318 VAL B O 1
ATOM 5453 N N . ILE B 1 319 ? 2.854 13.609 -7.969 1 89.69 319 ILE B N 1
ATOM 5454 C CA . ILE B 1 319 ? 2.469 14.289 -9.195 1 89.69 319 ILE B CA 1
ATOM 5455 C C . ILE B 1 319 ? 2.812 15.773 -9.086 1 89.69 319 ILE B C 1
ATOM 5457 O O . ILE B 1 319 ? 3.275 16.391 -10.055 1 89.69 319 ILE B O 1
ATOM 5461 N N . GLY B 1 320 ? 2.516 16.344 -8 1 92.19 320 GLY B N 1
ATOM 5462 C CA . GLY B 1 320 ? 2.768 17.766 -7.793 1 92.19 320 GLY B CA 1
ATOM 5463 C C . GLY B 1 320 ? 4.246 18.109 -7.785 1 92.19 320 GLY B C 1
ATOM 5464 O O . GLY B 1 320 ? 4.645 19.156 -8.297 1 92.19 320 GLY B O 1
ATOM 5465 N N . GLY B 1 321 ? 5.059 17.266 -7.227 1 90.31 321 GLY B N 1
ATOM 5466 C CA . GLY B 1 321 ? 6.48 17.516 -7.051 1 90.31 321 GLY B CA 1
ATOM 5467 C C . GLY B 1 321 ? 6.906 17.516 -5.594 1 90.31 321 GLY B C 1
ATOM 5468 O O . GLY B 1 321 ? 6.73 18.516 -4.898 1 90.31 321 GLY B O 1
ATOM 5469 N N . PRO B 1 322 ? 7.492 16.359 -5.176 1 90.06 322 PRO B N 1
ATOM 5470 C CA . PRO B 1 322 ? 7.891 16.312 -3.766 1 90.06 322 PRO B CA 1
ATOM 5471 C C . PRO B 1 322 ? 8.914 17.391 -3.404 1 90.06 322 PRO B C 1
ATOM 5473 O O . PRO B 1 322 ? 9.836 17.656 -4.18 1 90.06 322 PRO B O 1
ATOM 5476 N N . GLY B 1 323 ? 8.75 18.047 -2.273 1 90.44 323 GLY B N 1
ATOM 5477 C CA . GLY B 1 323 ? 9.688 19.047 -1.807 1 90.44 323 GLY B CA 1
ATOM 5478 C C . GLY B 1 323 ? 9.234 20.469 -2.105 1 90.44 323 GLY B C 1
ATOM 5479 O O . GLY B 1 323 ? 9.789 21.438 -1.571 1 90.44 323 GLY B O 1
ATOM 5480 N N . ASN B 1 324 ? 8.25 20.578 -2.984 1 92 324 ASN B N 1
ATOM 5481 C CA . ASN B 1 324 ? 7.699 21.891 -3.311 1 92 324 ASN B CA 1
ATOM 5482 C C . ASN B 1 324 ? 6.258 22.031 -2.834 1 92 324 ASN B C 1
ATOM 5484 O O . ASN B 1 324 ? 5.363 21.344 -3.346 1 92 324 ASN B O 1
ATOM 5488 N N . MET B 1 325 ? 6.066 22.953 -1.983 1 92.69 325 MET B N 1
ATOM 5489 C CA . MET B 1 325 ? 4.742 23.109 -1.383 1 92.69 325 MET B CA 1
ATOM 5490 C C . MET B 1 325 ? 3.715 23.531 -2.426 1 92.69 325 MET B C 1
ATOM 5492 O O . MET B 1 325 ? 2.592 23.031 -2.439 1 92.69 325 MET B O 1
ATOM 5496 N N . ALA B 1 326 ? 4.059 24.438 -3.297 1 91.56 326 ALA B N 1
ATOM 5497 C CA . ALA B 1 326 ? 3.143 24.906 -4.336 1 91.56 326 ALA B CA 1
ATOM 5498 C C . ALA B 1 326 ? 2.797 23.781 -5.305 1 91.56 326 ALA B C 1
ATOM 5500 O O . ALA B 1 326 ? 1.65 23.656 -5.746 1 91.56 326 ALA B O 1
ATOM 5501 N N . GLY B 1 327 ? 3.795 23 -5.668 1 92.62 327 GLY B N 1
ATOM 5502 C CA . GLY B 1 327 ? 3.557 21.875 -6.547 1 92.62 327 GLY B CA 1
ATOM 5503 C C . GLY B 1 327 ? 2.604 20.844 -5.953 1 92.62 327 GLY B C 1
ATOM 5504 O O . GLY B 1 327 ? 1.67 20.406 -6.625 1 92.62 327 GLY B O 1
ATOM 5505 N N . VAL B 1 328 ? 2.828 20.547 -4.734 1 95.06 328 VAL B N 1
ATOM 5506 C CA . VAL B 1 328 ? 2.012 19.531 -4.062 1 95.06 328 VAL B CA 1
ATOM 5507 C C . VAL B 1 328 ? 0.577 20.047 -3.926 1 95.06 328 VAL B C 1
ATOM 5509 O O . VAL B 1 328 ? -0.375 19.266 -4.035 1 95.06 328 VAL B O 1
ATOM 5512 N N . ALA B 1 329 ? 0.4 21.375 -3.678 1 95.44 329 ALA B N 1
ATOM 5513 C CA . ALA B 1 329 ? -0.935 21.969 -3.623 1 95.44 329 ALA B CA 1
ATOM 5514 C C . ALA B 1 329 ? -1.65 21.828 -4.965 1 95.44 329 ALA B C 1
ATOM 5516 O O . ALA B 1 329 ? -2.83 21.469 -5.012 1 95.44 329 ALA B O 1
ATOM 5517 N N . VAL B 1 330 ? -0.949 22.047 -6.047 1 93.38 330 VAL B N 1
ATOM 5518 C CA . VAL B 1 330 ? -1.52 21.922 -7.383 1 93.38 330 VAL B CA 1
ATOM 5519 C C . VAL B 1 330 ? -1.904 20.469 -7.652 1 93.38 330 VAL B C 1
ATOM 5521 O O . VAL B 1 330 ? -2.959 20.203 -8.234 1 93.38 330 VAL B O 1
ATOM 5524 N N . GLY B 1 331 ? -1.004 19.578 -7.27 1 92.75 331 GLY B N 1
ATOM 5525 C CA . GLY B 1 331 ? -1.33 18.172 -7.41 1 92.75 331 GLY B CA 1
ATOM 5526 C C . GLY B 1 331 ? -2.609 17.781 -6.695 1 92.75 331 GLY B C 1
ATOM 5527 O O . GLY B 1 331 ? -3.436 17.047 -7.242 1 92.75 331 GLY B O 1
ATOM 5528 N N . ALA B 1 332 ? -2.742 18.266 -5.473 1 95.06 332 ALA B N 1
ATOM 5529 C CA . ALA B 1 332 ? -3.943 17.984 -4.691 1 95.06 332 ALA B CA 1
ATOM 5530 C C . ALA B 1 332 ? -5.184 18.578 -5.359 1 95.06 332 ALA B C 1
ATOM 5532 O O . ALA B 1 332 ? -6.23 17.922 -5.414 1 95.06 332 ALA B O 1
ATOM 5533 N N . ILE B 1 333 ? -5.09 19.781 -5.875 1 92.44 333 ILE B N 1
ATOM 5534 C CA . ILE B 1 333 ? -6.203 20.469 -6.527 1 92.44 333 ILE B CA 1
ATOM 5535 C C . ILE B 1 333 ? -6.605 19.703 -7.789 1 92.44 333 ILE B C 1
ATOM 5537 O O . ILE B 1 333 ? -7.793 19.453 -8.016 1 92.44 333 ILE B O 1
ATOM 5541 N N . LEU B 1 334 ? -5.672 19.266 -8.562 1 88.44 334 LEU B N 1
ATOM 5542 C CA . LEU B 1 334 ? -5.941 18.594 -9.828 1 88.44 334 LEU B CA 1
ATOM 5543 C C . LEU B 1 334 ? -6.613 17.234 -9.602 1 88.44 334 LEU B C 1
ATOM 5545 O O . LEU B 1 334 ? -7.617 16.922 -10.242 1 88.44 334 LEU B O 1
ATOM 5549 N N . LEU B 1 335 ? -6.109 16.531 -8.695 1 87.88 335 LEU B N 1
ATOM 5550 C CA . LEU B 1 335 ? -6.609 15.172 -8.492 1 87.88 335 LEU B CA 1
ATOM 5551 C C . LEU B 1 335 ? -7.953 15.188 -7.773 1 87.88 335 LEU B C 1
ATOM 5553 O O . LEU B 1 335 ? -8.688 14.203 -7.797 1 87.88 335 LEU B O 1
ATOM 5557 N N . THR B 1 336 ? -8.234 16.25 -7.086 1 86.06 336 THR B N 1
ATOM 5558 C CA . THR B 1 336 ? -9.523 16.375 -6.414 1 86.06 336 THR B CA 1
ATOM 5559 C C . THR B 1 336 ? -10.562 17 -7.344 1 86.06 336 THR B C 1
ATOM 5561 O O . THR B 1 336 ? -11.711 16.578 -7.379 1 86.06 336 THR B O 1
ATOM 5564 N N . TYR B 1 337 ? -10.18 17.953 -8.117 1 82.19 337 TYR B N 1
ATOM 5565 C CA . TYR B 1 337 ? -11.094 18.75 -8.938 1 82.19 337 TYR B CA 1
ATOM 5566 C C . TYR B 1 337 ? -11.5 17.984 -10.195 1 82.19 337 TYR B C 1
ATOM 5568 O O . TYR B 1 337 ? -12.664 18 -10.594 1 82.19 337 TYR B O 1
ATOM 5576 N N . ILE B 1 338 ? -10.602 17.234 -10.812 1 77.31 338 ILE B N 1
ATOM 5577 C CA . ILE B 1 338 ? -10.844 16.625 -12.117 1 77.31 338 ILE B CA 1
ATOM 5578 C C . ILE B 1 338 ? -11.953 15.586 -12.016 1 77.31 338 ILE B C 1
ATOM 5580 O O . ILE B 1 338 ? -12.914 15.609 -12.789 1 77.31 338 ILE B O 1
ATOM 5584 N N . PRO B 1 339 ? -11.836 14.766 -11.023 1 74.94 339 PRO B N 1
ATOM 5585 C CA . PRO B 1 339 ? -12.914 13.773 -10.938 1 74.94 339 PRO B CA 1
ATOM 5586 C C . PRO B 1 339 ? -14.258 14.398 -10.586 1 74.94 339 PRO B C 1
ATOM 5588 O O . PRO B 1 339 ? -15.312 13.867 -10.953 1 74.94 339 PRO B O 1
ATOM 5591 N N . GLU B 1 340 ? -14.234 15.445 -9.828 1 70.44 340 GLU B N 1
ATOM 5592 C CA . GLU B 1 340 ? -15.484 16.109 -9.453 1 70.44 340 GLU B CA 1
ATOM 5593 C C . GLU B 1 340 ? -16.109 16.828 -10.641 1 70.44 340 GLU B C 1
ATOM 5595 O O . GLU B 1 340 ? -17.328 16.938 -10.734 1 70.44 340 GLU B O 1
ATOM 5600 N N . ARG B 1 341 ? -15.258 17.281 -11.461 1 71.62 341 ARG B N 1
ATOM 5601 C CA . ARG B 1 341 ? -15.758 18 -12.625 1 71.62 341 ARG B CA 1
ATOM 5602 C C . ARG B 1 341 ? -16.328 17.031 -13.656 1 71.62 341 ARG B C 1
ATOM 5604 O O . ARG B 1 341 ? -17.312 17.359 -14.336 1 71.62 341 ARG B O 1
ATOM 5611 N N . PHE B 1 342 ? -15.625 15.922 -13.781 1 67.56 342 PHE B N 1
ATOM 5612 C CA . PHE B 1 342 ? -16.078 14.953 -14.773 1 67.56 342 PHE B CA 1
ATOM 5613 C C . PHE B 1 342 ? -16.672 13.727 -14.102 1 67.56 342 PHE B C 1
ATOM 5615 O O . PHE B 1 342 ? -16.047 12.672 -14.047 1 67.56 342 PHE B O 1
ATOM 5622 N N . ARG B 1 343 ? -17.75 13.953 -13.438 1 60.62 343 ARG B N 1
ATOM 5623 C CA . ARG B 1 343 ? -18.406 12.906 -12.664 1 60.62 343 ARG B CA 1
ATOM 5624 C C . ARG B 1 343 ? -18.469 11.602 -13.461 1 60.62 343 ARG B C 1
ATOM 5626 O O . ARG B 1 343 ? -18.391 10.516 -12.883 1 60.62 343 ARG B O 1
ATOM 5633 N N . GLU B 1 344 ? -18.641 11.75 -14.734 1 59.59 344 GLU B N 1
ATOM 5634 C CA . GLU B 1 344 ? -18.641 10.547 -15.562 1 59.59 344 GLU B CA 1
ATOM 5635 C C . GLU B 1 344 ? -17.312 9.797 -15.453 1 59.59 344 GLU B C 1
ATOM 5637 O O . GLU B 1 344 ? -17.266 8.586 -15.641 1 59.59 344 GLU B O 1
ATOM 5642 N N . LEU B 1 345 ? -16.344 10.594 -14.992 1 61.19 345 LEU B N 1
ATOM 5643 C CA . LEU B 1 345 ? -15.008 10.008 -14.914 1 61.19 345 LEU B CA 1
ATOM 5644 C C . LEU B 1 345 ? -14.703 9.531 -13.5 1 61.19 345 LEU B C 1
ATOM 5646 O O . LEU B 1 345 ? -13.594 9.086 -13.211 1 61.19 345 LEU B O 1
ATOM 5650 N N . SER B 1 346 ? -15.758 9.742 -12.711 1 61.12 346 SER B N 1
ATOM 5651 C CA . SER B 1 346 ? -15.523 9.398 -11.312 1 61.12 346 SER B CA 1
ATOM 5652 C C . SER B 1 346 ? -15.117 7.941 -11.156 1 61.12 346 SER B C 1
ATOM 5654 O O . SER B 1 346 ? -14.281 7.605 -10.312 1 61.12 346 SER B O 1
ATOM 5656 N N . ASP B 1 347 ? -15.688 7.141 -12.094 1 65.12 347 ASP B N 1
ATOM 5657 C CA . ASP B 1 347 ? -15.344 5.727 -12.023 1 65.12 347 ASP B CA 1
ATOM 5658 C C . ASP B 1 347 ? -13.898 5.496 -12.469 1 65.12 347 ASP B C 1
ATOM 5660 O O . ASP B 1 347 ? -13.305 4.461 -12.148 1 65.12 347 ASP B O 1
ATOM 5664 N N . TYR B 1 348 ? -13.359 6.586 -13.031 1 72.5 348 TYR B N 1
ATOM 5665 C CA . TYR B 1 348 ? -12.016 6.414 -13.586 1 72.5 348 TYR B CA 1
ATOM 5666 C C . TYR B 1 348 ? -10.984 7.137 -12.734 1 72.5 348 TYR B C 1
ATOM 5668 O O . TYR B 1 348 ? -9.805 7.195 -13.094 1 72.5 348 TYR B O 1
ATOM 5676 N N . ARG B 1 349 ? -11.453 7.68 -11.578 1 76.56 349 ARG B N 1
ATOM 5677 C CA . ARG B 1 349 ? -10.531 8.406 -10.711 1 76.56 349 ARG B CA 1
ATOM 5678 C C . ARG B 1 349 ? -9.344 7.535 -10.32 1 76.56 349 ARG B C 1
ATOM 5680 O O . ARG B 1 349 ? -8.188 7.938 -10.484 1 76.56 349 ARG B O 1
ATOM 5687 N N . PRO B 1 350 ? -9.688 6.328 -9.93 1 78.19 350 PRO B N 1
ATOM 5688 C CA . PRO B 1 350 ? -8.539 5.504 -9.539 1 78.19 350 PRO B CA 1
ATOM 5689 C C . PRO B 1 350 ? -7.609 5.191 -10.711 1 78.19 350 PRO B C 1
ATOM 5691 O O . PRO B 1 350 ? -6.398 5.051 -10.523 1 78.19 350 PRO B O 1
ATOM 5694 N N . LEU B 1 351 ? -8.18 5.137 -11.875 1 80.31 351 LEU B N 1
ATOM 5695 C CA . LEU B 1 351 ? -7.355 4.895 -13.055 1 80.31 351 LEU B CA 1
ATOM 5696 C C . LEU B 1 351 ? -6.453 6.086 -13.344 1 80.31 351 LEU B C 1
ATOM 5698 O O . LEU B 1 351 ? -5.277 5.918 -13.68 1 80.31 351 LEU B O 1
ATOM 5702 N N . MET B 1 352 ? -6.988 7.254 -13.156 1 81.38 352 MET B N 1
ATOM 5703 C CA . MET B 1 352 ? -6.211 8.469 -13.359 1 81.38 352 MET B CA 1
ATOM 5704 C C . MET B 1 352 ? -5.066 8.562 -12.359 1 81.38 352 MET B C 1
ATOM 5706 O O . MET B 1 352 ? -3.945 8.922 -12.719 1 81.38 352 MET B O 1
ATOM 5710 N N . VAL B 1 353 ? -5.367 8.188 -11.172 1 83.12 353 VAL B N 1
ATOM 5711 C CA . VAL B 1 353 ? -4.367 8.219 -10.109 1 83.12 353 VAL B CA 1
ATOM 5712 C C . VAL B 1 353 ? -3.256 7.219 -10.414 1 83.12 353 VAL B C 1
ATOM 5714 O O . VAL B 1 353 ? -2.072 7.562 -10.375 1 83.12 353 VAL B O 1
ATOM 5717 N N . GLY B 1 354 ? -3.732 6.062 -10.805 1 82.94 354 GLY B N 1
ATOM 5718 C CA . GLY B 1 354 ? -2.752 5.043 -11.141 1 82.94 354 GLY B CA 1
ATOM 5719 C C . GLY B 1 354 ? -1.884 5.418 -12.328 1 82.94 354 GLY B C 1
ATOM 5720 O O . GLY B 1 354 ? -0.663 5.258 -12.281 1 82.94 354 GLY B O 1
ATOM 5721 N N . LEU B 1 355 ? -2.508 5.918 -13.352 1 86 355 LEU B N 1
ATOM 5722 C CA . LEU B 1 355 ? -1.775 6.32 -14.555 1 86 355 LEU B CA 1
ATOM 5723 C C . LEU B 1 355 ? -0.809 7.457 -14.242 1 86 355 LEU B C 1
ATOM 5725 O O . LEU B 1 355 ? 0.327 7.461 -14.719 1 86 355 LEU B O 1
ATOM 5729 N N . ALA B 1 356 ? -1.303 8.383 -13.469 1 85.31 356 ALA B N 1
ATOM 5730 C CA . ALA B 1 356 ? -0.458 9.508 -13.094 1 85.31 356 ALA B CA 1
ATOM 5731 C C . ALA B 1 356 ? 0.752 9.047 -12.281 1 85.31 356 ALA B C 1
ATOM 5733 O O . ALA B 1 356 ? 1.866 9.539 -12.484 1 85.31 356 ALA B O 1
ATOM 5734 N N . LEU B 1 357 ? 0.532 8.102 -11.406 1 86.5 357 LEU B N 1
ATOM 5735 C CA . LEU B 1 357 ? 1.602 7.602 -10.547 1 86.5 357 LEU B CA 1
ATOM 5736 C C . LEU B 1 357 ? 2.658 6.871 -11.367 1 86.5 357 LEU B C 1
ATOM 5738 O O . LEU B 1 357 ? 3.826 6.809 -10.969 1 86.5 357 LEU B O 1
ATOM 5742 N N . VAL B 1 358 ? 2.223 6.348 -12.461 1 84.69 358 VAL B N 1
ATOM 5743 C CA . VAL B 1 358 ? 3.158 5.578 -13.281 1 84.69 358 VAL B CA 1
ATOM 5744 C C . VAL B 1 358 ? 3.814 6.488 -14.312 1 84.69 358 VAL B C 1
ATOM 5746 O O . VAL B 1 358 ? 5.035 6.469 -14.484 1 84.69 358 VAL B O 1
ATOM 5749 N N . ILE B 1 359 ? 3.111 7.383 -14.922 1 87 359 ILE B N 1
ATOM 5750 C CA . ILE B 1 359 ? 3.566 8.117 -16.094 1 87 359 ILE B CA 1
ATOM 5751 C C . ILE B 1 359 ? 4.359 9.352 -15.664 1 87 359 ILE B C 1
ATOM 5753 O O . ILE B 1 359 ? 5.43 9.633 -16.203 1 87 359 ILE B O 1
ATOM 5757 N N . ILE B 1 360 ? 3.936 10.062 -14.688 1 84.94 360 ILE B N 1
ATOM 5758 C CA . ILE B 1 360 ? 4.508 11.359 -14.367 1 84.94 360 ILE B CA 1
ATOM 5759 C C . ILE B 1 360 ? 5.93 11.188 -13.836 1 84.94 360 ILE B C 1
ATOM 5761 O O . ILE B 1 360 ? 6.855 11.859 -14.297 1 84.94 360 ILE B O 1
ATOM 5765 N N . PRO B 1 361 ? 6.109 10.266 -12.93 1 79.88 361 PRO B N 1
ATOM 5766 C CA . PRO B 1 361 ? 7.488 10.117 -12.461 1 79.88 361 PRO B CA 1
ATOM 5767 C C . PRO B 1 361 ? 8.445 9.68 -13.57 1 79.88 361 PRO B C 1
ATOM 5769 O O . PRO B 1 361 ? 9.641 9.969 -13.508 1 79.88 361 PRO B O 1
ATOM 5772 N N . ILE B 1 362 ? 7.93 8.977 -14.562 1 79.81 362 ILE B N 1
ATOM 5773 C CA . ILE B 1 362 ? 8.758 8.5 -15.664 1 79.81 362 ILE B CA 1
ATOM 5774 C C . ILE B 1 362 ? 9.086 9.664 -16.594 1 79.81 362 ILE B C 1
ATOM 5776 O O . ILE B 1 362 ? 10.227 9.797 -17.047 1 79.81 362 ILE B O 1
ATOM 5780 N N . LEU B 1 363 ? 8.156 10.539 -16.844 1 83.38 363 LEU B N 1
ATOM 5781 C CA . LEU B 1 363 ? 8.336 11.625 -17.812 1 83.38 363 LEU B CA 1
ATOM 5782 C C . LEU B 1 363 ? 8.984 12.836 -17.141 1 83.38 363 LEU B C 1
ATOM 5784 O O . LEU B 1 363 ? 9.828 13.5 -17.75 1 83.38 363 LEU B O 1
ATOM 5788 N N . ARG B 1 364 ? 8.547 13.117 -15.906 1 83.06 364 ARG B N 1
ATOM 5789 C CA . ARG B 1 364 ? 9.031 14.273 -15.156 1 83.06 364 ARG B CA 1
ATOM 5790 C C . ARG B 1 364 ? 9.234 13.922 -13.688 1 83.06 364 ARG B C 1
ATOM 5792 O O . ARG B 1 364 ? 8.391 14.242 -12.844 1 83.06 364 ARG B O 1
ATOM 5799 N N . PRO B 1 365 ? 10.383 13.414 -13.43 1 75.31 365 PRO B N 1
ATOM 5800 C CA . PRO B 1 365 ? 10.633 12.953 -12.062 1 75.31 365 PRO B CA 1
ATOM 5801 C C . PRO B 1 365 ? 10.562 14.078 -11.039 1 75.31 365 PRO B C 1
ATOM 5803 O O . PRO B 1 365 ? 10.43 13.82 -9.836 1 75.31 365 PRO B O 1
ATOM 5806 N N . GLN B 1 366 ? 10.523 15.32 -11.484 1 78.38 366 GLN B N 1
ATOM 5807 C CA . GLN B 1 366 ? 10.484 16.438 -10.555 1 78.38 366 GLN B CA 1
ATOM 5808 C C . GLN B 1 366 ? 9.047 16.844 -10.242 1 78.38 366 GLN B C 1
ATOM 5810 O O . GLN B 1 366 ? 8.797 17.641 -9.328 1 78.38 366 GLN B O 1
ATOM 5815 N N . GLY B 1 367 ? 8.07 16.234 -10.883 1 81.12 367 GLY B N 1
ATOM 5816 C CA . GLY B 1 367 ? 6.676 16.609 -10.719 1 81.12 367 GLY B CA 1
ATOM 5817 C C . GLY B 1 367 ? 6.262 17.766 -11.602 1 81.12 367 GLY B C 1
ATOM 5818 O O . GLY B 1 367 ? 7.016 18.188 -12.484 1 81.12 367 GLY B O 1
ATOM 5819 N N . LEU B 1 368 ? 5.172 18.266 -11.375 1 83.25 368 LEU B N 1
ATOM 5820 C CA . LEU B 1 368 ? 4.621 19.328 -12.211 1 83.25 368 LEU B CA 1
ATOM 5821 C C . LEU B 1 368 ? 5.348 20.641 -11.961 1 83.25 368 LEU B C 1
ATOM 5823 O O . LEU B 1 368 ? 5.66 21.375 -12.906 1 83.25 368 LEU B O 1
ATOM 5827 N N . ILE B 1 369 ? 5.613 20.922 -10.688 1 82.69 369 ILE B N 1
ATOM 5828 C CA . ILE B 1 369 ? 6.355 22.109 -10.312 1 82.69 369 ILE B CA 1
ATOM 5829 C C . ILE B 1 369 ? 7.547 21.734 -9.438 1 82.69 369 ILE B C 1
ATOM 5831 O O . ILE B 1 369 ? 7.398 21.562 -8.227 1 82.69 369 ILE B O 1
ATOM 5835 N N . PRO B 1 370 ? 8.672 21.641 -10.195 1 75.25 370 PRO B N 1
ATOM 5836 C CA . PRO B 1 370 ? 9.852 21.188 -9.453 1 75.25 370 PRO B CA 1
ATOM 5837 C C . PRO B 1 370 ? 10.391 22.234 -8.492 1 75.25 370 PRO B C 1
ATOM 5839 O O . PRO B 1 370 ? 10.211 23.438 -8.719 1 75.25 370 PRO B O 1
ATOM 5842 N N . SER B 1 371 ? 10.812 21.688 -7.328 1 72.06 371 SER B N 1
ATOM 5843 C CA . SER B 1 371 ? 11.547 22.594 -6.449 1 72.06 371 SER B CA 1
ATOM 5844 C C . SER B 1 371 ? 12.922 22.922 -7.027 1 72.06 371 SER B C 1
ATOM 5846 O O . SER B 1 371 ? 13.531 22.109 -7.711 1 72.06 371 SER B O 1
ATOM 5848 N N . ARG B 1 372 ? 13.211 24.156 -7.047 1 64.19 372 ARG B N 1
ATOM 5849 C CA . ARG B 1 372 ? 14.5 24.562 -7.582 1 64.19 372 ARG B CA 1
ATOM 5850 C C . ARG B 1 372 ? 15.617 23.672 -7.062 1 64.19 372 ARG B C 1
ATOM 5852 O O . ARG B 1 372 ? 16.516 23.281 -7.816 1 64.19 372 ARG B O 1
ATOM 5859 N N . ARG B 1 373 ? 15.492 23.375 -5.918 1 63.69 373 ARG B N 1
ATOM 5860 C CA . ARG B 1 373 ? 16.531 22.578 -5.293 1 63.69 373 ARG B CA 1
ATOM 5861 C C . ARG B 1 373 ? 16.516 21.141 -5.828 1 63.69 373 ARG B C 1
ATOM 5863 O O . ARG B 1 373 ? 17.578 20.594 -6.16 1 63.69 373 ARG B O 1
ATOM 5870 N N . ARG B 1 374 ? 15.414 20.672 -5.977 1 61.91 374 ARG B N 1
ATOM 5871 C CA . ARG B 1 374 ? 15.281 19.297 -6.477 1 61.91 374 ARG B CA 1
ATOM 5872 C C . ARG B 1 374 ? 15.734 19.203 -7.93 1 61.91 374 ARG B C 1
ATOM 5874 O O . ARG B 1 374 ? 16.359 18.219 -8.328 1 61.91 374 ARG B O 1
ATOM 5881 N N . ALA B 1 375 ? 15.367 20.219 -8.625 1 64.38 375 ALA B N 1
ATOM 5882 C CA . ALA B 1 375 ? 15.773 20.266 -10.031 1 64.38 375 ALA B CA 1
ATOM 5883 C C . ALA B 1 375 ? 17.297 20.25 -10.164 1 64.38 375 ALA B C 1
ATOM 5885 O O . ALA B 1 375 ? 17.828 19.594 -11.062 1 64.38 375 ALA B O 1
ATOM 5886 N N . ARG B 1 376 ? 17.875 20.875 -9.266 1 62.34 376 ARG B N 1
ATOM 5887 C CA . ARG B 1 376 ? 19.344 20.938 -9.305 1 62.34 376 ARG B CA 1
ATOM 5888 C C . ARG B 1 376 ? 19.953 19.594 -8.914 1 62.34 376 ARG B C 1
ATOM 5890 O O . ARG B 1 376 ? 20.938 19.172 -9.5 1 62.34 376 ARG B O 1
ATOM 5897 N N . GLU B 1 377 ? 19.312 18.969 -7.973 1 63.75 377 GLU B N 1
ATOM 5898 C CA . GLU B 1 377 ? 19.797 17.672 -7.52 1 63.75 377 GLU B CA 1
ATOM 5899 C C . GLU B 1 377 ? 19.703 16.625 -8.633 1 63.75 377 GLU B C 1
ATOM 5901 O O . GLU B 1 377 ? 20.641 15.844 -8.828 1 63.75 377 GLU B O 1
ATOM 5906 N N . LEU B 1 378 ? 18.641 16.656 -9.297 1 61.34 378 LEU B N 1
ATOM 5907 C CA . LEU B 1 378 ? 18.438 15.703 -10.383 1 61.34 378 LEU B CA 1
ATOM 5908 C C . LEU B 1 378 ? 19.375 15.984 -11.547 1 61.34 378 LEU B C 1
ATOM 5910 O O . LEU B 1 378 ? 19.875 15.055 -12.188 1 61.34 378 LEU B O 1
ATOM 5914 N N . LYS B 1 379 ? 19.547 17.25 -11.805 1 60.53 379 LYS B N 1
ATOM 5915 C CA . LYS B 1 379 ? 20.484 17.641 -12.859 1 60.53 379 LYS B CA 1
ATOM 5916 C C . LYS B 1 379 ? 21.906 17.188 -12.523 1 60.53 379 LYS B C 1
ATOM 5918 O O . LYS B 1 379 ? 22.625 16.719 -13.406 1 60.53 379 LYS B O 1
ATOM 5923 N N . ASP B 1 380 ? 22.234 17.297 -11.289 1 60.56 380 ASP B N 1
ATOM 5924 C CA . ASP B 1 380 ? 23.578 16.891 -10.859 1 60.56 380 ASP B CA 1
ATOM 5925 C C . ASP B 1 380 ? 23.75 15.383 -10.961 1 60.56 380 ASP B C 1
ATOM 5927 O O . ASP B 1 380 ? 24.812 14.898 -11.352 1 60.56 380 ASP B O 1
ATOM 5931 N N . ARG B 1 381 ? 22.734 14.688 -10.648 1 57.97 381 ARG B N 1
ATOM 5932 C CA . ARG B 1 381 ? 22.781 13.234 -10.703 1 57.97 381 ARG B CA 1
ATOM 5933 C C . ARG B 1 381 ? 22.844 12.734 -12.141 1 57.97 381 ARG B C 1
ATOM 5935 O O . ARG B 1 381 ? 23.531 11.75 -12.438 1 57.97 381 ARG B O 1
ATOM 5942 N N . GLU B 1 382 ? 22.062 13.359 -12.992 1 59.06 382 GLU B N 1
ATOM 5943 C CA . GLU B 1 382 ? 22.125 13.039 -14.414 1 59.06 382 GLU B CA 1
ATOM 5944 C C . GLU B 1 382 ? 23.531 13.258 -14.969 1 59.06 382 GLU B C 1
ATOM 5946 O O . GLU B 1 382 ? 24 12.484 -15.797 1 59.06 382 GLU B O 1
ATOM 5951 N N . GLU B 1 383 ? 24.094 14.297 -14.531 1 54.5 383 GLU B N 1
ATOM 5952 C CA . GLU B 1 383 ? 25.438 14.609 -15 1 54.5 383 GLU B CA 1
ATOM 5953 C C . GLU B 1 383 ? 26.453 13.617 -14.453 1 54.5 383 GLU B C 1
ATOM 5955 O O . GLU B 1 383 ? 27.453 13.32 -15.117 1 54.5 383 GLU B O 1
ATOM 5960 N N . ALA B 1 384 ? 26.188 13.078 -13.359 1 52.12 384 ALA B N 1
ATOM 5961 C CA . ALA B 1 384 ? 27.109 12.109 -12.766 1 52.12 384 ALA B CA 1
ATOM 5962 C C . ALA B 1 384 ? 26.969 10.742 -13.438 1 52.12 384 ALA B C 1
ATOM 5964 O O . ALA B 1 384 ? 27.938 9.992 -13.531 1 52.12 384 ALA B O 1
ATOM 5965 N N . VAL B 1 385 ? 25.812 10.195 -13.797 1 51.62 385 VAL B N 1
ATOM 5966 C CA . VAL B 1 385 ? 25.594 8.93 -14.484 1 51.62 385 VAL B CA 1
ATOM 5967 C C . VAL B 1 385 ? 25.969 9.062 -15.953 1 51.62 385 VAL B C 1
ATOM 5969 O O . VAL B 1 385 ? 26.156 8.055 -16.641 1 51.62 385 VAL B O 1
ATOM 5972 N N . ALA B 1 386 ? 25.969 10.258 -16.625 1 46.78 386 ALA B N 1
ATOM 5973 C CA . ALA B 1 386 ? 26.391 10.406 -18.016 1 46.78 386 ALA B CA 1
ATOM 5974 C C . ALA B 1 386 ? 27.844 9.992 -18.188 1 46.78 386 ALA B C 1
ATOM 5976 O O . ALA B 1 386 ? 28.719 10.469 -17.469 1 46.78 386 ALA B O 1
ATOM 5977 N N . PRO B 1 387 ? 28.094 8.812 -18.828 1 44.5 387 PRO B N 1
ATOM 5978 C CA . PRO B 1 387 ? 29.469 8.422 -19.125 1 44.5 387 PRO B CA 1
ATOM 5979 C C . PRO B 1 387 ? 30.328 9.586 -19.641 1 44.5 387 PRO B C 1
ATOM 5981 O O . PRO B 1 387 ? 29.797 10.523 -20.234 1 44.5 387 PRO B O 1
ATOM 5984 N N . SER B 1 388 ? 31.484 9.984 -18.953 1 36.97 388 SER B N 1
ATOM 5985 C CA . SER B 1 388 ? 32.5 10.68 -19.75 1 36.97 388 SER B CA 1
ATOM 5986 C C . SER B 1 388 ? 32.625 10.078 -21.141 1 36.97 388 SER B C 1
ATOM 5988 O O . SER B 1 388 ? 32.969 8.898 -21.281 1 36.97 388 SER B O 1
ATOM 5990 N N . ALA B 1 389 ? 32.125 10.633 -22.219 1 26.89 389 ALA B N 1
ATOM 5991 C CA . ALA B 1 389 ? 32.719 10.297 -23.516 1 26.89 389 ALA B CA 1
ATOM 5992 C C . ALA B 1 389 ? 34.188 10.742 -23.578 1 26.89 389 ALA B C 1
ATOM 5994 O O . ALA B 1 389 ? 34.5 11.852 -23.156 1 26.89 389 ALA B O 1
#

pLDDT: mean 80.23, std 18.24, range [26.89, 98.38]

Nearest PDB structures (foldseek):
  5b58-assembly1_B  TM=3.547E-01  e=2.088E+00  Burkholderia cenocepacia J2315
  6tl2-assembly1_A  TM=1.427E-01  e=5.474E-01  Eremococcus coleocola ACS-139-V-Col8
  5m8a-assembly1_A  TM=1.205E-01  e=9.062E+00  Eremococcus coleocola ACS-139-V-Col8
  5b58-assembly1_B  TM=3.451E-01  e=3.178E+00  Burkholderia cenocepacia J2315
  6tl2-assembly1_A  TM=1.517E-01  e=6.405E-01  Eremococcus coleocola ACS-139-V-Col8

Secondary structure (DSSP, 8-state):
----------TTS-------------HHHHHHHS-HHHHHHHHHHHHHHHHHGGG---TTGGGT-TTSSTT---HHHHHHHHHHHHHHHHHHHIIIIIS----S-THHHHHHHHHHHHHHH-TT-HHHHHHHHHHT--TT----HHHHHHHHHHHHHHHHHHHHHHHTTS-HHHHHHHHHHHHHHHHHHHHH-TTTTGGG-EE-------B-TTSSBTT-SS--HHHHHHHHHHHHHHHHHHHHHHTSHHHHHHHHHHH-HHHHHHTT--HHHHHHHHHHHHHHHHHHHHHHHHHHHSEE-GGGS-HHHHHHHHHHHHHH-TT-HHHHHHHHHHHHHHHHH-GGGGGGHHHHHHHHHHHHHHH-TT-SS--HHHHHHHHHHHHHHS---/----------TTS-------------HHHHHHHS-HHHHHHHHHHHHHHHHHGGG---TTGGGT-TTSSTT---HHHHHHHHHHHHHHHHHHHIIIIIS----S-THHHHHHHHHHHHHHH-TT-HHHHHHHHHHT--TT----HHHHHHHHHHHHHHHHHHHHHHHTTS-HHHHHHHHHHHHHHHHHHHHH-TTTTGGG-EE-------B-TTSSBTT-SS--HHHHHHHHHHHHHHHHHHHHHHTSHHHHHHHHHHH-HHHHHHTT--HHHHHHHHHHHHHHHHHHHHHHHHHHHSEE-GGGS-HHHHHHHHHHHHHH-TT-HHHHHHHHHHHHHHHHH-GGGGGGHHHHHHHHHHHHHHH-TT-SS--HHHHHHHHHHHHHHS---